Protein AF-A0A0A8LDC2-F1 (afdb_monomer_lite)

Radius of gyration: 34.73 Å; chains: 1; bounding box: 77×62×109 Å

InterPro domains:
  IPR003342 ArnT-like, N-terminal domain [PF02366] (68-162)
  IPR016093 MIR motif [PF02815] (223-306)
  IPR016093 MIR motif [PS50919] (158-212)
  IPR016093 MIR motif [PS50919] (264-322)
  IPR016093 MIR motif [SM00472] (158-212)
  IPR016093 MIR motif [SM00472] (265-322)
  IPR027005 O-mannosyl-transferase-like [PTHR10050] (160-539)
  IPR032421 Protein O-mannosyl-transferase, C-terminal four TM domain [PF16192] (340-537)
  IPR036300 Mir domain superfamily [SSF82109] (159-318)

Foldseek 3Di:
DDDDDDDDDDDDDDDDPPPPPPPPDDDDDPPVVVPPDDDDDPVVVVVVCPDVVVVVVVVVVLVVVVVVLLVVLLCLQLFLLVVFQWQWFPSLVLVLLLLCVLVVHDDAALDDCPVSVLLVVQQVVQVHNSPDNSPAGDGDDPVGSVSSSSSSVSVVVSDDDDDVDDDDDDDPDDDQFCWFWDQAADPDDPRHTDIDGHNDDDPRNDDDDDDDDDDDDDADADDPHRQFGADDDDDDPPDDDLQVDWDKAWDFFAAFQVRHGDDSVDADAQGTKIWIARPVVRFTWFFPQAFDPVVSVRHTGITGHHDPDSPPCRRIDHHHDDDDPVDDDDPPTHHHDDDPVVVVVVSNVVSVVVQLVQFDDPVDDDLQFDALVCQLVVQAWGWTHDQDQQGWTAIGTDLCLLSPLLSVLLVVLVVVVVVVVVCVVVVVDDDDPVNVVCCCVQAVVLSVQLCVQRVVRNVDRHTHHNVSCVSSSVSSSSNSVVVLCVVCVPPDPVVNVVVVVVSVVVVVVSCVLCVCNHSTDNGHQCVCVVVCPHPNYCSRDPVPD

Structure (mmCIF, N/CA/C/O backbone):
data_AF-A0A0A8LDC2-F1
#
_entry.id   AF-A0A0A8LDC2-F1
#
loop_
_atom_site.group_PDB
_atom_site.id
_atom_site.type_symbol
_atom_site.label_atom_id
_atom_site.label_alt_id
_atom_site.label_comp_id
_atom_site.label_asym_id
_atom_site.label_entity_id
_atom_site.label_seq_id
_atom_site.pdbx_PDB_ins_code
_atom_site.Cartn_x
_atom_site.Cartn_y
_atom_site.Cartn_z
_atom_site.occupancy
_atom_site.B_iso_or_equiv
_atom_site.auth_seq_id
_atom_site.auth_comp_id
_atom_site.auth_asym_id
_atom_site.auth_atom_id
_atom_site.pdbx_PDB_model_num
ATOM 1 N N . MET A 1 1 ? 37.155 25.375 53.422 1.00 31.02 1 MET A N 1
ATOM 2 C CA . MET A 1 1 ? 37.991 25.033 52.251 1.00 31.02 1 MET A CA 1
ATOM 3 C C . MET A 1 1 ? 38.132 23.519 52.173 1.00 31.02 1 MET A C 1
ATOM 5 O O . MET A 1 1 ? 38.607 22.929 53.125 1.00 31.02 1 MET A O 1
ATOM 9 N N . VAL A 1 2 ? 37.646 22.950 51.065 1.00 30.38 2 VAL A N 1
ATOM 10 C CA . VAL A 1 2 ? 38.043 21.701 50.381 1.00 30.38 2 VAL A CA 1
ATOM 11 C C . VAL A 1 2 ? 38.353 20.455 51.231 1.00 30.38 2 VAL A C 1
ATOM 13 O O . VAL A 1 2 ? 39.455 20.297 51.740 1.00 30.38 2 VAL A O 1
ATOM 16 N N . SER A 1 3 ? 37.427 19.491 51.220 1.00 26.28 3 SER A N 1
ATOM 17 C CA . SER A 1 3 ? 37.737 18.064 51.381 1.00 26.28 3 SER A CA 1
ATOM 18 C C . SER A 1 3 ? 37.537 17.384 50.024 1.00 26.28 3 SER A C 1
ATOM 20 O O . SER A 1 3 ? 36.422 17.335 49.505 1.00 26.28 3 SER A O 1
ATOM 22 N N . LYS A 1 4 ? 38.643 16.943 49.415 1.00 30.97 4 LYS A N 1
ATOM 23 C CA . LYS A 1 4 ? 38.691 16.060 48.244 1.00 30.97 4 LYS A CA 1
ATOM 24 C C . LYS A 1 4 ? 39.074 14.672 48.753 1.00 30.97 4 LYS A C 1
ATOM 26 O O . LYS A 1 4 ? 40.169 14.520 49.285 1.00 30.97 4 LYS A O 1
ATOM 31 N N . SER A 1 5 ? 38.224 13.671 48.541 1.00 29.03 5 SER A N 1
ATOM 32 C CA . SER A 1 5 ? 38.638 12.268 48.532 1.00 29.03 5 SER A CA 1
ATOM 33 C C . SER A 1 5 ? 38.514 11.736 47.105 1.00 29.03 5 SER A C 1
ATOM 35 O O . SER A 1 5 ? 37.471 11.820 46.460 1.00 29.03 5 SER A O 1
ATOM 37 N N . SER A 1 6 ? 39.635 11.251 46.587 1.00 30.86 6 SER A N 1
ATOM 38 C CA . SER A 1 6 ? 39.780 10.653 45.266 1.00 30.86 6 SER A CA 1
ATOM 39 C C . SER A 1 6 ? 40.248 9.209 45.422 1.00 30.86 6 SER A C 1
ATOM 41 O O . SER A 1 6 ? 41.322 8.999 45.972 1.00 30.86 6 SER A O 1
ATOM 43 N N . GLY A 1 7 ? 39.447 8.280 44.888 1.00 27.44 7 GLY A N 1
ATOM 44 C CA . GLY A 1 7 ? 39.838 7.044 44.195 1.00 27.44 7 GLY A CA 1
ATOM 45 C C . GLY A 1 7 ? 40.606 5.955 44.955 1.00 27.44 7 GLY A C 1
ATOM 46 O O . GLY A 1 7 ? 41.665 6.202 45.508 1.00 27.44 7 GLY A O 1
ATOM 47 N N . PHE A 1 8 ? 40.134 4.707 44.854 1.00 30.48 8 PHE A N 1
ATOM 48 C CA . PHE A 1 8 ? 40.761 3.691 43.988 1.00 30.48 8 PHE A CA 1
ATOM 49 C C . PHE A 1 8 ? 39.870 2.433 43.924 1.00 30.48 8 PHE A C 1
ATOM 51 O O . PHE A 1 8 ? 39.678 1.736 44.916 1.00 30.48 8 PHE A O 1
ATOM 58 N N . LEU A 1 9 ? 39.314 2.159 42.740 1.00 33.69 9 LEU A N 1
ATOM 59 C CA . LEU A 1 9 ? 38.731 0.866 42.362 1.00 33.69 9 LEU A CA 1
ATOM 60 C C . LEU A 1 9 ? 39.873 -0.108 42.006 1.00 33.69 9 LEU A C 1
ATOM 62 O O . LEU A 1 9 ? 40.843 0.332 41.376 1.00 33.69 9 LEU A O 1
ATOM 66 N N . PRO A 1 10 ? 39.791 -1.409 42.336 1.00 32.19 10 PRO A N 1
ATOM 67 C CA . PRO A 1 10 ? 40.770 -2.379 41.863 1.00 32.19 10 PRO A CA 1
ATOM 68 C C . PRO A 1 10 ? 40.561 -2.706 40.373 1.00 32.19 10 PRO A C 1
ATOM 70 O O . PRO A 1 10 ? 39.437 -2.830 39.886 1.00 32.19 10 PRO A O 1
ATOM 73 N N . LYS A 1 11 ? 41.684 -2.818 39.654 1.00 31.89 11 LYS A N 1
ATOM 74 C CA . LYS A 1 11 ? 41.791 -3.084 38.211 1.00 31.89 11 LYS A CA 1
ATOM 75 C C . LYS A 1 11 ? 41.285 -4.486 37.846 1.00 31.89 11 LYS A C 1
ATOM 77 O O . LYS A 1 11 ? 41.623 -5.470 38.493 1.00 31.89 11 LYS A O 1
ATOM 82 N N . SER A 1 12 ? 40.532 -4.566 36.752 1.00 38.59 12 SER A N 1
ATOM 83 C CA . SER A 1 12 ? 39.884 -5.766 36.210 1.00 38.59 12 SER A CA 1
ATOM 84 C C . SER A 1 12 ? 40.769 -6.564 35.234 1.00 38.59 12 SER A C 1
ATOM 86 O O . SER A 1 12 ? 40.351 -6.806 34.102 1.00 38.59 12 SER A O 1
ATOM 88 N N . SER A 1 13 ? 41.995 -6.948 35.612 1.00 42.06 13 SER A N 1
ATOM 89 C CA . SER A 1 13 ? 42.911 -7.612 34.659 1.00 42.06 13 SER A CA 1
ATOM 90 C C . SER A 1 13 ? 43.608 -8.898 35.113 1.00 42.06 13 SER A C 1
ATOM 92 O O . SER A 1 13 ? 44.400 -9.409 34.334 1.00 42.06 13 SER A O 1
ATOM 94 N N . ASP A 1 14 ? 43.288 -9.492 36.268 1.00 42.09 14 ASP A N 1
ATOM 95 C CA . ASP A 1 14 ? 43.985 -10.711 36.733 1.00 42.09 14 ASP A CA 1
ATOM 96 C C . ASP A 1 14 ? 43.062 -11.817 37.271 1.00 42.09 14 ASP A C 1
ATOM 98 O O . ASP A 1 14 ? 43.217 -12.282 38.396 1.00 42.09 14 ASP A O 1
ATOM 102 N N . LEU A 1 15 ? 42.115 -12.303 36.461 1.00 38.19 15 LEU A N 1
ATOM 103 C CA . LEU A 1 15 ? 41.441 -13.578 36.748 1.00 38.19 15 LEU A CA 1
ATOM 104 C C . LEU A 1 15 ? 41.348 -14.436 35.483 1.00 38.19 15 LEU A C 1
ATOM 106 O O . LEU A 1 15 ? 40.504 -14.229 34.612 1.00 38.19 15 LEU A O 1
ATOM 110 N N . ARG A 1 16 ? 42.256 -15.414 35.388 1.00 37.19 16 ARG A N 1
ATOM 111 C CA . ARG A 1 16 ? 42.264 -16.450 34.350 1.00 37.19 16 ARG A CA 1
ATOM 112 C C . ARG A 1 16 ? 41.088 -17.404 34.579 1.00 37.19 16 ARG A C 1
ATOM 114 O O . ARG A 1 16 ? 40.830 -17.850 35.691 1.00 37.19 16 ARG A O 1
ATOM 121 N N . LEU A 1 17 ? 40.406 -17.763 33.496 1.00 42.81 17 LEU A N 1
ATOM 122 C CA . LEU A 1 17 ? 39.197 -18.599 33.437 1.00 42.81 17 LEU A CA 1
ATOM 123 C C . LEU A 1 17 ? 39.409 -20.094 33.785 1.00 42.81 17 LEU A C 1
ATOM 125 O O . LEU A 1 17 ? 38.602 -20.931 33.387 1.00 42.81 17 LEU A O 1
ATOM 129 N N . ARG A 1 18 ? 40.480 -20.459 34.508 1.00 40.75 18 ARG A N 1
ATOM 130 C CA . ARG A 1 18 ? 40.881 -21.864 34.722 1.00 40.75 18 ARG A CA 1
ATOM 131 C C . ARG A 1 18 ? 40.817 -22.376 36.167 1.00 40.75 18 ARG A C 1
ATOM 133 O O . ARG A 1 18 ? 40.900 -23.584 36.338 1.00 40.75 18 ARG A O 1
ATOM 140 N N . ASP A 1 19 ? 40.519 -21.526 37.153 1.00 41.25 19 ASP A N 1
ATOM 141 C CA . ASP A 1 19 ? 40.577 -21.907 38.582 1.00 41.25 19 ASP A CA 1
ATOM 142 C C . ASP A 1 19 ? 39.204 -22.025 39.288 1.00 41.25 19 ASP A C 1
ATOM 144 O O . ASP A 1 19 ? 39.111 -21.945 40.508 1.00 41.25 19 ASP A O 1
ATOM 148 N N . ARG A 1 20 ? 38.101 -22.242 38.551 1.00 39.59 20 ARG A N 1
ATOM 149 C CA . ARG A 1 20 ? 36.752 -22.481 39.132 1.00 39.59 20 ARG A CA 1
ATOM 150 C C . ARG A 1 20 ? 36.280 -23.940 39.088 1.00 39.59 20 ARG A C 1
ATOM 152 O O . ARG A 1 20 ? 35.076 -24.184 39.121 1.00 39.59 20 ARG A O 1
ATOM 159 N N . LYS A 1 21 ? 37.184 -24.917 38.977 1.00 36.62 21 LYS A N 1
ATOM 160 C CA . LYS A 1 21 ? 36.785 -26.336 38.898 1.00 36.62 21 LYS A CA 1
ATOM 161 C C . LYS A 1 21 ? 37.051 -27.175 40.149 1.00 36.62 21 LYS A C 1
ATOM 163 O O . LYS A 1 21 ? 36.445 -28.231 40.260 1.00 36.62 21 LYS A O 1
ATOM 168 N N . ASP A 1 22 ? 37.795 -26.657 41.127 1.00 37.31 22 ASP A N 1
ATOM 169 C CA . ASP A 1 22 ? 38.234 -27.460 42.283 1.00 37.31 22 ASP A CA 1
ATOM 170 C C . ASP A 1 22 ? 37.616 -27.049 43.636 1.00 37.31 22 ASP A C 1
ATOM 172 O O . ASP A 1 22 ? 38.091 -27.469 44.684 1.00 37.31 22 ASP A O 1
ATOM 176 N N . GLN A 1 23 ? 36.525 -26.268 43.649 1.00 35.06 23 GLN A N 1
ATOM 177 C CA . GLN A 1 23 ? 35.815 -25.897 44.893 1.00 35.06 23 GLN A CA 1
ATOM 178 C C . GLN A 1 23 ? 34.500 -26.650 45.156 1.00 35.06 23 GLN A C 1
ATOM 180 O O . GLN A 1 23 ? 33.842 -26.387 46.157 1.00 35.06 23 GLN A O 1
ATOM 185 N N . PHE A 1 24 ? 34.127 -27.618 44.318 1.00 34.78 24 PHE A N 1
ATOM 186 C CA . PHE A 1 24 ? 32.951 -28.466 44.548 1.00 34.78 24 PHE A CA 1
ATOM 187 C C . PHE A 1 24 ? 33.313 -29.947 44.439 1.00 34.78 24 PHE A C 1
ATOM 189 O O . PHE A 1 24 ? 32.836 -30.654 43.563 1.00 34.78 24 PHE A O 1
ATOM 196 N N . ASN A 1 25 ? 34.173 -30.409 45.344 1.00 36.47 25 ASN A N 1
ATOM 197 C CA . ASN A 1 25 ? 34.298 -31.825 45.682 1.00 36.47 25 ASN A CA 1
ATOM 198 C C . ASN A 1 25 ? 34.399 -31.942 47.205 1.00 36.47 25 ASN A C 1
ATOM 200 O O . ASN A 1 25 ? 35.477 -32.043 47.779 1.00 36.47 25 ASN A O 1
ATOM 204 N N . GLY A 1 26 ? 33.239 -31.869 47.850 1.00 32.91 26 GLY A N 1
ATOM 205 C CA . GLY A 1 26 ? 33.058 -32.131 49.270 1.00 32.91 26 GLY A CA 1
ATOM 206 C C . GLY A 1 26 ? 31.704 -32.794 49.453 1.00 32.91 26 GLY A C 1
ATOM 207 O O . GLY A 1 26 ? 30.680 -32.125 49.531 1.00 32.91 26 GLY A O 1
ATOM 208 N N . THR A 1 27 ? 31.690 -34.122 49.430 1.00 44.47 27 THR A N 1
ATOM 209 C CA . THR A 1 27 ? 30.567 -34.9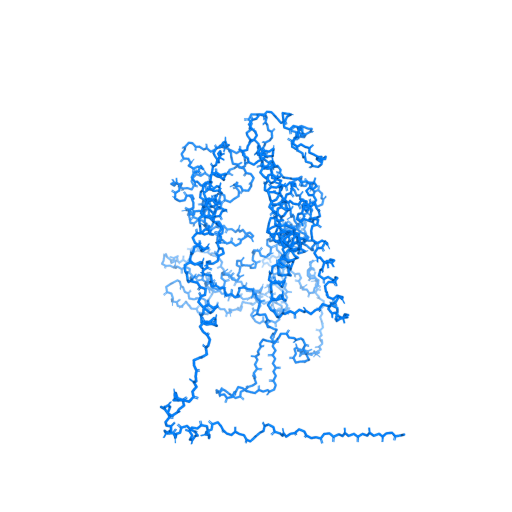36 49.888 1.00 44.47 27 THR A CA 1
ATOM 210 C C . THR A 1 27 ? 30.450 -34.790 51.403 1.00 44.47 27 THR A C 1
ATOM 212 O O . THR A 1 27 ? 31.116 -35.517 52.134 1.00 44.47 27 THR A O 1
ATOM 215 N N . GLU A 1 28 ? 29.609 -33.870 51.872 1.00 37.97 28 GLU A N 1
ATOM 216 C CA . GLU A 1 28 ? 29.127 -33.852 53.256 1.00 37.97 28 GLU A CA 1
ATOM 217 C C . GLU A 1 28 ? 27.589 -33.825 53.279 1.00 37.97 28 GLU A C 1
ATOM 219 O O . GLU A 1 28 ? 26.937 -32.864 52.877 1.00 37.97 28 GLU A O 1
ATOM 224 N N . ASN A 1 29 ? 27.046 -34.979 53.677 1.00 39.44 29 ASN A N 1
ATOM 225 C CA . ASN A 1 29 ? 25.736 -35.293 54.255 1.00 39.44 29 ASN A CA 1
ATOM 226 C C . ASN A 1 29 ? 24.588 -34.276 54.117 1.00 39.44 29 ASN A C 1
ATOM 228 O O . ASN A 1 29 ? 24.275 -33.508 55.024 1.00 39.44 29 ASN A O 1
ATOM 232 N N . ILE A 1 30 ? 23.820 -34.436 53.037 1.00 41.69 30 ILE A N 1
ATOM 233 C CA . ILE A 1 30 ? 22.467 -33.875 52.867 1.00 41.69 30 ILE A CA 1
ATOM 234 C C . ILE A 1 30 ? 21.463 -34.504 53.864 1.00 41.69 30 ILE A C 1
ATOM 236 O O . ILE A 1 30 ? 20.443 -33.896 54.187 1.00 41.69 30 ILE A O 1
ATOM 240 N N . GLU A 1 31 ? 21.756 -35.693 54.403 1.00 40.53 31 GLU A N 1
ATOM 241 C CA . GLU A 1 31 ? 20.874 -36.397 55.348 1.00 40.53 31 GLU A CA 1
ATOM 242 C C . GLU A 1 31 ? 20.803 -35.743 56.739 1.00 40.53 31 GLU A C 1
ATOM 244 O O . GLU A 1 31 ? 19.748 -35.796 57.374 1.00 40.53 31 GLU A O 1
ATOM 249 N N . ASP A 1 32 ? 21.856 -35.050 57.189 1.00 41.31 32 ASP A N 1
ATOM 250 C CA . ASP A 1 32 ? 21.844 -34.356 58.487 1.00 41.31 32 ASP A CA 1
ATOM 251 C C . ASP A 1 32 ? 21.072 -33.026 58.440 1.00 41.31 32 ASP A C 1
ATOM 253 O O . ASP A 1 32 ? 20.490 -32.607 59.442 1.00 41.31 32 ASP A O 1
ATOM 257 N N . PHE A 1 33 ? 20.969 -32.390 57.265 1.00 41.31 33 PHE A N 1
ATOM 258 C CA . PHE A 1 33 ? 20.184 -31.162 57.088 1.00 41.31 33 PHE A CA 1
ATOM 259 C C . PHE A 1 33 ? 18.667 -31.422 57.099 1.00 41.31 33 PHE A C 1
ATOM 261 O O . PHE A 1 33 ? 17.879 -30.554 57.472 1.00 41.31 33 PHE A O 1
ATOM 268 N N . LEU A 1 34 ? 18.238 -32.632 56.725 1.00 43.50 34 LEU A N 1
ATOM 269 C CA . LEU A 1 34 ? 16.822 -33.012 56.678 1.00 43.50 34 LEU A CA 1
ATOM 270 C C . LEU A 1 34 ? 16.254 -33.450 58.038 1.00 43.50 34 LEU A C 1
ATOM 272 O O . LEU A 1 34 ? 15.043 -33.634 58.156 1.00 43.50 34 LEU A O 1
ATOM 276 N N . ARG A 1 35 ? 17.093 -33.610 59.070 1.00 42.50 35 ARG A N 1
ATOM 277 C CA . ARG A 1 35 ? 16.676 -34.130 60.383 1.00 42.50 35 ARG A CA 1
ATOM 278 C C . ARG A 1 35 ? 16.274 -33.070 61.411 1.00 42.50 35 ARG A C 1
ATOM 280 O O . ARG A 1 35 ? 15.734 -33.443 62.448 1.00 42.50 35 ARG A O 1
ATOM 287 N N . THR A 1 36 ? 16.518 -31.782 61.161 1.00 41.66 36 THR A N 1
ATOM 288 C CA . THR A 1 36 ? 16.488 -30.751 62.219 1.00 41.66 36 THR A CA 1
ATOM 289 C C . THR A 1 36 ? 15.417 -29.666 62.098 1.00 41.66 36 THR A C 1
ATOM 291 O O . THR A 1 36 ? 15.397 -28.781 62.946 1.00 41.66 36 THR A O 1
ATOM 294 N N . ASN A 1 37 ? 14.473 -29.735 61.152 1.00 36.22 37 ASN A N 1
ATOM 295 C CA . ASN A 1 37 ? 13.383 -28.751 61.085 1.00 36.22 37 ASN A CA 1
ATOM 296 C C . ASN A 1 37 ? 11.994 -29.394 61.233 1.00 36.22 37 ASN A C 1
ATOM 298 O O . ASN A 1 37 ? 11.573 -30.209 60.415 1.00 36.22 37 ASN A O 1
ATOM 302 N N . GLU A 1 38 ? 11.292 -28.984 62.295 1.00 43.88 38 GLU A N 1
ATOM 303 C CA . GLU A 1 38 ? 9.849 -29.149 62.517 1.00 43.88 38 GLU A CA 1
ATOM 304 C C . GLU A 1 38 ? 9.009 -28.706 61.297 1.00 43.88 38 GLU A C 1
ATOM 306 O O . GLU A 1 38 ? 9.467 -27.898 60.483 1.00 43.88 38 GLU A O 1
ATOM 311 N N . PRO A 1 39 ? 7.770 -29.215 61.134 1.00 43.78 39 PRO A N 1
ATOM 312 C CA . PRO A 1 39 ? 7.020 -29.054 59.896 1.00 43.78 39 PRO A CA 1
ATOM 313 C C . PRO A 1 39 ? 6.585 -27.597 59.700 1.00 43.78 39 PRO A C 1
ATOM 315 O O . PRO A 1 39 ? 5.773 -27.059 60.453 1.00 43.78 39 PRO A O 1
ATOM 318 N N . LEU A 1 40 ? 7.100 -26.967 58.642 1.00 42.12 40 LEU A N 1
ATOM 319 C CA . LEU A 1 40 ? 6.662 -25.652 58.190 1.00 42.12 40 LEU A CA 1
ATOM 320 C C . LEU A 1 40 ? 5.224 -25.747 57.638 1.00 42.12 40 LEU A C 1
ATOM 322 O O . LEU A 1 40 ? 4.994 -26.228 56.532 1.00 42.12 40 LEU A O 1
ATOM 326 N N . ASP A 1 41 ? 4.280 -25.319 58.474 1.00 47.59 41 ASP A N 1
ATOM 327 C CA . ASP A 1 41 ? 2.905 -24.865 58.229 1.00 47.59 41 ASP A CA 1
ATOM 328 C C . ASP A 1 41 ? 2.227 -25.289 56.902 1.00 47.59 41 ASP A C 1
ATOM 330 O O . ASP A 1 41 ? 2.428 -24.720 55.824 1.00 47.59 41 ASP A O 1
ATOM 334 N N . ASP A 1 42 ? 1.289 -26.227 57.029 1.00 47.31 42 ASP A N 1
ATOM 335 C CA . ASP A 1 42 ? 0.387 -26.757 55.997 1.00 47.31 42 ASP A CA 1
ATOM 336 C C . ASP A 1 42 ? -0.428 -25.659 55.255 1.00 47.31 42 ASP A C 1
ATOM 338 O O . ASP A 1 42 ? -0.998 -25.882 54.179 1.00 47.31 42 ASP A O 1
ATOM 342 N N . LYS A 1 43 ? -0.468 -24.428 55.793 1.00 45.25 43 LYS A N 1
ATOM 343 C CA . LYS A 1 43 ? -1.029 -23.236 55.131 1.00 45.25 43 LYS A CA 1
ATOM 344 C C . LYS A 1 43 ? -0.173 -22.696 53.984 1.00 45.25 43 LYS A C 1
ATOM 346 O O . LYS A 1 43 ? -0.749 -22.239 52.994 1.00 45.25 43 LYS A O 1
ATOM 351 N N . LEU A 1 44 ? 1.159 -22.753 54.069 1.00 44.12 44 LEU A N 1
ATOM 352 C CA . LEU A 1 44 ? 2.044 -22.231 53.017 1.00 44.12 44 LEU A CA 1
ATOM 353 C C . LEU A 1 44 ? 1.997 -23.139 51.777 1.00 44.12 44 LEU A C 1
ATOM 355 O O . LEU A 1 44 ? 1.882 -22.672 50.642 1.00 44.12 44 LEU A O 1
ATOM 359 N N . THR A 1 45 ? 1.943 -24.452 52.004 1.00 45.56 45 THR A N 1
ATOM 360 C CA . THR A 1 45 ? 1.810 -25.478 50.959 1.00 45.56 45 THR A CA 1
ATOM 361 C C . THR A 1 45 ? 0.442 -25.423 50.265 1.00 45.56 45 THR A C 1
ATOM 363 O O . THR A 1 45 ? 0.347 -25.659 49.058 1.00 45.56 45 THR A O 1
ATOM 366 N N . LYS A 1 46 ? -0.624 -25.041 50.986 1.00 47.94 46 LYS A N 1
ATOM 367 C CA . LYS A 1 46 ? -1.954 -24.778 50.406 1.00 47.94 46 LYS A CA 1
ATOM 368 C C . LYS A 1 46 ? -2.025 -23.477 49.602 1.00 47.94 46 LYS A C 1
ATOM 370 O O . LYS A 1 46 ? -2.773 -23.430 48.631 1.00 47.94 46 LYS A O 1
ATOM 375 N N . GLN A 1 47 ? -1.248 -22.447 49.948 1.00 43.56 47 GLN A N 1
ATOM 376 C CA . GLN A 1 47 ? -1.170 -21.222 49.139 1.00 43.56 47 GLN A CA 1
ATOM 377 C C . GLN A 1 47 ? -0.345 -21.402 47.856 1.00 43.56 47 GLN A C 1
ATOM 379 O O . GLN A 1 47 ? -0.679 -20.806 46.832 1.00 43.56 47 GLN A O 1
ATOM 384 N N . LEU A 1 48 ? 0.681 -22.258 47.882 1.00 46.12 48 LEU A N 1
ATOM 385 C CA . LEU A 1 48 ? 1.512 -22.577 46.713 1.00 46.12 48 LEU A CA 1
ATOM 386 C C . LEU A 1 48 ? 0.843 -23.564 45.739 1.00 46.12 48 LEU A C 1
ATOM 388 O O . LEU A 1 48 ? 1.165 -23.573 44.554 1.00 46.12 48 LEU A O 1
ATOM 392 N N . LYS A 1 49 ? -0.142 -24.348 46.194 1.00 44.25 49 LYS A N 1
ATOM 393 C CA . LYS A 1 49 ? -1.006 -25.182 45.344 1.00 44.25 49 LYS A CA 1
ATOM 394 C C . LYS A 1 49 ? -2.306 -24.455 44.985 1.00 44.25 49 LYS A C 1
ATOM 396 O O . LYS A 1 49 ? -3.395 -24.919 45.318 1.00 44.25 49 LYS A O 1
ATOM 401 N N . LYS A 1 50 ? -2.235 -23.345 44.239 1.00 40.09 50 LYS A N 1
ATOM 402 C CA . LYS A 1 50 ? -3.391 -22.997 43.389 1.00 40.09 50 LYS A CA 1
ATOM 403 C C . LYS A 1 50 ? -3.570 -24.156 42.398 1.00 40.09 50 LYS A C 1
ATOM 405 O O . LYS A 1 50 ? -2.600 -24.519 41.733 1.00 40.09 50 LYS A O 1
ATOM 410 N N . PRO A 1 51 ? -4.744 -24.799 42.325 1.00 38.12 51 PRO A N 1
ATOM 411 C CA . PRO A 1 51 ? -4.884 -26.024 41.555 1.00 38.12 51 PRO A CA 1
ATOM 412 C C . PRO A 1 51 ? -4.690 -25.713 40.065 1.00 38.12 51 PRO A C 1
ATOM 414 O O . PRO A 1 51 ? -5.320 -24.798 39.535 1.00 38.12 51 PRO A O 1
ATOM 417 N N . GLN A 1 52 ? -3.839 -26.488 39.382 1.00 45.16 52 GLN A N 1
ATOM 418 C CA . GLN A 1 52 ? -3.619 -26.425 37.924 1.00 45.16 52 GLN A CA 1
ATOM 419 C C . GLN A 1 52 ? -4.928 -26.462 37.109 1.00 45.16 52 GLN A C 1
ATOM 421 O O . GLN A 1 52 ? -4.964 -25.990 35.975 1.00 45.16 52 GLN A O 1
ATOM 426 N N . SER A 1 53 ? -6.024 -26.957 37.693 1.00 40.16 53 SER A N 1
ATOM 427 C CA . SER A 1 53 ? -7.359 -26.936 37.092 1.00 40.16 53 SER A CA 1
ATOM 428 C C . SER A 1 53 ? -7.923 -25.526 36.864 1.00 40.16 53 SER A C 1
ATOM 430 O O . SER A 1 53 ? -8.715 -25.350 35.943 1.00 40.16 53 SER A O 1
ATOM 432 N N . PHE A 1 54 ? -7.512 -24.513 37.640 1.00 38.28 54 PHE A N 1
ATOM 433 C CA . PHE A 1 54 ? -7.961 -23.126 37.452 1.00 38.28 54 PHE A CA 1
ATOM 434 C C . PHE A 1 54 ? -7.290 -22.471 36.234 1.00 38.28 54 PHE A C 1
ATOM 436 O O . PHE A 1 54 ? -7.984 -21.917 35.387 1.00 38.28 54 PHE A O 1
ATOM 443 N N . LEU A 1 55 ? -5.968 -22.640 36.077 1.00 42.06 55 LEU A N 1
ATOM 444 C CA . LEU A 1 55 ? -5.237 -22.179 34.884 1.00 42.06 55 LEU A CA 1
ATOM 445 C C . LEU A 1 55 ? -5.739 -22.863 33.599 1.00 42.06 55 LEU A C 1
ATOM 447 O O . LEU A 1 55 ? -5.877 -22.216 32.565 1.00 42.06 55 LEU A O 1
ATOM 451 N N . HIS A 1 56 ? -6.051 -24.164 33.656 1.00 48.47 56 HIS A N 1
ATOM 452 C CA . HIS A 1 56 ? -6.538 -24.899 32.485 1.00 48.47 56 HIS A CA 1
ATOM 453 C C . HIS A 1 56 ? -7.955 -24.468 32.064 1.00 48.47 56 HIS A C 1
ATOM 455 O O . HIS A 1 56 ? -8.242 -24.379 30.871 1.00 48.47 56 HIS A O 1
ATOM 461 N N . ARG A 1 57 ? -8.835 -24.143 33.025 1.00 53.47 57 ARG A N 1
ATOM 462 C CA . ARG A 1 57 ? -10.202 -23.669 32.743 1.00 53.47 57 ARG A CA 1
ATOM 463 C C . ARG A 1 57 ? -10.215 -22.299 32.063 1.00 53.47 57 ARG A C 1
ATOM 465 O O . ARG A 1 57 ? -11.025 -22.083 31.164 1.00 53.47 57 ARG A O 1
ATOM 472 N N . ASP A 1 58 ? -9.304 -21.410 32.454 1.00 60.81 58 ASP A N 1
ATOM 473 C CA . ASP A 1 58 ? -9.178 -20.091 31.835 1.00 60.81 58 ASP A CA 1
ATOM 474 C C . ASP A 1 58 ? -8.699 -20.208 30.382 1.00 60.81 58 ASP A C 1
ATOM 476 O O . ASP A 1 58 ? -9.233 -19.525 29.513 1.00 60.81 58 ASP A O 1
ATOM 480 N N . HIS A 1 59 ? -7.774 -21.119 30.067 1.00 67.31 59 HIS A N 1
ATOM 481 C CA . HIS A 1 59 ? -7.312 -21.315 28.686 1.00 67.31 59 HIS A CA 1
ATOM 482 C C . HIS A 1 59 ? -8.454 -21.731 27.747 1.00 67.31 59 HIS A C 1
ATOM 484 O O . HIS A 1 59 ? -8.652 -21.092 26.717 1.00 67.31 59 HIS A O 1
ATOM 490 N N . TRP A 1 60 ? -9.259 -22.729 28.127 1.00 74.62 60 TRP A N 1
ATOM 491 C CA . TRP A 1 60 ? -10.402 -23.176 27.319 1.00 74.62 60 TRP A CA 1
ATOM 492 C C . TRP A 1 60 ? -11.456 -22.087 27.113 1.00 74.62 60 TRP A C 1
ATOM 494 O O . TRP A 1 60 ? -12.023 -21.988 26.026 1.00 74.62 60 TRP A O 1
ATOM 504 N N . PHE A 1 61 ? -11.697 -21.248 28.125 1.00 75.88 61 PHE A N 1
ATOM 505 C CA . PHE A 1 61 ? -12.602 -20.109 27.994 1.00 75.88 61 PHE A CA 1
ATOM 506 C C . PHE A 1 61 ? -12.096 -19.101 26.953 1.00 75.88 61 PHE A C 1
ATOM 508 O O . PHE A 1 61 ? -12.844 -18.739 26.047 1.00 75.88 61 PHE A O 1
ATOM 515 N N . HIS A 1 62 ? -10.823 -18.697 27.025 1.00 73.75 62 HIS A N 1
ATOM 516 C CA . HIS A 1 62 ? -10.238 -17.783 26.038 1.00 73.75 62 HIS A CA 1
ATOM 517 C C . HIS A 1 62 ? -10.221 -18.403 24.636 1.00 73.75 62 HIS A C 1
ATOM 519 O O . HIS A 1 62 ? -10.598 -17.736 23.677 1.00 73.75 62 HIS A O 1
ATOM 525 N N . THR A 1 63 ? -9.873 -19.688 24.509 1.00 76.50 63 THR A N 1
ATOM 526 C CA . THR A 1 63 ? -9.923 -20.408 23.228 1.00 76.50 63 THR A CA 1
ATOM 527 C C . THR A 1 63 ? -11.333 -20.424 22.644 1.00 76.50 63 THR A C 1
ATOM 529 O O . THR A 1 63 ? -11.500 -20.142 21.459 1.00 76.50 63 THR A O 1
ATOM 532 N N . PHE A 1 64 ? -12.355 -20.701 23.458 1.00 83.31 64 PHE A N 1
ATOM 533 C CA . PHE A 1 64 ? -13.748 -20.678 23.017 1.00 83.31 64 PHE A CA 1
ATOM 534 C C . PHE A 1 64 ? -14.184 -19.279 22.568 1.00 83.31 64 PHE A C 1
ATOM 536 O O . PHE A 1 64 ? -14.790 -19.145 21.509 1.00 83.31 64 PHE A O 1
ATOM 543 N N . VAL A 1 65 ? -13.845 -18.232 23.329 1.00 79.94 65 VAL A N 1
ATOM 544 C CA . VAL A 1 65 ? -14.151 -16.841 22.957 1.00 79.94 65 VAL A CA 1
ATOM 545 C C . VAL A 1 65 ? -13.463 -16.467 21.645 1.00 79.94 65 VAL A C 1
ATOM 547 O O . VAL A 1 65 ? -14.112 -15.918 20.758 1.00 79.94 65 VAL A O 1
ATOM 550 N N . CYS A 1 66 ? -12.182 -16.804 21.477 1.00 79.75 66 CYS A N 1
ATOM 551 C CA . CYS A 1 66 ? -11.467 -16.581 20.223 1.00 79.75 66 CYS A CA 1
ATOM 552 C C . CYS A 1 66 ? -12.138 -17.313 19.060 1.00 79.75 66 CYS A C 1
ATOM 554 O O . CYS A 1 66 ? -12.397 -16.690 18.037 1.00 79.75 66 CYS A O 1
ATOM 556 N N . LEU A 1 67 ? -12.490 -18.592 19.228 1.00 83.44 67 LEU A N 1
ATOM 557 C CA . LEU A 1 67 ? -13.183 -19.366 18.200 1.00 83.44 67 LEU A CA 1
ATOM 558 C C . LEU A 1 67 ? -14.537 -18.743 17.839 1.00 83.44 67 LEU A C 1
ATOM 560 O O . LEU A 1 67 ? -14.850 -18.605 16.660 1.00 83.44 67 LEU A O 1
ATOM 564 N N . ALA A 1 68 ? -15.320 -18.321 18.833 1.00 85.56 68 ALA A N 1
ATOM 565 C CA . ALA A 1 68 ? -16.604 -17.664 18.615 1.00 85.56 68 ALA A CA 1
ATOM 566 C C . ALA A 1 68 ? -16.446 -16.339 17.850 1.00 85.56 68 ALA A C 1
ATOM 568 O O . ALA A 1 68 ? -17.199 -16.081 16.912 1.00 85.56 68 ALA A O 1
ATOM 569 N N . LEU A 1 69 ? -15.439 -15.527 18.193 1.00 84.12 69 LEU A N 1
ATOM 570 C CA . LEU A 1 69 ? -15.114 -14.293 17.471 1.00 84.12 69 LEU A CA 1
ATOM 571 C C . LEU A 1 69 ? -14.628 -14.573 16.045 1.00 84.12 69 LEU A C 1
ATOM 573 O O . LEU A 1 69 ? -15.006 -13.852 15.125 1.00 84.12 69 LEU A O 1
ATOM 577 N N . THR A 1 70 ? -13.839 -15.629 15.836 1.00 84.12 70 THR A N 1
ATOM 578 C CA . THR A 1 70 ? -13.418 -16.067 14.501 1.00 84.12 70 THR A CA 1
ATOM 579 C C . THR A 1 70 ? -14.626 -16.482 13.666 1.00 84.12 70 THR A C 1
ATOM 581 O O . THR A 1 70 ? -14.779 -16.002 12.547 1.00 84.12 70 THR A O 1
ATOM 584 N N . VAL A 1 71 ? -15.534 -17.298 14.207 1.00 88.25 71 VAL A N 1
ATOM 585 C CA . VAL A 1 71 ? -16.767 -17.696 13.510 1.00 88.25 71 VAL A CA 1
ATOM 586 C C . VAL A 1 71 ? -17.630 -16.474 13.187 1.00 88.25 71 VAL A C 1
ATOM 588 O O . VAL A 1 71 ? -18.057 -16.323 12.046 1.00 88.25 71 VAL A O 1
ATOM 591 N N . ALA A 1 72 ? -17.833 -15.561 14.141 1.00 87.19 72 ALA A N 1
ATOM 592 C CA . ALA A 1 72 ? -18.573 -14.321 13.905 1.00 87.19 72 ALA A CA 1
ATOM 593 C C . ALA A 1 72 ? -17.920 -13.450 12.815 1.00 87.19 72 ALA A C 1
ATOM 595 O O . ALA A 1 72 ? -18.612 -12.919 11.950 1.00 87.19 72 ALA A O 1
ATOM 596 N N . SER A 1 73 ? -16.589 -13.352 12.814 1.00 87.94 73 SER A N 1
ATOM 597 C CA . SER A 1 73 ? -15.797 -12.656 11.794 1.00 87.94 73 SER A CA 1
ATOM 598 C C . SER A 1 73 ? -16.013 -13.248 10.396 1.00 87.94 73 SER A C 1
ATOM 600 O O . SER A 1 73 ? -16.258 -12.498 9.452 1.00 87.94 73 SER A O 1
ATOM 602 N N . PHE A 1 74 ? -16.006 -14.580 10.262 1.00 89.62 74 PHE A N 1
ATOM 603 C CA . PHE A 1 74 ? -16.324 -15.253 8.998 1.00 89.62 74 PHE A CA 1
ATOM 604 C C . PHE A 1 74 ? -17.763 -14.992 8.552 1.00 89.62 74 PHE A C 1
ATOM 606 O O . PHE A 1 74 ? -17.978 -14.618 7.401 1.00 89.62 74 PHE A O 1
ATOM 613 N N . LEU A 1 75 ? -18.738 -15.133 9.457 1.00 91.06 75 LEU A N 1
ATOM 614 C CA . LEU A 1 75 ? -20.150 -14.902 9.145 1.00 91.06 75 LEU A CA 1
ATOM 615 C C . LEU A 1 75 ? -20.388 -13.479 8.631 1.00 91.06 75 LEU A C 1
ATOM 617 O O . LEU A 1 75 ? -21.036 -13.311 7.605 1.00 91.06 75 LEU A O 1
ATOM 621 N N . LEU A 1 76 ? -19.823 -12.468 9.295 1.00 89.25 76 LEU A N 1
ATOM 622 C CA . LEU A 1 76 ? -19.988 -11.068 8.897 1.00 89.25 76 LEU A CA 1
ATOM 623 C C . LEU A 1 76 ? -19.274 -10.732 7.584 1.00 89.25 76 LEU A C 1
ATOM 625 O O . LEU A 1 76 ? -19.796 -9.949 6.798 1.00 89.25 76 LEU A O 1
ATOM 629 N N . ARG A 1 77 ? -18.089 -11.302 7.337 1.00 89.00 77 ARG A N 1
ATOM 630 C CA . ARG A 1 77 ? -17.288 -10.990 6.142 1.00 89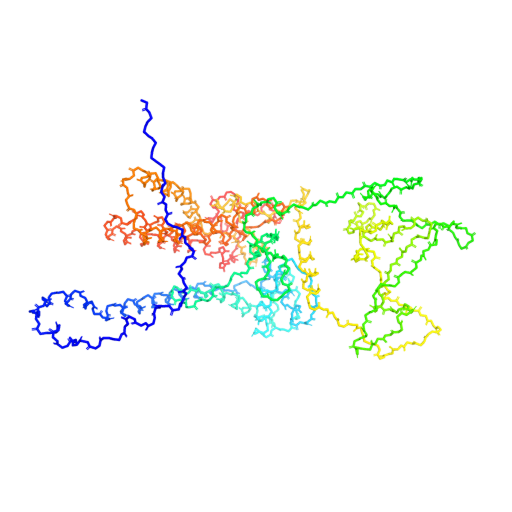.00 77 ARG A CA 1
ATOM 631 C C . ARG A 1 77 ? -17.746 -11.722 4.887 1.00 89.00 77 ARG A C 1
ATOM 633 O O . ARG A 1 77 ? -17.521 -11.225 3.792 1.00 89.00 77 ARG A O 1
ATOM 640 N N . PHE A 1 78 ? -18.345 -12.902 5.032 1.00 92.38 78 PHE A N 1
ATOM 641 C CA . PHE A 1 78 ? -18.834 -13.688 3.895 1.00 92.38 78 PHE A CA 1
ATOM 642 C C . PHE A 1 78 ? -20.288 -13.357 3.554 1.00 92.38 78 PHE A C 1
ATOM 644 O O . PHE A 1 78 ? -20.758 -13.697 2.466 1.00 92.38 78 PHE A O 1
ATOM 651 N N . TYR A 1 79 ? -21.005 -12.704 4.471 1.00 92.12 79 TYR A N 1
ATOM 652 C CA . TYR A 1 79 ? -22.367 -12.256 4.237 1.00 92.12 79 TYR A CA 1
ATOM 653 C C . TYR A 1 79 ? -22.420 -11.293 3.046 1.00 92.12 79 TYR A C 1
ATOM 655 O O . TYR A 1 79 ? -21.743 -10.268 3.046 1.00 92.12 79 TYR A O 1
ATOM 663 N N . LYS A 1 80 ? -23.232 -11.636 2.036 1.00 92.31 80 LYS A N 1
ATOM 664 C CA . LYS A 1 80 ? -23.467 -10.824 0.827 1.00 92.31 80 LYS A CA 1
ATOM 665 C C . LYS A 1 80 ? -22.206 -10.441 0.034 1.00 92.31 80 LYS A C 1
ATOM 667 O O . LYS A 1 80 ? -22.184 -9.445 -0.681 1.00 92.31 80 LYS A O 1
ATOM 672 N N . ILE A 1 81 ? -21.154 -11.255 0.105 1.00 90.88 81 ILE A N 1
ATOM 673 C CA . ILE A 1 81 ? -19.884 -10.975 -0.585 1.00 90.88 81 ILE A CA 1
ATOM 674 C C . ILE A 1 81 ? -20.001 -10.974 -2.127 1.00 90.88 81 ILE A C 1
ATOM 676 O O . ILE A 1 81 ? -19.178 -10.385 -2.832 1.00 90.88 81 ILE A O 1
ATOM 680 N N . ASP A 1 82 ? -21.039 -11.623 -2.654 1.00 92.00 82 ASP A N 1
ATOM 681 C CA . ASP A 1 82 ? -21.390 -11.726 -4.072 1.00 92.00 82 ASP A CA 1
ATOM 682 C C . ASP A 1 82 ? -22.581 -10.847 -4.491 1.00 92.00 82 ASP A C 1
ATOM 684 O O . ASP A 1 82 ? -23.060 -10.989 -5.612 1.00 92.00 82 ASP A O 1
ATOM 688 N N . GLU A 1 83 ? -23.050 -9.934 -3.628 1.00 92.31 83 GLU A N 1
ATOM 689 C CA . GLU A 1 83 ? -24.213 -9.070 -3.909 1.00 92.31 83 GLU A CA 1
ATOM 690 C C . GLU A 1 83 ? -24.031 -8.240 -5.188 1.00 92.31 83 GLU A C 1
ATOM 692 O O . GLU A 1 83 ? -24.974 -8.051 -5.953 1.00 92.31 83 GLU A O 1
ATOM 697 N N . SER A 1 84 ? -22.812 -7.757 -5.435 1.00 91.25 84 SER A N 1
ATOM 698 C CA . SER A 1 84 ? -22.477 -7.008 -6.641 1.00 91.25 84 SER A CA 1
ATOM 699 C C . SER A 1 84 ? -21.625 -7.840 -7.585 1.00 91.25 84 SER A C 1
ATOM 701 O O . SER A 1 84 ? -20.534 -8.285 -7.227 1.00 91.25 84 SER A O 1
ATOM 703 N N . ASN A 1 85 ? -22.093 -8.001 -8.815 1.00 91.88 85 ASN A N 1
ATOM 704 C CA . ASN A 1 85 ? -21.396 -8.707 -9.885 1.00 91.88 85 ASN A CA 1
ATOM 705 C C . ASN A 1 85 ? -20.542 -7.774 -10.763 1.00 91.88 85 ASN A C 1
ATOM 707 O O . ASN A 1 85 ? -20.184 -8.165 -11.874 1.00 91.88 85 ASN A O 1
ATOM 711 N N . ILE A 1 86 ? -20.234 -6.560 -10.298 1.00 91.88 86 ILE A N 1
ATOM 712 C CA . ILE A 1 86 ? -19.353 -5.622 -11.005 1.00 91.88 86 ILE A CA 1
ATOM 713 C C . ILE A 1 86 ? -17.944 -5.648 -10.416 1.00 91.88 86 ILE A C 1
ATOM 715 O O . ILE A 1 86 ? -17.771 -5.885 -9.216 1.00 91.88 86 ILE A O 1
ATOM 719 N N . VAL A 1 87 ? -16.955 -5.345 -11.253 1.00 92.25 87 VAL A N 1
ATOM 720 C CA . VAL A 1 87 ? -15.578 -5.085 -10.823 1.00 92.25 87 VAL A CA 1
ATOM 721 C C . VAL A 1 87 ? -15.530 -3.761 -10.059 1.00 92.25 87 VAL A C 1
ATOM 723 O O . VAL A 1 87 ? -15.846 -2.705 -10.621 1.00 92.25 87 VAL A O 1
ATOM 726 N N . VAL A 1 88 ? -15.141 -3.817 -8.783 1.00 91.31 88 VAL A N 1
ATOM 727 C CA . VAL A 1 88 ? -15.041 -2.633 -7.913 1.00 91.31 88 VAL A CA 1
ATOM 728 C C . VAL A 1 88 ? -13.644 -1.998 -7.949 1.00 91.31 88 VAL A C 1
ATOM 730 O O . VAL A 1 88 ? -12.704 -2.506 -8.559 1.00 91.31 88 VAL A O 1
ATOM 733 N N . TRP A 1 89 ? -13.514 -0.839 -7.313 1.00 88.50 89 TRP A N 1
ATOM 734 C CA . TRP A 1 89 ? -12.291 -0.051 -7.217 1.00 88.50 89 TRP A CA 1
ATOM 735 C C . TRP A 1 89 ? -11.135 -0.892 -6.673 1.00 88.50 89 TRP A C 1
ATOM 737 O O . TRP A 1 89 ? -11.304 -1.664 -5.729 1.00 88.50 89 TRP A O 1
ATOM 747 N N . ASP A 1 90 ? -9.984 -0.757 -7.327 1.00 86.75 90 ASP A N 1
ATOM 748 C CA . ASP A 1 90 ? -8.770 -1.564 -7.177 1.00 86.75 90 ASP A CA 1
ATOM 749 C C . ASP A 1 90 ? -8.893 -3.079 -7.437 1.00 86.75 90 ASP A C 1
ATOM 751 O O . ASP A 1 90 ? -7.893 -3.688 -7.813 1.00 86.75 90 ASP A O 1
ATOM 755 N N . GLU A 1 91 ? -10.087 -3.687 -7.412 1.00 91.25 91 GLU A N 1
ATOM 756 C CA . GLU A 1 91 ? -10.310 -5.047 -7.946 1.00 91.25 91 GLU A CA 1
ATOM 757 C C . GLU A 1 91 ? -9.931 -5.112 -9.437 1.00 91.25 91 GLU A C 1
ATOM 759 O O . GLU A 1 91 ? -9.329 -6.088 -9.879 1.00 91.25 91 GLU A O 1
ATOM 764 N N . ALA A 1 92 ? -10.171 -4.021 -10.175 1.00 89.12 92 ALA A N 1
ATOM 765 C CA . ALA A 1 92 ? -9.762 -3.860 -11.570 1.00 89.12 92 ALA A CA 1
ATOM 766 C C . ALA A 1 92 ? -8.246 -4.018 -11.791 1.00 89.12 92 ALA A C 1
ATOM 768 O O . ALA A 1 92 ? -7.805 -4.682 -12.726 1.00 89.12 92 ALA A O 1
ATOM 769 N N . HIS A 1 93 ? -7.435 -3.427 -10.911 1.00 89.00 93 HIS A N 1
ATOM 770 C CA . HIS A 1 93 ? -5.978 -3.500 -11.003 1.00 89.00 93 HIS A CA 1
ATOM 771 C C . HIS A 1 93 ? -5.470 -4.846 -10.490 1.00 89.00 93 HIS A C 1
ATOM 773 O O . HIS A 1 93 ? -4.728 -5.548 -11.175 1.00 89.00 93 HIS A O 1
ATOM 779 N N . PHE A 1 94 ? -5.882 -5.228 -9.281 1.00 89.69 94 PHE A N 1
ATOM 780 C CA . PHE A 1 94 ? -5.321 -6.391 -8.607 1.00 89.69 94 PHE A CA 1
ATOM 781 C C . PHE A 1 94 ? -5.800 -7.726 -9.188 1.00 89.69 94 PHE A C 1
ATOM 783 O O . PHE A 1 94 ? -4.998 -8.658 -9.214 1.00 89.69 94 PHE A O 1
ATOM 790 N N . GLY A 1 95 ? -7.032 -7.817 -9.702 1.00 90.25 95 GLY A N 1
ATOM 791 C CA . GLY A 1 95 ? -7.505 -9.005 -10.427 1.00 90.25 95 GLY A CA 1
ATOM 792 C C . GLY A 1 95 ? -6.793 -9.184 -11.772 1.00 90.25 95 GLY A C 1
ATOM 793 O O . GLY A 1 95 ? -6.335 -10.269 -12.134 1.00 90.25 95 GLY A O 1
ATOM 794 N N . LYS A 1 96 ? -6.550 -8.078 -12.486 1.00 91.19 96 LYS A N 1
ATOM 795 C CA . LYS A 1 96 ? -5.719 -8.094 -13.697 1.00 91.19 96 LYS A CA 1
ATOM 796 C C . LYS A 1 96 ? -4.286 -8.550 -13.405 1.00 91.19 96 LYS A C 1
ATOM 798 O O . LYS A 1 96 ? -3.725 -9.353 -14.144 1.00 91.19 96 LYS A O 1
ATOM 803 N N . PHE A 1 97 ? -3.700 -8.094 -12.299 1.00 92.25 97 PHE A N 1
ATOM 804 C CA . PHE A 1 97 ? -2.374 -8.546 -11.878 1.00 92.25 97 PHE A CA 1
ATOM 805 C C . PHE A 1 97 ? -2.335 -10.017 -11.441 1.00 92.25 97 PHE A C 1
ATOM 807 O O . PHE A 1 97 ? -1.332 -10.688 -11.688 1.00 92.25 97 PHE A O 1
ATOM 814 N N . GLY A 1 98 ? -3.405 -10.529 -10.825 1.00 91.50 98 GLY A N 1
ATOM 815 C CA . GLY A 1 98 ? -3.583 -11.962 -10.570 1.00 91.50 98 GLY A CA 1
ATOM 816 C C . GLY A 1 98 ? -3.572 -12.771 -11.871 1.00 91.50 98 GLY A C 1
ATOM 817 O O . GLY A 1 98 ? -2.804 -13.729 -12.001 1.00 91.50 98 GLY A O 1
ATOM 818 N N . SER A 1 99 ? -4.295 -12.282 -12.883 1.00 92.06 99 SER A N 1
ATOM 819 C CA . SER A 1 99 ? -4.359 -12.882 -14.223 1.00 92.06 99 SER A CA 1
ATOM 820 C C . SER A 1 99 ? -2.979 -13.007 -14.875 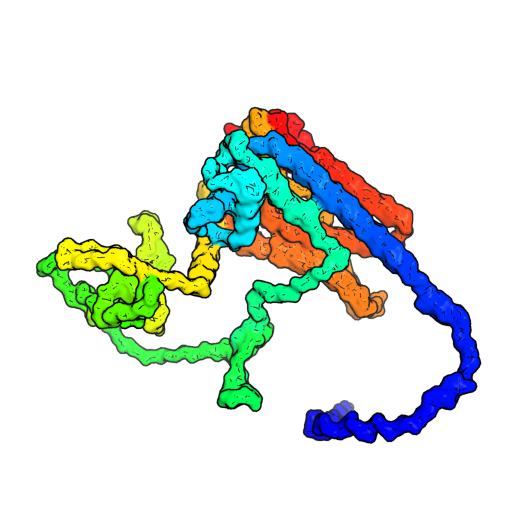1.00 92.06 99 SER A C 1
ATOM 822 O O . SER A 1 99 ? -2.680 -14.028 -15.493 1.00 92.06 99 SER A O 1
ATOM 824 N N . TYR A 1 100 ? -2.102 -12.013 -14.704 1.00 92.81 100 TYR A N 1
ATOM 825 C CA . TYR A 1 100 ? -0.729 -12.087 -15.217 1.00 92.81 100 TYR A CA 1
ATOM 826 C C . TYR A 1 100 ? 0.095 -13.200 -14.565 1.00 92.81 100 TYR A C 1
ATOM 828 O O . TYR A 1 100 ? 0.889 -13.847 -15.247 1.00 92.81 100 TYR A O 1
ATOM 836 N N . TYR A 1 101 ? -0.117 -13.490 -13.277 1.00 93.12 101 TYR A N 1
ATOM 837 C CA . TYR A 1 101 ? 0.533 -14.639 -12.642 1.00 93.12 101 TYR A CA 1
ATOM 838 C C . TYR A 1 101 ? 0.036 -15.968 -13.206 1.00 93.12 101 TYR A C 1
ATOM 840 O O . TYR A 1 101 ? 0.855 -16.856 -13.415 1.00 93.12 101 TYR A O 1
ATOM 848 N N . LEU A 1 102 ? -1.263 -16.101 -13.485 1.00 91.75 102 LEU A N 1
ATOM 849 C CA . LEU A 1 102 ? -1.832 -17.299 -14.117 1.00 91.75 102 LEU A CA 1
ATOM 850 C C . LEU A 1 102 ? -1.300 -17.510 -15.540 1.00 91.75 102 LEU A C 1
ATOM 852 O O . LEU A 1 102 ? -1.003 -18.637 -15.928 1.00 91.75 102 LEU A O 1
ATOM 856 N N . LYS A 1 103 ? -1.136 -16.421 -16.299 1.00 91.75 103 LYS A N 1
ATOM 857 C CA . LYS A 1 103 ? -0.616 -16.442 -17.676 1.00 91.75 103 LYS A CA 1
ATOM 858 C C . LYS A 1 103 ? 0.908 -16.526 -17.768 1.00 91.75 103 LYS A C 1
ATOM 860 O O . LYS A 1 103 ? 1.439 -16.696 -18.861 1.00 91.75 103 LYS A O 1
ATOM 865 N N . HIS A 1 104 ? 1.614 -16.409 -16.641 1.00 90.69 104 HIS A N 1
ATOM 866 C CA . HIS A 1 104 ? 3.070 -16.239 -16.590 1.00 90.69 104 HIS A CA 1
ATOM 867 C C . HIS A 1 104 ? 3.572 -15.044 -17.422 1.00 90.69 104 HIS A C 1
ATOM 869 O O . HIS A 1 104 ? 4.660 -15.078 -17.997 1.00 90.69 104 HIS A O 1
ATOM 875 N N . GLU A 1 105 ? 2.785 -13.971 -17.466 1.00 89.31 105 GLU A N 1
ATOM 876 C CA . GLU A 1 105 ? 3.134 -12.733 -18.154 1.00 89.31 105 GLU A CA 1
ATOM 877 C C . GLU A 1 105 ? 3.832 -11.777 -17.184 1.00 89.31 105 GLU A C 1
ATOM 879 O O . GLU A 1 105 ? 3.381 -11.541 -16.060 1.00 89.31 105 GLU A O 1
ATOM 884 N N . PHE A 1 106 ? 4.967 -11.222 -17.608 1.00 87.62 106 PHE A N 1
ATOM 885 C CA . PHE A 1 106 ? 5.675 -10.234 -16.805 1.00 87.62 106 PHE A CA 1
ATOM 886 C C . PHE A 1 106 ? 4.936 -8.892 -16.831 1.00 87.62 106 PHE A C 1
ATOM 888 O O . PHE A 1 106 ? 4.566 -8.394 -17.893 1.00 87.62 106 PHE A O 1
ATOM 895 N N . TYR A 1 107 ? 4.796 -8.273 -15.662 1.00 90.31 107 TYR A N 1
ATOM 896 C CA . TYR A 1 107 ? 4.292 -6.914 -15.512 1.00 90.31 107 TYR A CA 1
ATOM 897 C C . TYR A 1 107 ? 5.088 -6.171 -14.436 1.00 90.31 107 TYR A C 1
ATOM 899 O O . TYR A 1 107 ? 5.683 -6.775 -13.539 1.00 90.31 107 TYR A O 1
ATOM 907 N N . HIS A 1 108 ? 5.082 -4.843 -14.524 1.00 86.12 108 HIS A N 1
ATOM 908 C CA . HIS A 1 108 ? 5.699 -3.956 -13.542 1.00 86.12 108 HIS A CA 1
ATOM 909 C C . HIS A 1 108 ? 4.624 -3.267 -12.699 1.00 86.12 108 HIS A C 1
ATOM 911 O O . HIS A 1 108 ? 3.628 -2.794 -13.241 1.00 86.12 108 HIS A O 1
ATOM 917 N N . ASP A 1 109 ? 4.832 -3.190 -11.385 1.00 89.38 109 ASP A N 1
ATOM 918 C CA . ASP A 1 109 ? 3.953 -2.476 -10.454 1.00 89.38 109 ASP A CA 1
ATOM 919 C C . ASP A 1 109 ? 4.751 -1.901 -9.275 1.00 89.38 109 ASP A C 1
ATOM 921 O O . ASP A 1 109 ? 5.838 -2.377 -8.952 1.00 89.38 109 ASP A O 1
ATOM 925 N N . VAL A 1 110 ? 4.195 -0.886 -8.609 1.00 88.50 110 VAL A N 1
ATOM 926 C CA . VAL A 1 110 ? 4.816 -0.196 -7.467 1.00 88.50 110 VAL A CA 1
ATOM 927 C C . VAL A 1 110 ? 4.827 -1.011 -6.169 1.00 88.50 110 VAL A C 1
ATOM 929 O O . VAL A 1 110 ? 5.619 -0.709 -5.275 1.00 88.50 110 VAL A O 1
ATOM 932 N N . HIS A 1 111 ? 3.960 -2.021 -6.028 1.00 89.81 111 HIS A N 1
ATOM 933 C CA . HIS A 1 111 ? 3.839 -2.809 -4.800 1.00 89.81 111 HIS A CA 1
ATOM 934 C C . HIS A 1 111 ? 4.619 -4.133 -4.870 1.00 89.81 111 HIS A C 1
ATOM 936 O O . HIS A 1 111 ? 4.657 -4.774 -5.925 1.00 89.81 111 HIS A O 1
ATOM 942 N N . PRO A 1 112 ? 5.119 -4.636 -3.724 1.00 92.75 112 PRO A N 1
ATOM 943 C CA . PRO A 1 112 ? 5.677 -5.982 -3.623 1.00 92.75 112 PRO A CA 1
ATOM 944 C C . PRO A 1 112 ? 4.708 -7.087 -4.099 1.00 92.75 112 PRO A C 1
ATOM 946 O O . PRO A 1 112 ? 3.484 -6.907 -4.067 1.00 92.75 112 PRO A O 1
ATOM 949 N N . PRO A 1 113 ? 5.225 -8.263 -4.504 1.00 92.38 113 PRO A N 1
ATOM 950 C CA . PRO A 1 113 ? 4.435 -9.259 -5.229 1.00 92.38 113 PRO A CA 1
ATOM 951 C C . PRO A 1 113 ? 3.508 -10.107 -4.347 1.00 92.38 113 PRO A C 1
ATOM 953 O O . PRO A 1 113 ? 2.472 -10.548 -4.829 1.00 92.38 113 PRO A O 1
ATOM 956 N N . LEU A 1 114 ? 3.831 -10.329 -3.064 1.00 91.25 114 LEU A N 1
ATOM 957 C CA . LEU A 1 114 ? 3.157 -11.340 -2.228 1.00 91.25 114 LEU A CA 1
ATOM 958 C C . LEU A 1 114 ? 1.626 -11.199 -2.201 1.00 91.25 114 LEU A C 1
ATOM 960 O O . LEU A 1 114 ? 0.928 -12.191 -2.379 1.00 91.25 114 LEU A O 1
ATOM 964 N N . GLY A 1 115 ? 1.100 -9.986 -2.010 1.00 89.38 115 GLY A N 1
ATOM 965 C CA . GLY A 1 115 ? -0.351 -9.766 -1.978 1.00 89.38 115 GLY A CA 1
ATOM 966 C C . GLY A 1 115 ? -1.030 -10.146 -3.296 1.00 89.38 115 GLY A C 1
ATOM 967 O O . GLY A 1 115 ? -2.061 -10.805 -3.293 1.00 89.38 115 GLY A O 1
ATOM 968 N N . LYS A 1 116 ? -0.403 -9.812 -4.426 1.00 92.88 116 LYS A N 1
ATOM 969 C CA . LYS A 1 116 ? -0.926 -10.108 -5.765 1.00 92.88 116 LYS A CA 1
ATOM 970 C C . LYS A 1 116 ? -0.764 -11.578 -6.145 1.00 92.88 116 LYS A C 1
ATOM 972 O O . LYS A 1 116 ? -1.638 -12.142 -6.785 1.00 92.88 116 LYS A O 1
ATOM 977 N N . MET A 1 117 ? 0.319 -12.214 -5.698 1.00 93.38 117 MET A N 1
ATOM 978 C CA . MET A 1 117 ? 0.505 -13.659 -5.836 1.00 93.38 117 MET A CA 1
ATOM 979 C C . MET A 1 117 ? -0.560 -14.435 -5.060 1.00 93.38 117 MET A C 1
ATOM 981 O O . MET A 1 117 ? -1.047 -15.449 -5.548 1.00 93.38 117 MET A O 1
ATOM 985 N N . LEU A 1 118 ? -0.942 -13.963 -3.866 1.00 93.06 118 LEU A N 1
ATOM 986 C CA . LEU A 1 118 ? -2.060 -14.545 -3.126 1.00 93.06 118 LEU A CA 1
ATOM 987 C C . LEU A 1 118 ? -3.373 -14.356 -3.889 1.00 93.06 118 LEU A C 1
ATOM 989 O O . LEU A 1 118 ? -4.122 -15.315 -4.004 1.00 93.06 118 LEU A O 1
ATOM 993 N N . ILE A 1 119 ? -3.627 -13.181 -4.470 1.00 93.38 119 ILE A N 1
ATOM 994 C CA . ILE A 1 119 ? -4.810 -12.968 -5.321 1.00 93.38 119 ILE A CA 1
ATOM 995 C C . ILE A 1 119 ? -4.818 -13.949 -6.504 1.00 93.38 119 ILE A C 1
ATOM 997 O O . ILE A 1 119 ? -5.808 -14.652 -6.680 1.00 93.38 119 ILE A O 1
ATOM 1001 N N . GLY A 1 120 ? -3.698 -14.100 -7.219 1.00 93.75 120 GLY A N 1
ATOM 1002 C CA . GLY A 1 120 ? -3.559 -15.092 -8.293 1.00 93.75 120 GLY A CA 1
ATOM 1003 C C . GLY A 1 120 ? -3.753 -16.541 -7.818 1.00 93.75 120 GLY A C 1
ATOM 1004 O O . GLY A 1 120 ? -4.353 -17.351 -8.518 1.00 93.75 120 GLY A O 1
ATOM 1005 N N . LEU A 1 121 ? -3.327 -16.881 -6.595 1.00 94.69 121 LEU A N 1
ATOM 1006 C CA . LEU A 1 121 ? -3.641 -18.175 -5.977 1.00 94.69 121 LEU A CA 1
ATOM 1007 C C . LEU A 1 121 ? -5.147 -18.323 -5.711 1.00 94.69 121 LEU A C 1
ATOM 1009 O O . LEU A 1 121 ? -5.707 -19.388 -5.958 1.00 94.69 121 LEU A O 1
ATOM 1013 N N . GLY A 1 122 ? -5.810 -17.276 -5.220 1.00 94.06 122 GLY A N 1
ATOM 1014 C CA . GLY A 1 122 ? -7.258 -17.261 -5.015 1.00 94.06 122 GLY A CA 1
ATOM 1015 C C . GLY A 1 122 ? -8.035 -17.442 -6.315 1.00 94.06 122 GLY A C 1
ATOM 1016 O O . GLY A 1 122 ? -9.000 -18.200 -6.358 1.00 94.06 122 GLY A O 1
ATOM 1017 N N . GLU A 1 123 ? -7.573 -16.803 -7.384 1.00 94.50 123 GLU A N 1
ATOM 1018 C CA . GLU A 1 123 ? -8.096 -16.960 -8.738 1.00 94.50 123 GLU A CA 1
ATOM 1019 C C . GLU A 1 123 ? -7.904 -18.383 -9.278 1.00 94.50 123 GLU A C 1
ATOM 1021 O O . GLU A 1 123 ? -8.866 -19.000 -9.742 1.00 94.50 123 GLU A O 1
ATOM 1026 N N . TYR A 1 124 ? -6.699 -18.943 -9.135 1.00 94.75 124 TYR A N 1
ATOM 1027 C CA . TYR A 1 124 ? -6.400 -20.327 -9.504 1.00 94.75 124 TYR A CA 1
ATOM 1028 C C . TYR A 1 124 ? -7.320 -21.321 -8.779 1.00 94.75 124 TYR A C 1
ATOM 1030 O O . TYR A 1 124 ? -7.924 -22.196 -9.398 1.00 94.75 124 TYR A O 1
ATOM 1038 N N . LEU A 1 125 ? -7.478 -21.163 -7.460 1.00 95.44 125 LEU A N 1
ATOM 1039 C CA . LEU A 1 125 ? -8.351 -22.011 -6.643 1.00 95.44 125 LEU A CA 1
ATOM 1040 C C . LEU A 1 125 ? -9.838 -21.833 -6.981 1.00 95.44 125 LEU A C 1
ATOM 1042 O O . LEU A 1 125 ? -10.621 -22.764 -6.794 1.00 95.44 125 LEU A O 1
ATOM 1046 N N . ALA A 1 126 ? -10.230 -20.664 -7.490 1.00 94.62 126 ALA A N 1
ATOM 1047 C CA . ALA A 1 126 ? -11.575 -20.401 -7.991 1.00 94.62 126 ALA A CA 1
ATOM 1048 C C . ALA A 1 126 ? -11.837 -21.013 -9.384 1.00 94.62 126 ALA A C 1
ATOM 1050 O O . ALA A 1 126 ? -12.979 -20.969 -9.848 1.00 94.62 126 ALA A O 1
ATOM 1051 N N . GLY A 1 127 ? -10.819 -21.600 -10.027 1.00 92.38 127 GLY A N 1
ATOM 1052 C CA . GLY A 1 127 ? -10.911 -22.205 -11.357 1.00 92.38 127 GLY A CA 1
ATOM 1053 C C . GLY A 1 127 ? -10.850 -21.196 -12.504 1.00 92.38 127 GLY A C 1
ATOM 1054 O O . GLY A 1 127 ? -11.363 -21.482 -13.582 1.00 92.38 127 GLY A O 1
ATOM 1055 N N . PHE A 1 128 ? -10.276 -20.013 -12.271 1.00 92.81 128 PHE A N 1
ATOM 1056 C CA . PHE A 1 128 ? -10.107 -18.988 -13.297 1.00 92.81 128 PHE A CA 1
ATOM 1057 C C . PHE A 1 128 ? -8.892 -19.265 -14.183 1.00 92.81 128 PHE A C 1
ATOM 1059 O O . PHE A 1 128 ? -7.832 -19.661 -13.703 1.00 92.81 128 PHE A O 1
ATOM 1066 N N . ASP A 1 129 ? -9.059 -19.041 -15.482 1.00 87.88 129 ASP A N 1
ATOM 1067 C CA . ASP A 1 129 ? -8.085 -19.309 -16.544 1.00 87.88 129 ASP A CA 1
ATOM 1068 C C . ASP A 1 129 ? -7.253 -18.075 -16.939 1.00 87.88 129 ASP A C 1
ATOM 1070 O O . ASP A 1 129 ? -6.366 -18.171 -17.788 1.00 87.88 129 ASP A O 1
ATOM 1074 N N . GLY A 1 130 ? -7.512 -16.918 -16.321 1.00 87.62 130 GLY A N 1
ATOM 1075 C CA . GLY A 1 130 ? -6.864 -15.651 -16.656 1.00 87.62 130 GLY A CA 1
ATOM 1076 C C . GLY A 1 130 ? -7.572 -14.866 -17.766 1.00 87.62 130 GLY A C 1
ATOM 1077 O O . GLY A 1 130 ? -7.144 -13.750 -18.073 1.00 87.62 130 GLY A O 1
ATOM 1078 N N . ASP A 1 131 ? -8.629 -15.395 -18.390 1.00 88.31 131 ASP A N 1
ATOM 1079 C CA . ASP A 1 131 ? -9.268 -14.785 -19.565 1.00 88.31 131 ASP A CA 1
ATOM 1080 C C . ASP A 1 131 ? -10.400 -13.808 -19.194 1.00 88.31 131 ASP A C 1
ATOM 1082 O O . ASP A 1 131 ? -11.571 -13.967 -19.542 1.00 88.31 131 ASP A O 1
ATOM 1086 N N . PHE A 1 132 ? -10.044 -12.774 -18.428 1.00 91.00 132 PHE A N 1
ATOM 1087 C CA . PHE A 1 132 ? -10.899 -11.630 -18.112 1.00 91.00 132 PHE A CA 1
ATOM 1088 C C . PHE A 1 132 ? -10.024 -10.407 -17.802 1.00 91.00 132 PHE A C 1
ATOM 1090 O O . PHE A 1 132 ? -9.095 -10.496 -17.009 1.00 91.00 132 PHE A O 1
ATOM 1097 N N . ASP A 1 133 ? -10.298 -9.256 -18.423 1.00 86.19 133 ASP A N 1
ATOM 1098 C CA . ASP A 1 133 ? -9.437 -8.058 -18.321 1.00 86.19 133 ASP A CA 1
ATOM 1099 C C . ASP A 1 133 ? -9.696 -7.209 -17.058 1.00 86.19 133 ASP A C 1
ATOM 1101 O O . ASP A 1 133 ? -8.995 -6.229 -16.816 1.00 86.19 133 ASP A O 1
ATOM 1105 N N . PHE A 1 134 ? -10.700 -7.565 -16.246 1.00 90.62 134 PHE A N 1
ATOM 1106 C CA . PHE A 1 134 ? -11.089 -6.820 -15.039 1.00 90.62 134 PHE A CA 1
ATOM 1107 C C . PHE A 1 134 ? -11.299 -5.316 -15.288 1.00 90.62 134 PHE A C 1
ATOM 1109 O O . PHE A 1 134 ? -10.938 -4.470 -14.472 1.00 90.62 134 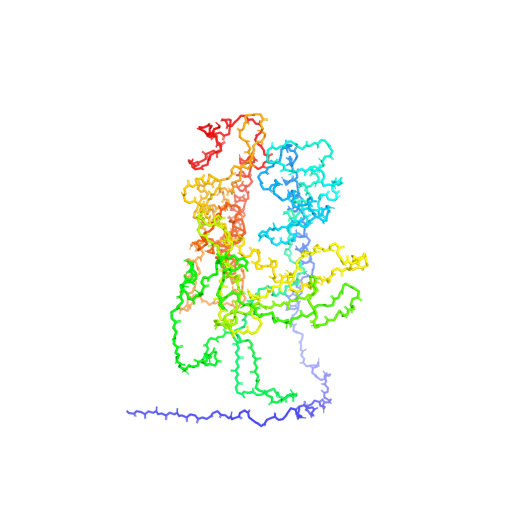PHE A O 1
ATOM 1116 N N . SER A 1 135 ? -11.909 -4.944 -16.416 1.00 88.81 135 SER A N 1
ATOM 1117 C CA . SER A 1 135 ? -12.164 -3.534 -16.717 1.00 88.81 135 SER A CA 1
ATOM 1118 C C . SER A 1 135 ? -13.083 -2.908 -15.654 1.00 88.81 135 SER A C 1
ATOM 1120 O O . SER A 1 135 ? -14.087 -3.505 -15.254 1.00 88.81 135 SER A O 1
ATOM 1122 N N . SER A 1 136 ? -12.764 -1.696 -15.196 1.00 86.50 136 SER A N 1
ATOM 1123 C CA . SER A 1 136 ? -13.510 -1.011 -14.131 1.00 86.50 136 SER A CA 1
ATOM 1124 C C . SER A 1 136 ? -15.008 -0.908 -14.437 1.00 86.50 136 SER A C 1
ATOM 1126 O O . SER A 1 136 ? -15.392 -0.486 -15.527 1.00 86.50 136 SER A O 1
ATOM 1128 N N . ASN A 1 137 ? -15.858 -1.245 -13.460 1.00 85.25 137 ASN A N 1
ATOM 1129 C CA . ASN A 1 137 ? -17.325 -1.279 -13.579 1.00 85.25 137 ASN A CA 1
ATOM 1130 C C . ASN A 1 137 ? -17.889 -2.273 -14.614 1.00 85.25 137 ASN A C 1
ATOM 1132 O O . ASN A 1 137 ? -19.083 -2.221 -14.915 1.00 85.25 137 ASN A O 1
ATOM 1136 N N . SER A 1 138 ? -17.076 -3.181 -15.162 1.00 89.75 138 SER A N 1
ATOM 1137 C CA . SER A 1 138 ? -17.585 -4.268 -16.003 1.00 89.75 138 SER A CA 1
ATOM 1138 C C . SER A 1 138 ? -18.277 -5.340 -15.157 1.00 89.75 138 SER A C 1
ATOM 1140 O O . SER A 1 138 ? -17.961 -5.522 -13.980 1.00 89.75 138 SER A O 1
ATOM 1142 N N . ASN A 1 139 ? -19.243 -6.041 -15.751 1.00 91.94 139 ASN A N 1
ATOM 1143 C CA . ASN A 1 139 ? -19.898 -7.177 -15.109 1.00 91.94 139 ASN A CA 1
ATOM 1144 C C . ASN A 1 139 ? -19.047 -8.440 -15.268 1.00 91.94 139 ASN A C 1
ATOM 1146 O O . ASN A 1 139 ? -18.562 -8.720 -16.366 1.00 91.94 139 ASN A O 1
ATOM 1150 N N . TYR A 1 140 ? -18.952 -9.244 -14.210 1.00 92.25 140 TYR A N 1
ATOM 1151 C CA . TYR A 1 140 ? -18.332 -10.563 -14.287 1.00 92.25 140 TYR A CA 1
ATOM 1152 C C . TYR A 1 140 ? -19.134 -11.494 -15.210 1.00 92.25 140 TYR A C 1
ATOM 1154 O O . TYR A 1 140 ? -20.359 -11.610 -15.060 1.00 92.25 140 TYR A O 1
ATOM 1162 N N . PRO A 1 141 ? -18.478 -12.193 -16.153 1.00 93.06 141 PRO A N 1
ATOM 1163 C CA . PRO A 1 141 ? -19.129 -13.230 -16.938 1.00 93.06 141 PRO A CA 1
ATOM 1164 C C . PRO A 1 141 ? -19.455 -14.437 -16.049 1.00 93.06 141 PRO A C 1
ATOM 1166 O O . PRO A 1 141 ? -18.800 -14.691 -15.041 1.00 93.06 141 PRO A O 1
ATOM 1169 N N . LYS A 1 142 ? -20.452 -15.236 -16.450 1.00 89.19 142 LYS A N 1
ATOM 1170 C CA . LYS A 1 142 ? -20.892 -16.417 -15.679 1.00 89.19 142 LYS A CA 1
ATOM 1171 C C . LYS A 1 142 ? -19.806 -17.490 -15.503 1.00 89.19 142 LYS A C 1
ATOM 1173 O O . LYS A 1 142 ? -19.958 -18.346 -14.640 1.00 89.19 142 LYS A O 1
ATOM 1178 N N . SER A 1 143 ? -18.760 -17.468 -16.328 1.00 89.38 143 SER A N 1
ATOM 1179 C CA . SER A 1 143 ? -17.606 -18.367 -16.236 1.00 89.38 143 SER A CA 1
ATOM 1180 C C . SER A 1 143 ? -16.675 -18.034 -15.067 1.00 89.38 143 SER A C 1
ATOM 1182 O O . SER A 1 143 ? -16.001 -18.927 -14.565 1.00 89.38 143 SER A O 1
ATOM 1184 N N . VAL A 1 144 ? -16.644 -16.778 -14.607 1.00 92.38 144 VAL A N 1
ATOM 1185 C CA . VAL A 1 144 ? -15.709 -16.319 -13.574 1.00 92.38 144 VAL A CA 1
ATOM 1186 C C . VAL A 1 144 ? -16.353 -16.438 -12.196 1.00 92.38 144 VAL A C 1
ATOM 1188 O O . VAL A 1 144 ? -17.324 -15.752 -11.875 1.00 92.38 144 VAL A O 1
ATOM 1191 N N . ASN A 1 145 ? -15.782 -17.284 -11.337 1.00 93.62 145 ASN A N 1
ATOM 1192 C CA . ASN A 1 145 ? -16.240 -17.461 -9.960 1.00 93.62 145 ASN A CA 1
ATOM 1193 C C . ASN A 1 145 ? -15.685 -16.367 -9.025 1.00 93.62 145 ASN A C 1
ATOM 1195 O O . ASN A 1 145 ? -14.927 -16.634 -8.090 1.00 93.62 145 ASN A O 1
ATOM 1199 N N . PHE A 1 146 ? -16.091 -15.118 -9.268 1.00 92.88 146 PHE A N 1
ATOM 1200 C CA . PHE A 1 146 ? -15.662 -13.954 -8.481 1.00 92.88 146 PHE A CA 1
ATOM 1201 C C . PHE A 1 146 ? -16.048 -14.069 -6.996 1.00 92.88 146 PHE A C 1
ATOM 1203 O O . PHE A 1 146 ? -15.349 -13.555 -6.124 1.00 92.88 146 PHE A O 1
ATOM 1210 N N . LYS A 1 147 ? -17.125 -14.802 -6.676 1.00 94.31 147 LYS A N 1
ATOM 1211 C CA . LYS A 1 147 ? -17.517 -15.102 -5.294 1.00 94.31 147 LYS A CA 1
ATOM 1212 C C . LYS A 1 147 ? -16.413 -15.843 -4.546 1.00 94.31 147 LYS A C 1
ATOM 1214 O O . LYS A 1 147 ? -16.037 -15.418 -3.455 1.00 94.31 147 LYS A O 1
ATOM 1219 N N . ALA A 1 148 ? -15.888 -16.924 -5.123 1.00 94.19 148 ALA A N 1
ATOM 1220 C CA . ALA A 1 148 ? -14.811 -17.695 -4.508 1.00 94.19 148 ALA A CA 1
ATOM 1221 C C . ALA A 1 148 ? -13.522 -16.867 -4.379 1.00 94.19 148 ALA A C 1
ATOM 1223 O O . ALA A 1 148 ? -12.871 -16.918 -3.336 1.00 94.19 148 ALA A O 1
ATOM 1224 N N . MET A 1 149 ? -13.202 -16.036 -5.378 1.00 93.88 149 MET A N 1
ATOM 1225 C CA . MET A 1 149 ? -12.055 -15.115 -5.325 1.00 93.88 149 MET A CA 1
ATOM 1226 C C . MET A 1 149 ? -12.179 -14.107 -4.173 1.00 93.88 149 MET A C 1
ATOM 1228 O O . MET A 1 149 ? -11.256 -13.934 -3.376 1.00 93.88 149 MET A O 1
ATOM 1232 N N . ARG A 1 150 ? -13.349 -13.474 -4.023 1.00 94.19 150 ARG A N 1
ATOM 1233 C CA . ARG A 1 150 ? -13.607 -12.538 -2.920 1.00 94.19 150 ARG A CA 1
ATOM 1234 C C . ARG A 1 150 ? -13.594 -13.235 -1.564 1.00 94.19 150 ARG A C 1
ATOM 1236 O O . ARG A 1 150 ? -13.026 -12.698 -0.615 1.00 94.19 150 ARG A O 1
ATOM 1243 N N . GLN A 1 151 ? -14.162 -14.439 -1.469 1.00 93.69 151 GLN A N 1
ATOM 1244 C CA . GLN A 1 151 ? -14.106 -15.255 -0.253 1.00 93.69 151 GLN A CA 1
ATOM 1245 C C . GLN A 1 151 ? -12.663 -15.576 0.131 1.00 93.69 151 GLN A C 1
ATOM 1247 O O . GLN A 1 151 ? -12.311 -15.424 1.297 1.00 93.69 151 GLN A O 1
ATOM 1252 N N . PHE A 1 152 ? -11.817 -15.937 -0.836 1.00 93.50 152 PHE A N 1
ATOM 1253 C CA . PHE A 1 152 ? -10.397 -16.181 -0.603 1.00 93.50 152 PHE A CA 1
ATOM 1254 C C . PHE A 1 152 ? -9.700 -14.953 0.000 1.00 93.50 152 PHE A C 1
ATOM 1256 O O . PHE A 1 152 ? -9.051 -15.060 1.040 1.00 93.50 152 PHE A O 1
ATOM 1263 N N . ASN A 1 153 ? -9.916 -13.764 -0.568 1.00 90.31 153 ASN A N 1
ATOM 1264 C CA . ASN A 1 153 ? -9.369 -12.521 -0.016 1.00 90.31 153 ASN A CA 1
ATOM 1265 C C . ASN A 1 153 ? -9.919 -12.217 1.392 1.00 90.31 153 ASN A C 1
ATOM 1267 O O . ASN A 1 153 ? -9.178 -11.798 2.287 1.00 90.31 153 ASN A O 1
ATOM 1271 N N . ALA A 1 154 ? -11.203 -12.493 1.631 1.00 89.38 154 ALA A N 1
ATOM 1272 C CA . ALA A 1 154 ? -11.834 -12.303 2.932 1.00 89.38 154 ALA A CA 1
ATOM 1273 C C . ALA A 1 154 ? -11.286 -13.247 4.023 1.00 89.38 154 ALA A C 1
ATOM 1275 O O . ALA A 1 154 ? -11.331 -12.873 5.198 1.00 89.38 154 ALA A O 1
ATOM 1276 N N . ILE A 1 155 ? -10.716 -14.414 3.676 1.00 88.12 155 ILE A N 1
ATOM 1277 C CA . ILE A 1 155 ? -10.094 -15.345 4.640 1.00 88.12 155 ILE A CA 1
ATOM 1278 C C . ILE A 1 155 ? -8.936 -14.673 5.386 1.00 88.12 155 ILE A C 1
ATOM 1280 O O . ILE A 1 155 ? -8.884 -14.751 6.610 1.00 88.12 155 ILE A O 1
ATOM 1284 N N . PHE A 1 156 ? -8.035 -13.971 4.692 1.00 82.94 156 PHE A N 1
ATOM 1285 C CA . PHE A 1 156 ? -6.891 -13.304 5.340 1.00 82.94 156 PHE A CA 1
ATOM 1286 C C . PHE A 1 156 ? -7.321 -12.173 6.264 1.00 82.94 156 PHE A C 1
ATOM 1288 O O . PHE A 1 156 ? -6.663 -11.890 7.259 1.00 82.94 156 PHE A O 1
ATOM 1295 N N . SER A 1 157 ? -8.457 -11.550 5.957 1.00 73.06 157 SER A N 1
ATOM 1296 C CA . SER A 1 157 ? -9.083 -10.600 6.863 1.00 73.06 157 SER A CA 1
ATOM 1297 C C . SER A 1 157 ? -9.665 -11.332 8.083 1.00 73.06 157 SER A C 1
ATOM 1299 O O . SER A 1 157 ? -9.482 -10.882 9.215 1.00 73.06 157 SER A O 1
ATOM 1301 N N . ALA A 1 158 ? -10.353 -12.463 7.866 1.00 76.75 158 ALA A N 1
ATOM 1302 C CA . ALA A 1 158 ? -11.052 -13.266 8.876 1.00 76.75 158 ALA A CA 1
ATOM 1303 C C . ALA A 1 158 ? -10.134 -13.971 9.884 1.00 76.75 158 ALA A C 1
ATOM 1305 O O . ALA A 1 158 ? -10.500 -14.090 11.058 1.00 76.75 158 ALA A O 1
ATOM 1306 N N . LEU A 1 159 ? -8.949 -14.396 9.446 1.00 66.69 159 LEU A N 1
ATOM 1307 C CA . LEU A 1 159 ? -7.941 -15.058 10.265 1.00 66.69 159 LEU A CA 1
ATOM 1308 C C . LEU A 1 159 ? -7.156 -14.032 11.095 1.00 66.69 159 LEU A C 1
ATOM 1310 O O . LEU A 1 159 ? -6.183 -13.440 10.640 1.00 66.69 159 LEU A O 1
ATOM 1314 N N . TYR A 1 160 ? -7.576 -13.831 12.343 1.00 49.34 160 TYR A N 1
ATOM 1315 C CA . TYR A 1 160 ? -6.807 -13.068 13.325 1.00 49.34 160 TYR A CA 1
ATOM 1316 C C . TYR A 1 160 ? -5.729 -13.961 13.958 1.00 49.34 160 TYR A C 1
ATOM 1318 O O . TYR A 1 160 ? -6.014 -15.096 14.345 1.00 49.34 160 TYR A O 1
ATOM 1326 N N . VAL A 1 161 ? -4.502 -13.455 14.111 1.00 40.31 161 VAL A N 1
ATOM 1327 C CA . VAL A 1 161 ? -3.463 -14.141 14.896 1.00 40.31 161 VAL A CA 1
ATOM 1328 C C . VAL A 1 161 ? -3.862 -14.064 16.372 1.00 40.31 161 VAL A C 1
ATOM 1330 O O . VAL A 1 161 ? -3.896 -12.985 16.962 1.00 40.31 161 VAL A O 1
ATOM 1333 N N . ALA A 1 162 ? -4.223 -15.202 16.965 1.00 36.28 162 ALA A N 1
ATOM 1334 C CA . ALA A 1 162 ? -4.696 -15.267 18.344 1.00 36.28 162 ALA A CA 1
ATOM 1335 C C . ALA A 1 162 ? -3.571 -14.977 19.353 1.00 36.28 162 ALA A C 1
ATOM 1337 O O . ALA A 1 162 ? -2.417 -15.371 19.151 1.00 36.28 162 ALA A O 1
ATOM 1338 N N . TYR A 1 163 ? -3.918 -14.352 20.482 1.00 36.28 163 TYR A N 1
ATOM 1339 C CA . TYR A 1 163 ? -3.034 -14.253 21.645 1.00 36.28 163 TYR A CA 1
ATOM 1340 C C . TYR A 1 163 ? -2.668 -15.663 22.140 1.00 36.28 163 TYR A C 1
ATOM 1342 O O . TYR A 1 163 ? -3.550 -16.493 22.354 1.00 36.28 163 TYR A O 1
ATOM 1350 N N . GLY A 1 164 ? -1.368 -15.942 22.284 1.00 37.69 164 GLY A N 1
ATOM 1351 C CA . GLY A 1 164 ? -0.845 -17.280 22.594 1.00 37.69 164 GLY A CA 1
ATOM 1352 C C . GLY A 1 164 ? -0.409 -18.105 21.375 1.00 37.69 164 GLY A C 1
ATOM 1353 O O . GLY A 1 164 ? 0.069 -19.224 21.549 1.00 37.69 164 GLY A O 1
ATOM 1354 N N . SER A 1 165 ? -0.514 -17.564 20.155 1.00 33.53 165 SER A N 1
ATOM 1355 C CA . SER A 1 165 ? 0.103 -18.174 18.970 1.00 33.53 165 SER A CA 1
ATOM 1356 C C . SER A 1 165 ? 1.630 -18.101 19.082 1.00 33.53 165 SER A C 1
ATOM 1358 O O . SER A 1 165 ? 2.186 -17.015 19.255 1.00 33.53 165 SER A O 1
ATOM 1360 N N . GLN A 1 166 ? 2.323 -19.239 18.969 1.00 27.62 166 GLN A N 1
ATOM 1361 C CA . GLN A 1 166 ? 3.779 -19.252 18.804 1.00 27.62 166 GLN A CA 1
ATOM 1362 C C . GLN A 1 166 ? 4.127 -18.649 17.441 1.00 27.62 166 GLN A C 1
ATOM 1364 O O . GLN A 1 166 ? 4.016 -19.302 16.407 1.00 27.62 166 GLN A O 1
ATOM 1369 N N . ILE A 1 167 ? 4.537 -17.385 17.455 1.00 28.81 167 ILE A N 1
ATOM 1370 C CA . ILE A 1 167 ? 5.087 -16.684 16.299 1.00 28.81 167 ILE A CA 1
ATOM 1371 C C . ILE A 1 167 ? 6.597 -16.528 16.471 1.00 28.81 167 ILE A C 1
ATOM 1373 O O . ILE A 1 167 ? 7.094 -16.244 17.561 1.00 28.81 167 ILE A O 1
ATOM 1377 N N . SER A 1 168 ? 7.336 -16.691 15.380 1.00 23.34 168 SER A N 1
ATOM 1378 C CA . SER A 1 168 ? 8.762 -16.381 15.299 1.00 23.34 168 SER A CA 1
ATOM 1379 C C . SER A 1 168 ? 8.943 -15.060 14.558 1.00 23.34 168 SER A C 1
ATOM 1381 O O . SER A 1 168 ? 8.584 -14.960 13.386 1.00 23.34 168 SER A O 1
ATOM 1383 N N . MET A 1 169 ? 9.509 -14.054 15.224 1.00 25.77 169 MET A N 1
ATOM 1384 C CA . MET A 1 169 ? 9.835 -12.765 14.613 1.00 25.77 169 MET A CA 1
ATOM 1385 C C . MET A 1 169 ? 11.334 -12.665 14.352 1.00 25.77 169 MET A C 1
ATOM 1387 O O . MET A 1 169 ? 12.157 -12.851 15.247 1.00 25.77 169 MET A O 1
ATOM 1391 N N . ARG A 1 170 ? 11.673 -12.317 13.115 1.00 29.84 170 ARG A N 1
ATOM 1392 C CA . ARG A 1 170 ? 13.000 -11.883 12.687 1.00 29.84 170 ARG A CA 1
ATOM 1393 C C . ARG A 1 170 ? 12.860 -10.452 12.172 1.00 29.84 170 ARG A C 1
ATOM 1395 O O . ARG A 1 170 ? 11.884 -10.149 11.492 1.00 29.84 170 ARG A O 1
ATOM 1402 N N . SER A 1 171 ? 13.807 -9.567 12.487 1.00 32.44 171 SER A N 1
ATOM 1403 C CA . SER A 1 171 ? 13.825 -8.228 11.884 1.00 32.44 171 SER A CA 1
ATOM 1404 C C . SER A 1 171 ? 14.000 -8.343 10.368 1.00 32.44 171 SER A C 1
ATOM 1406 O O . SER A 1 171 ? 14.945 -8.982 9.904 1.00 32.44 171 SER A O 1
ATOM 1408 N N . HIS A 1 172 ? 13.099 -7.709 9.619 1.00 43.03 172 HIS A N 1
ATOM 1409 C CA . HIS A 1 172 ? 13.200 -7.529 8.168 1.00 43.03 172 HIS A CA 1
ATOM 1410 C C . HIS A 1 172 ? 13.303 -6.045 7.766 1.00 43.03 172 HIS A C 1
ATOM 1412 O O . HIS A 1 172 ? 13.276 -5.727 6.581 1.00 43.03 172 HIS A O 1
ATOM 1418 N N . GLY A 1 173 ? 13.461 -5.132 8.735 1.00 35.06 173 GLY A N 1
ATOM 1419 C CA . GLY A 1 173 ? 13.825 -3.741 8.466 1.00 35.06 173 GLY A CA 1
ATOM 1420 C C . GLY A 1 173 ? 15.328 -3.607 8.201 1.00 35.06 173 GLY A C 1
ATOM 1421 O O . GLY A 1 173 ? 16.146 -4.254 8.857 1.00 35.06 173 GLY A O 1
ATOM 1422 N N . LEU A 1 174 ? 15.711 -2.746 7.261 1.00 48.47 174 LEU A N 1
ATOM 1423 C CA . LEU A 1 174 ? 17.111 -2.445 6.967 1.00 48.47 174 LEU A CA 1
ATOM 1424 C C . LEU A 1 174 ? 17.726 -1.573 8.072 1.00 48.47 174 LEU A C 1
ATOM 1426 O O . LEU A 1 174 ? 17.626 -0.353 8.063 1.00 48.47 174 LEU A O 1
ATOM 1430 N N . SER A 1 175 ? 18.425 -2.192 9.015 1.00 50.97 175 SER A N 1
ATOM 1431 C CA . SER A 1 175 ? 19.866 -2.421 8.814 1.00 50.97 175 SER A CA 1
ATOM 1432 C C . SER A 1 175 ? 20.477 -3.011 10.093 1.00 50.97 175 SER A C 1
ATOM 1434 O O . SER A 1 175 ? 21.012 -4.092 10.086 1.00 50.97 175 SER A O 1
ATOM 1436 N N . PRO A 1 176 ? 20.288 -2.443 11.257 1.00 47.72 176 PRO A N 1
ATOM 1437 C CA . PRO A 1 176 ? 20.137 -1.042 11.460 1.00 47.72 176 PRO A CA 1
ATOM 1438 C C . PRO A 1 176 ? 21.464 -0.560 12.045 1.00 47.72 176 PRO A C 1
ATOM 1440 O O . PRO A 1 176 ? 21.502 -0.050 13.155 1.00 47.72 176 PRO A O 1
ATOM 1443 N N . GLY A 1 177 ? 22.570 -0.808 11.335 1.00 42.09 177 GLY A N 1
ATOM 1444 C CA . GLY A 1 177 ? 23.907 -0.336 11.692 1.00 42.09 177 GLY A CA 1
ATOM 1445 C C . GLY A 1 177 ? 24.503 0.501 10.560 1.00 42.09 177 GLY A C 1
ATOM 1446 O O . GLY A 1 177 ? 24.412 0.122 9.392 1.00 42.09 177 GLY A O 1
ATOM 1447 N N . LEU A 1 178 ? 25.099 1.646 10.895 1.00 42.16 178 LEU A N 1
ATOM 1448 C CA . LEU A 1 178 ? 25.813 2.520 9.960 1.00 42.16 178 LEU A CA 1
ATOM 1449 C C . LEU A 1 178 ? 27.206 1.939 9.697 1.00 42.16 178 LEU A C 1
ATOM 1451 O O . LEU A 1 178 ? 27.893 1.562 10.641 1.00 42.16 178 LEU A O 1
ATOM 1455 N N . LEU A 1 179 ? 27.635 1.859 8.437 1.00 42.41 179 LEU A N 1
ATOM 1456 C CA . LEU A 1 179 ? 28.960 1.339 8.094 1.00 42.41 179 LEU A CA 1
ATOM 1457 C C . LEU A 1 179 ? 30.056 2.166 8.785 1.00 42.41 179 LEU A C 1
ATOM 1459 O O . LEU A 1 179 ? 30.137 3.378 8.601 1.00 42.41 179 LEU A O 1
ATOM 1463 N N . HIS A 1 180 ? 30.881 1.490 9.572 1.00 46.16 180 HIS A N 1
ATOM 1464 C CA . HIS A 1 180 ? 31.795 2.073 10.546 1.00 46.16 180 HIS A CA 1
ATOM 1465 C C . HIS A 1 180 ? 33.110 1.282 10.561 1.00 46.16 180 HIS A C 1
ATOM 1467 O O . HIS A 1 180 ? 33.099 0.061 10.412 1.00 46.16 180 HIS A O 1
ATOM 1473 N N . SER A 1 181 ? 34.255 1.940 10.744 1.00 46.53 181 SER A N 1
ATOM 1474 C CA . SER A 1 181 ? 35.567 1.278 10.826 1.00 46.53 181 SER A CA 1
ATOM 1475 C C . SER A 1 181 ? 36.383 1.853 11.974 1.00 46.53 181 SER A C 1
ATOM 1477 O O . SER A 1 181 ? 36.386 3.059 12.186 1.00 46.53 181 SER A O 1
ATOM 1479 N N . HIS A 1 182 ? 37.092 1.002 12.711 1.00 54.88 182 HIS A N 1
ATOM 1480 C CA . HIS A 1 182 ? 37.840 1.399 13.908 1.00 54.88 182 HIS A CA 1
ATOM 1481 C C . HIS A 1 182 ? 39.207 0.691 13.988 1.00 54.88 182 HIS A C 1
ATOM 1483 O O . HIS A 1 182 ? 39.436 -0.286 13.271 1.00 54.88 182 HIS A O 1
ATOM 1489 N N . PRO A 1 183 ? 40.173 1.192 14.788 1.00 45.34 183 PRO A N 1
ATOM 1490 C CA . PRO A 1 183 ? 41.570 0.743 14.733 1.00 45.34 183 PRO A CA 1
ATOM 1491 C C . PRO A 1 183 ? 41.817 -0.703 15.180 1.00 45.34 183 PRO A C 1
ATOM 1493 O O . PRO A 1 183 ? 42.878 -1.248 14.874 1.00 45.34 183 PRO A O 1
ATOM 1496 N N . GLN A 1 184 ? 40.879 -1.306 15.912 1.00 55.78 184 GLN A N 1
ATOM 1497 C CA . GLN A 1 184 ? 40.946 -2.688 16.373 1.00 55.78 184 GLN A CA 1
ATOM 1498 C C . GLN A 1 184 ? 40.930 -3.655 15.182 1.00 55.78 184 GLN A C 1
ATOM 1500 O O . GLN A 1 184 ? 40.210 -3.455 14.202 1.00 55.78 184 GLN A O 1
ATOM 1505 N N . THR A 1 185 ? 41.733 -4.713 15.262 1.00 50.34 185 THR A N 1
ATOM 1506 C CA . THR A 1 185 ? 41.886 -5.719 14.206 1.00 50.34 185 THR A CA 1
ATOM 1507 C C . THR A 1 185 ? 41.138 -7.003 14.550 1.00 50.34 185 THR A C 1
ATOM 1509 O O . THR A 1 185 ? 40.853 -7.256 15.720 1.00 50.34 185 THR A O 1
ATOM 1512 N N . TYR A 1 186 ? 40.755 -7.809 13.557 1.00 41.50 186 TYR A N 1
ATOM 1513 C CA . TYR A 1 186 ? 40.108 -9.103 13.825 1.00 41.50 186 TYR A CA 1
ATOM 1514 C C . TYR A 1 186 ? 41.036 -9.991 14.682 1.00 41.50 186 TYR A C 1
ATOM 1516 O O . TYR A 1 186 ? 42.224 -10.050 14.373 1.00 41.50 186 TYR A O 1
ATOM 1524 N N . PRO A 1 187 ? 40.539 -10.624 15.763 1.00 39.00 187 PRO A N 1
ATOM 1525 C CA . PRO A 1 187 ? 41.379 -11.363 16.712 1.00 39.00 187 PRO A CA 1
ATOM 1526 C C . PRO A 1 187 ? 41.855 -12.726 16.189 1.00 39.00 187 PRO A C 1
ATOM 1528 O O . PRO A 1 187 ? 42.818 -13.258 16.724 1.00 39.00 187 PRO A O 1
ATOM 1531 N N . ASP A 1 188 ? 41.214 -13.250 15.142 1.00 39.34 188 ASP A N 1
ATOM 1532 C CA . ASP A 1 188 ? 41.672 -14.397 14.358 1.00 39.34 188 ASP A CA 1
ATOM 1533 C C . ASP A 1 188 ? 41.400 -14.138 12.866 1.00 39.34 188 ASP A C 1
ATOM 1535 O O . ASP A 1 188 ? 40.477 -13.402 12.500 1.00 39.34 188 ASP A O 1
ATOM 1539 N N . GLY A 1 189 ? 42.202 -14.742 11.988 1.00 48.03 189 GLY A N 1
ATOM 1540 C CA . GLY A 1 189 ? 42.154 -14.511 10.542 1.00 48.03 189 GLY A CA 1
ATOM 1541 C C . GLY A 1 189 ? 43.195 -13.490 10.076 1.00 48.03 189 GLY A C 1
ATOM 1542 O O . GLY A 1 189 ? 44.371 -13.605 10.402 1.00 48.03 189 GLY A O 1
ATOM 1543 N N . SER A 1 190 ? 42.797 -12.507 9.260 1.00 44.62 190 SER A N 1
ATOM 1544 C CA . SER A 1 190 ? 43.740 -11.619 8.553 1.00 44.62 190 SER A CA 1
ATOM 1545 C C . SER A 1 190 ? 44.464 -10.593 9.435 1.00 44.62 190 SER A C 1
ATOM 1547 O O . SER A 1 190 ? 45.362 -9.912 8.944 1.00 44.62 190 SER A O 1
ATOM 1549 N N . ASN A 1 191 ? 44.075 -10.444 10.706 1.00 39.81 191 ASN A N 1
ATOM 1550 C CA . ASN A 1 191 ? 44.601 -9.445 11.645 1.00 39.81 191 ASN A CA 1
ATOM 1551 C C . ASN A 1 191 ? 44.580 -7.994 11.109 1.00 39.81 191 ASN A C 1
ATOM 1553 O O . ASN A 1 191 ? 45.367 -7.152 11.537 1.00 39.81 191 ASN A O 1
ATOM 1557 N N . GLN A 1 192 ? 43.659 -7.678 10.190 1.00 41.69 192 GLN A N 1
ATOM 1558 C CA . GLN A 1 192 ? 43.433 -6.328 9.651 1.00 41.69 192 GLN A CA 1
ATOM 1559 C C . GLN A 1 192 ? 42.276 -5.611 10.362 1.00 41.69 192 GLN A C 1
ATOM 1561 O O . GLN A 1 192 ? 41.551 -6.221 11.150 1.00 41.69 192 GLN A O 1
ATOM 1566 N N . ARG A 1 193 ? 42.124 -4.300 10.107 1.00 39.41 193 ARG A N 1
ATOM 1567 C CA . ARG A 1 193 ? 41.149 -3.432 10.790 1.00 39.41 193 ARG A CA 1
ATOM 1568 C C . ARG A 1 193 ? 39.712 -3.859 10.532 1.00 39.41 193 ARG A C 1
ATOM 1570 O O . ARG A 1 193 ? 39.330 -4.169 9.406 1.00 39.41 193 ARG A O 1
ATOM 1577 N N . GLN A 1 194 ? 38.929 -3.835 11.598 1.00 43.84 194 GLN A N 1
ATOM 1578 C CA . GLN A 1 194 ? 37.549 -4.276 11.582 1.00 43.84 194 GLN A CA 1
ATOM 1579 C C . GLN A 1 194 ? 36.617 -3.197 11.028 1.00 43.84 194 GLN A C 1
ATOM 1581 O O . GLN A 1 194 ? 36.671 -2.039 11.455 1.00 43.84 194 GLN A O 1
ATOM 1586 N N . VAL A 1 195 ? 35.714 -3.618 10.139 1.00 44.78 195 VAL A N 1
ATOM 1587 C CA . VAL A 1 195 ? 34.616 -2.806 9.599 1.00 44.78 195 VAL A CA 1
ATOM 1588 C C . VAL A 1 195 ? 33.296 -3.428 10.055 1.00 44.78 195 VAL A C 1
ATOM 1590 O O . VAL A 1 195 ? 33.090 -4.633 9.918 1.00 44.78 195 VAL A O 1
ATOM 1593 N N . THR A 1 196 ? 32.421 -2.625 10.650 1.00 51.75 196 THR A N 1
ATOM 1594 C CA . THR A 1 196 ? 31.190 -3.061 11.325 1.00 51.75 196 THR A CA 1
ATOM 1595 C C . THR A 1 196 ? 30.013 -2.142 10.983 1.00 51.75 196 THR A C 1
ATOM 1597 O O . THR A 1 196 ? 30.176 -1.144 10.284 1.00 51.75 196 THR A O 1
ATOM 1600 N N . GLY A 1 197 ? 28.811 -2.493 11.446 1.00 49.12 197 GLY A N 1
ATOM 1601 C CA . GLY A 1 197 ? 27.636 -1.620 11.424 1.00 49.12 197 GLY A CA 1
ATOM 1602 C C . GLY A 1 197 ? 27.389 -1.043 12.817 1.00 49.12 197 GLY A C 1
ATOM 1603 O O . GLY A 1 197 ? 26.926 -1.766 13.695 1.00 49.12 197 GLY A O 1
ATOM 1604 N N . TYR A 1 198 ? 27.700 0.233 13.031 1.00 51.19 198 TYR A N 1
ATOM 1605 C CA . TYR A 1 198 ? 27.607 0.907 14.324 1.00 51.19 198 TYR A CA 1
ATOM 1606 C C . TYR A 1 198 ? 26.338 1.766 14.424 1.00 51.19 198 TYR A C 1
ATOM 1608 O O . TYR A 1 198 ? 25.961 2.466 13.489 1.00 51.19 198 TYR A O 1
ATOM 1616 N N . GLY A 1 199 ? 25.636 1.698 15.556 1.00 49.59 199 GLY A N 1
ATOM 1617 C CA . GLY A 1 199 ? 24.313 2.318 15.736 1.00 49.59 199 GLY A CA 1
ATOM 1618 C C . GLY A 1 199 ? 24.313 3.824 16.037 1.00 49.59 199 GLY A C 1
ATOM 1619 O O . GLY A 1 199 ? 23.239 4.401 16.199 1.00 49.59 199 GLY A O 1
ATOM 1620 N N . HIS A 1 200 ? 25.481 4.474 16.131 1.00 51.59 200 HIS A N 1
ATOM 1621 C CA . HIS A 1 200 ? 25.615 5.888 16.510 1.00 51.59 200 HIS A CA 1
ATOM 1622 C C . HIS A 1 200 ? 26.641 6.630 15.631 1.00 51.59 200 HIS A C 1
ATOM 1624 O O . HIS A 1 200 ? 27.587 6.037 15.121 1.00 51.59 200 HIS A O 1
ATOM 1630 N N . ARG A 1 201 ? 26.455 7.942 15.425 1.00 42.34 201 ARG A N 1
ATOM 1631 C CA . ARG A 1 201 ? 27.318 8.771 14.563 1.00 42.34 201 ARG A CA 1
ATOM 1632 C C . ARG A 1 201 ? 28.567 9.231 15.325 1.00 42.34 201 ARG A C 1
ATOM 1634 O O . ARG A 1 201 ? 28.432 9.936 16.321 1.00 42.34 201 ARG A O 1
ATOM 1641 N N . ASP A 1 202 ? 29.755 8.889 14.833 1.00 50.22 202 ASP A N 1
ATOM 1642 C CA . ASP A 1 202 ? 31.045 9.371 15.339 1.00 50.22 202 ASP A CA 1
ATOM 1643 C C . ASP A 1 202 ? 31.973 9.816 14.185 1.00 50.22 202 ASP A C 1
ATOM 1645 O O . ASP A 1 202 ? 31.608 9.723 13.012 1.00 50.22 202 ASP A O 1
ATOM 1649 N N . GLY A 1 203 ? 33.162 10.329 14.517 1.00 48.69 203 GLY A N 1
ATOM 1650 C CA . GLY A 1 203 ? 34.137 10.841 13.541 1.00 48.69 203 GLY A CA 1
ATOM 1651 C C . GLY A 1 203 ? 34.918 9.771 12.766 1.00 48.69 203 GLY A C 1
ATOM 1652 O O . GLY A 1 203 ? 35.726 10.120 11.911 1.00 48.69 203 GLY A O 1
ATOM 1653 N N . ASN A 1 204 ? 34.695 8.479 13.028 1.00 42.12 204 ASN A N 1
ATOM 1654 C CA . ASN A 1 204 ? 35.265 7.388 12.229 1.00 42.12 204 ASN A CA 1
ATOM 1655 C C . ASN A 1 204 ? 34.389 7.041 11.009 1.00 42.12 204 ASN A C 1
ATOM 1657 O O . ASN A 1 204 ? 34.695 6.115 10.255 1.00 42.12 204 ASN A O 1
ATOM 1661 N N . ASN A 1 205 ? 33.304 7.793 10.812 1.00 40.06 205 ASN A N 1
ATOM 1662 C CA . ASN A 1 205 ? 32.360 7.642 9.709 1.00 40.06 205 ASN A CA 1
ATOM 1663 C C . ASN A 1 205 ? 32.637 8.614 8.539 1.00 40.06 205 ASN A C 1
ATOM 1665 O O . ASN A 1 205 ? 31.920 8.584 7.538 1.00 40.06 205 ASN A O 1
ATOM 1669 N N . ASP A 1 206 ? 33.663 9.467 8.646 1.00 39.84 206 ASP A N 1
ATOM 1670 C CA . ASP A 1 206 ? 33.962 10.538 7.690 1.00 39.84 206 ASP A CA 1
ATOM 1671 C C . ASP A 1 206 ? 35.086 10.146 6.707 1.00 39.84 206 ASP A C 1
ATOM 1673 O O . ASP A 1 206 ? 36.183 9.754 7.107 1.00 39.84 206 ASP A O 1
ATOM 1677 N N . TRP A 1 207 ? 34.836 10.299 5.400 1.00 40.41 207 TRP A N 1
ATOM 1678 C CA . TRP A 1 207 ? 35.784 9.990 4.317 1.00 40.41 207 TRP A CA 1
ATOM 1679 C C . TRP A 1 207 ? 36.106 11.247 3.502 1.00 40.41 207 TRP A C 1
ATOM 1681 O O . TRP A 1 207 ? 35.225 12.058 3.225 1.00 40.41 207 TRP A O 1
ATOM 1691 N N . ILE A 1 208 ? 37.370 11.415 3.097 1.00 31.72 208 ILE A N 1
ATOM 1692 C CA . ILE A 1 208 ? 37.858 12.633 2.429 1.00 31.72 208 ILE A CA 1
ATOM 1693 C C . ILE A 1 208 ? 38.486 12.289 1.074 1.00 31.72 208 ILE A C 1
ATOM 1695 O O . ILE A 1 208 ? 39.347 11.416 0.989 1.00 31.72 208 ILE A O 1
ATOM 1699 N N . VAL A 1 209 ? 38.133 13.052 0.035 1.00 29.61 209 VAL A N 1
ATOM 1700 C CA . VAL A 1 209 ? 38.781 13.042 -1.291 1.00 29.61 209 VAL A CA 1
ATOM 1701 C C . VAL A 1 209 ? 39.279 14.459 -1.632 1.00 29.61 209 VAL A C 1
ATOM 1703 O O . VAL A 1 209 ? 38.640 15.442 -1.260 1.00 29.61 209 VAL A O 1
ATOM 1706 N N . LYS A 1 210 ? 40.441 14.579 -2.303 1.00 26.48 210 LYS A N 1
ATOM 1707 C CA . LYS A 1 210 ? 41.142 15.844 -2.648 1.00 26.48 210 LYS A CA 1
ATOM 1708 C C . LYS A 1 210 ? 41.458 15.951 -4.161 1.00 26.48 210 LYS A C 1
ATOM 1710 O O . LYS A 1 210 ? 41.539 14.926 -4.827 1.00 26.48 210 LYS A O 1
ATOM 1715 N N . PHE A 1 211 ? 41.699 17.171 -4.679 1.00 30.94 211 PHE A N 1
ATOM 1716 C CA . PHE A 1 211 ? 41.851 17.514 -6.121 1.00 30.94 211 PHE A CA 1
ATOM 1717 C C . PHE A 1 211 ? 43.083 18.389 -6.472 1.00 30.94 211 PHE A C 1
ATOM 1719 O O . PHE A 1 211 ? 43.576 19.089 -5.591 1.00 30.94 211 PHE A O 1
ATOM 1726 N N . SER A 1 212 ? 43.489 18.432 -7.766 1.00 28.88 212 SER A N 1
ATOM 1727 C CA . SER A 1 212 ? 43.740 19.605 -8.682 1.00 28.88 212 SER A CA 1
ATOM 1728 C C . SER A 1 212 ? 44.645 19.156 -9.872 1.00 28.88 212 SER A C 1
ATOM 1730 O O . SER A 1 212 ? 45.444 18.256 -9.663 1.00 28.88 212 SER A O 1
ATOM 1732 N N . ARG A 1 213 ? 44.666 19.669 -11.120 1.00 27.98 213 ARG A N 1
ATOM 1733 C CA . ARG A 1 213 ? 44.312 20.976 -11.711 1.00 27.98 213 ARG A CA 1
ATOM 1734 C C . ARG A 1 213 ? 44.168 20.866 -13.262 1.00 27.98 213 ARG A C 1
ATOM 1736 O O . ARG A 1 213 ? 44.532 19.866 -13.864 1.00 27.98 213 ARG A O 1
ATOM 1743 N N . SER A 1 214 ? 43.635 21.937 -13.849 1.00 33.69 214 SER A N 1
ATOM 1744 C CA . SER A 1 214 ? 43.044 22.223 -15.177 1.00 33.69 214 SER A CA 1
ATOM 1745 C C . SER A 1 214 ? 43.911 22.215 -16.454 1.00 33.69 214 SER A C 1
ATOM 1747 O O . SER A 1 214 ? 45.058 22.643 -16.407 1.00 33.69 214 SER A O 1
ATOM 1749 N N . SER A 1 215 ? 43.271 22.042 -17.623 1.00 26.19 215 SER A N 1
ATOM 1750 C CA . SER A 1 215 ? 43.245 23.066 -18.697 1.00 26.19 215 SER A CA 1
ATOM 1751 C C . SER A 1 215 ? 42.090 22.783 -19.671 1.00 26.19 215 SER A C 1
ATOM 1753 O O . SER A 1 215 ? 41.802 21.627 -19.960 1.00 26.19 215 SER A O 1
ATOM 1755 N N . GLY A 1 216 ? 41.365 23.821 -20.089 1.00 30.78 216 GLY A N 1
ATOM 1756 C CA . GLY A 1 216 ? 40.153 23.686 -20.899 1.00 30.78 216 GLY A CA 1
ATOM 1757 C C . GLY A 1 216 ? 40.365 24.008 -22.372 1.00 30.78 216 GLY A C 1
ATOM 1758 O O . GLY A 1 216 ? 41.377 24.604 -22.739 1.00 30.78 216 GLY A O 1
ATOM 1759 N N . LYS A 1 217 ? 39.335 23.715 -23.172 1.00 27.83 217 LYS A N 1
ATOM 1760 C CA . LYS A 1 217 ? 38.778 24.644 -24.164 1.00 27.83 217 LYS A CA 1
ATOM 1761 C C . LYS A 1 217 ? 37.385 24.188 -24.627 1.00 27.83 217 LYS A C 1
ATOM 1763 O O . LYS A 1 217 ? 37.157 23.018 -24.887 1.00 27.83 217 LYS A O 1
ATOM 1768 N N . ALA A 1 218 ? 36.498 25.181 -24.628 1.00 36.66 218 ALA A N 1
ATOM 1769 C CA . ALA A 1 218 ? 35.144 25.327 -25.167 1.00 36.66 218 ALA A CA 1
ATOM 1770 C C . ALA A 1 218 ? 34.422 24.108 -25.787 1.00 36.66 218 ALA A C 1
ATOM 1772 O O . ALA A 1 218 ? 34.721 23.711 -26.908 1.00 36.66 218 ALA A O 1
ATOM 1773 N N . ASN A 1 219 ? 33.367 23.663 -25.088 1.00 40.69 219 ASN A N 1
ATOM 1774 C CA . ASN A 1 219 ? 32.325 22.734 -25.534 1.00 40.69 219 ASN A CA 1
ATOM 1775 C C . ASN A 1 219 ? 30.942 23.258 -25.098 1.00 40.69 219 ASN A C 1
ATOM 1777 O O . ASN A 1 219 ? 30.834 23.963 -24.091 1.00 40.69 219 ASN A O 1
ATOM 1781 N N . ILE A 1 220 ? 29.901 22.901 -25.848 1.00 47.97 220 ILE A N 1
ATOM 1782 C CA . ILE A 1 220 ? 28.509 23.311 -25.620 1.00 47.97 220 ILE A CA 1
ATOM 1783 C C . ILE A 1 220 ? 27.893 22.417 -24.516 1.00 47.97 220 ILE A C 1
ATOM 1785 O O . ILE A 1 220 ? 28.029 21.191 -24.590 1.00 47.97 220 ILE A O 1
ATOM 1789 N N . PRO A 1 221 ? 27.288 22.988 -23.455 1.00 65.00 221 PRO A N 1
ATOM 1790 C CA . PRO A 1 221 ? 26.720 22.220 -22.345 1.00 65.00 221 PRO A CA 1
ATOM 1791 C C . PRO A 1 221 ? 25.396 21.546 -22.729 1.00 65.00 221 PRO A C 1
ATOM 1793 O O . PRO A 1 221 ? 24.613 22.106 -23.491 1.00 65.00 221 PRO A O 1
ATOM 1796 N N . SER A 1 222 ? 25.120 20.375 -22.150 1.00 62.16 222 SER A N 1
ATOM 1797 C CA . SER A 1 222 ? 23.847 19.675 -22.349 1.00 62.16 222 SER A CA 1
ATOM 1798 C C . SER A 1 222 ? 22.656 20.397 -21.695 1.00 62.16 222 SER A C 1
ATOM 1800 O O . SER A 1 222 ? 22.809 21.206 -20.772 1.00 62.16 222 SER A O 1
ATOM 1802 N N . HIS A 1 223 ? 21.457 20.096 -22.195 1.00 56.16 223 HIS A N 1
ATOM 1803 C CA . HIS A 1 223 ? 20.227 20.838 -21.924 1.00 56.16 223 HIS A CA 1
ATOM 1804 C C . HIS A 1 223 ? 19.688 20.682 -20.492 1.00 56.16 223 HIS A C 1
ATOM 1806 O O . HIS A 1 223 ? 19.217 21.667 -19.916 1.00 56.16 223 HIS A O 1
ATOM 1812 N N . VAL A 1 224 ? 19.756 19.481 -19.905 1.00 67.50 224 VAL A N 1
ATOM 1813 C CA . VAL A 1 224 ? 19.258 19.220 -18.542 1.00 67.50 224 VAL A CA 1
ATOM 1814 C C . VAL A 1 224 ? 20.437 19.124 -17.575 1.00 67.50 224 VAL A C 1
ATOM 1816 O O . VAL A 1 224 ? 20.479 19.826 -16.560 1.00 67.50 224 VAL A O 1
ATOM 1819 N N . SER A 1 225 ? 21.456 18.335 -17.918 1.00 75.75 225 SER A N 1
ATOM 1820 C CA . SER A 1 225 ? 22.659 18.154 -17.103 1.00 75.75 225 SER A CA 1
ATOM 1821 C C . SER A 1 225 ? 23.800 19.099 -17.520 1.00 75.75 225 SER A C 1
ATOM 1823 O O . SER A 1 225 ? 24.786 18.714 -18.148 1.00 75.75 225 SER A O 1
ATOM 1825 N N . LYS A 1 226 ? 23.714 20.368 -17.094 1.00 71.75 226 LYS A N 1
ATOM 1826 C CA . LYS A 1 226 ? 24.623 21.476 -17.490 1.00 71.75 226 LYS A CA 1
ATOM 1827 C C . LYS A 1 226 ? 26.140 21.258 -17.269 1.00 71.75 226 LYS A C 1
ATOM 1829 O O . LYS A 1 226 ? 26.930 22.111 -17.662 1.00 71.75 226 LYS A O 1
ATOM 1834 N N . GLY A 1 227 ? 26.558 20.159 -16.633 1.00 74.06 227 GLY A N 1
ATOM 1835 C CA . GLY A 1 227 ? 27.961 19.754 -16.456 1.00 74.06 227 GLY A CA 1
ATOM 1836 C C . GLY A 1 227 ? 28.497 18.745 -17.485 1.00 74.06 227 GLY A C 1
ATOM 1837 O O . GLY A 1 227 ? 29.692 18.464 -17.466 1.00 74.06 227 GLY A O 1
ATOM 1838 N N . ASN A 1 228 ? 27.646 18.206 -18.364 1.00 82.12 228 ASN A N 1
ATOM 1839 C CA . ASN A 1 228 ? 28.011 17.237 -19.405 1.00 82.12 228 ASN A CA 1
ATOM 1840 C C . ASN A 1 228 ? 27.932 17.868 -20.801 1.00 82.12 228 ASN A C 1
ATOM 1842 O O . ASN A 1 228 ? 27.291 18.906 -20.979 1.00 82.12 228 ASN A O 1
ATOM 1846 N N . TYR A 1 229 ? 28.558 17.232 -21.794 1.00 80.31 229 TYR A N 1
ATOM 1847 C CA . TYR A 1 229 ? 28.491 17.690 -23.180 1.00 80.31 229 TYR A CA 1
ATOM 1848 C C . TYR A 1 229 ? 27.236 17.180 -23.872 1.00 80.31 229 TYR A C 1
ATOM 1850 O O . TYR A 1 229 ? 26.838 16.026 -23.694 1.00 80.31 229 TYR A O 1
ATOM 1858 N N . GLU A 1 230 ? 26.632 18.051 -24.673 1.00 77.25 230 GLU A N 1
ATOM 1859 C CA . GLU A 1 230 ? 25.577 17.659 -25.595 1.00 77.25 230 GLU A CA 1
ATOM 1860 C C . GLU A 1 230 ? 26.113 16.673 -26.640 1.00 77.25 230 GLU A C 1
ATOM 1862 O O . GLU A 1 230 ? 27.235 16.812 -27.130 1.00 77.25 230 GLU A O 1
ATOM 1867 N N . VAL A 1 231 ? 25.291 15.685 -26.984 1.00 71.12 231 VAL A N 1
ATOM 1868 C CA . VAL A 1 231 ? 25.515 14.800 -28.126 1.00 71.12 231 VAL A CA 1
ATOM 1869 C C . VAL A 1 231 ? 24.429 15.100 -29.145 1.00 71.12 231 VAL A C 1
ATOM 1871 O O . VAL A 1 231 ? 23.247 15.083 -28.815 1.00 71.12 231 VAL A O 1
ATOM 1874 N N . SER A 1 232 ? 24.833 15.389 -30.376 1.00 71.19 232 SER A N 1
ATOM 1875 C CA . SER A 1 232 ? 23.933 15.663 -31.494 1.00 71.19 232 SER A CA 1
ATOM 1876 C C . SER A 1 232 ? 24.449 14.975 -32.756 1.00 71.19 232 SER A C 1
ATOM 1878 O O . SER A 1 232 ? 25.611 14.575 -32.819 1.00 71.19 232 SER A O 1
ATOM 1880 N N . GLY A 1 233 ? 23.574 14.800 -33.745 1.00 67.38 233 GLY A N 1
ATOM 1881 C CA . GLY A 1 233 ? 23.971 14.371 -35.083 1.00 67.38 233 GLY A CA 1
ATOM 1882 C C . GLY A 1 233 ? 24.303 15.588 -35.940 1.00 67.38 233 GLY A C 1
ATOM 1883 O O . GLY A 1 233 ? 23.466 16.478 -36.086 1.00 67.38 233 GLY A O 1
ATOM 1884 N N . TYR A 1 234 ? 25.505 15.625 -36.508 1.00 57.47 234 TYR A N 1
ATOM 1885 C CA . TYR A 1 234 ? 25.966 16.686 -37.399 1.00 57.47 234 TYR A CA 1
ATOM 1886 C C . TYR A 1 234 ? 26.660 16.077 -38.622 1.00 57.47 234 TYR A C 1
ATOM 1888 O O . TYR A 1 234 ? 27.256 15.009 -38.530 1.00 57.47 234 TYR A O 1
ATOM 1896 N N . GLY A 1 235 ? 26.580 16.759 -39.766 1.00 64.12 235 GLY A N 1
ATOM 1897 C CA . GLY A 1 235 ? 27.301 16.361 -40.973 1.00 64.12 235 GLY A CA 1
ATOM 1898 C C . GLY A 1 235 ? 26.535 15.459 -41.952 1.00 64.12 235 GLY A C 1
ATOM 1899 O O . GLY A 1 235 ? 25.307 15.418 -41.977 1.00 64.12 235 GLY A O 1
ATOM 1900 N N . SER A 1 236 ? 27.295 14.804 -42.829 1.00 61.91 236 SER A N 1
ATOM 1901 C CA . SER A 1 236 ? 26.885 13.855 -43.879 1.00 61.91 236 SER A CA 1
ATOM 1902 C C . SER A 1 236 ? 28.066 12.922 -44.196 1.00 61.91 236 SER A C 1
ATOM 1904 O O . SER A 1 236 ? 29.175 13.203 -43.752 1.00 61.91 236 SER A O 1
ATOM 1906 N N . ASP A 1 237 ? 27.892 11.886 -45.022 1.00 65.56 237 ASP A N 1
ATOM 1907 C CA . ASP A 1 237 ? 28.958 10.915 -45.358 1.00 65.56 237 ASP A CA 1
ATOM 1908 C C . ASP A 1 237 ? 30.283 11.547 -45.836 1.00 65.56 237 ASP A C 1
ATOM 1910 O O . ASP A 1 237 ? 31.351 10.952 -45.702 1.00 65.56 237 ASP A O 1
ATOM 1914 N N . THR A 1 238 ? 30.230 12.761 -46.394 1.00 70.25 238 THR A N 1
ATOM 1915 C CA . THR A 1 238 ? 31.399 13.505 -46.893 1.00 70.25 238 THR A CA 1
ATOM 1916 C C . THR A 1 238 ? 31.748 14.755 -46.083 1.00 70.25 238 THR A C 1
ATOM 1918 O O . THR A 1 238 ? 32.753 15.401 -46.371 1.00 70.25 238 THR A O 1
ATOM 1921 N N . MET A 1 239 ? 30.918 15.144 -45.112 1.00 61.78 239 MET A N 1
ATOM 1922 C CA . MET A 1 239 ? 31.138 16.326 -44.274 1.00 61.78 239 MET A CA 1
ATOM 1923 C C . MET A 1 239 ? 31.009 15.935 -42.808 1.00 61.78 239 MET A C 1
ATOM 1925 O O . MET A 1 239 ? 29.900 15.720 -42.340 1.00 61.78 239 MET A O 1
ATOM 1929 N N . GLY A 1 240 ? 32.125 15.905 -42.094 1.00 66.00 240 GLY A N 1
ATOM 1930 C CA . GLY A 1 240 ? 32.190 15.650 -40.658 1.00 66.00 240 GLY A CA 1
ATOM 1931 C C . GLY A 1 240 ? 33.449 16.280 -40.074 1.00 66.00 240 GLY A C 1
ATOM 1932 O O . GLY A 1 240 ? 34.265 16.851 -40.809 1.00 66.00 240 GLY A O 1
ATOM 1933 N N . ASP A 1 241 ? 33.606 16.195 -38.762 1.00 75.31 241 ASP A N 1
ATOM 1934 C CA . ASP A 1 241 ? 34.814 16.627 -38.069 1.00 75.31 241 ASP A CA 1
ATOM 1935 C C . ASP A 1 241 ? 35.402 15.506 -37.194 1.00 75.31 241 ASP A C 1
ATOM 1937 O O . ASP A 1 241 ? 34.851 14.417 -37.056 1.00 75.31 241 ASP A O 1
ATOM 1941 N N . PHE A 1 242 ? 36.585 15.738 -36.622 1.00 76.12 242 PHE A N 1
ATOM 1942 C CA . PHE A 1 242 ? 37.283 14.714 -35.834 1.00 76.12 242 PHE A CA 1
ATOM 1943 C C . PHE A 1 242 ? 36.560 14.327 -34.527 1.00 76.12 242 PHE A C 1
ATOM 1945 O O . PHE A 1 242 ? 36.966 13.365 -33.873 1.00 76.12 242 PHE A O 1
ATOM 1952 N N . LYS A 1 243 ? 35.506 15.052 -34.126 1.00 72.88 243 LYS A N 1
ATOM 1953 C CA . LYS A 1 243 ? 34.677 14.744 -32.952 1.00 72.88 243 LYS A CA 1
ATOM 1954 C C . LYS A 1 243 ? 33.576 13.736 -33.268 1.00 72.88 243 LYS A C 1
ATOM 1956 O O . LYS A 1 243 ? 32.928 13.279 -32.330 1.00 72.88 243 LYS A O 1
ATOM 1961 N N . ASP A 1 244 ? 33.410 13.341 -34.525 1.00 70.06 244 ASP A N 1
ATOM 1962 C CA . ASP A 1 244 ? 32.481 12.279 -34.920 1.00 70.06 244 ASP A CA 1
ATOM 1963 C C . ASP A 1 244 ? 33.063 10.872 -34.655 1.00 70.06 244 ASP A C 1
ATOM 1965 O O . ASP A 1 244 ? 32.333 9.881 -34.625 1.00 70.06 244 ASP A O 1
ATOM 1969 N N . ASP A 1 245 ? 34.372 10.772 -34.388 1.00 77.44 245 ASP A N 1
ATOM 1970 C CA . ASP A 1 245 ? 35.062 9.512 -34.099 1.00 77.44 245 ASP A CA 1
ATOM 1971 C C . ASP A 1 245 ? 34.785 9.009 -32.664 1.00 77.44 245 ASP A C 1
ATOM 1973 O O . ASP A 1 245 ? 35.169 9.639 -31.668 1.00 77.44 245 ASP A O 1
ATOM 1977 N N . TRP A 1 246 ? 34.234 7.794 -32.545 1.00 76.00 246 TRP A N 1
ATOM 1978 C CA . TRP A 1 246 ? 34.036 7.091 -31.269 1.00 76.00 246 TRP A CA 1
ATOM 1979 C C . TRP A 1 246 ? 34.854 5.799 -31.196 1.00 76.00 246 TRP A C 1
ATOM 1981 O O . TRP A 1 246 ? 34.802 4.942 -32.073 1.00 76.00 246 TRP A O 1
ATOM 1991 N N . ILE A 1 247 ? 35.599 5.641 -30.105 1.00 86.25 247 ILE A N 1
ATOM 1992 C CA . ILE A 1 247 ? 36.349 4.433 -29.771 1.00 86.25 247 ILE A CA 1
ATOM 1993 C C . ILE A 1 247 ? 35.422 3.484 -29.013 1.00 86.25 247 ILE A C 1
ATOM 1995 O O . ILE A 1 247 ? 34.860 3.849 -27.977 1.00 86.25 247 ILE A O 1
ATOM 1999 N N . ILE A 1 248 ? 35.307 2.254 -29.508 1.00 82.06 248 ILE A N 1
ATOM 2000 C CA . ILE A 1 248 ? 34.590 1.177 -28.828 1.00 82.06 248 ILE A CA 1
ATOM 2001 C C . ILE A 1 248 ? 35.531 0.507 -27.827 1.00 82.06 248 ILE A C 1
ATOM 2003 O O . ILE A 1 248 ? 36.568 -0.040 -28.196 1.00 82.06 248 ILE A O 1
ATOM 2007 N N . GLU A 1 249 ? 35.143 0.506 -26.558 1.00 88.50 249 GLU A N 1
ATOM 2008 C CA . GLU A 1 249 ? 35.860 -0.179 -25.487 1.00 88.50 249 GLU A CA 1
ATOM 2009 C C . GLU A 1 249 ? 34.998 -1.316 -24.930 1.00 88.50 249 GLU A C 1
ATOM 2011 O O . GLU A 1 249 ? 34.014 -1.064 -24.234 1.00 88.50 249 GLU A O 1
ATOM 2016 N N . ILE A 1 250 ? 35.356 -2.572 -25.218 1.00 86.81 250 ILE A N 1
ATOM 2017 C CA . ILE A 1 250 ? 34.665 -3.746 -24.661 1.00 86.81 250 ILE A CA 1
ATOM 2018 C C . ILE A 1 250 ? 34.943 -3.825 -23.156 1.00 86.81 250 ILE A C 1
ATOM 2020 O O . ILE A 1 250 ? 36.095 -3.771 -22.721 1.00 86.81 250 ILE A O 1
ATOM 2024 N N . VAL A 1 251 ? 33.878 -3.951 -22.363 1.00 87.19 251 VAL A N 1
ATOM 2025 C CA . VAL A 1 251 ? 33.944 -3.956 -20.898 1.00 87.19 251 VAL A CA 1
ATOM 2026 C C . VAL A 1 251 ? 33.708 -5.325 -20.298 1.00 87.19 251 VAL A C 1
ATOM 2028 O O . VAL A 1 251 ? 34.462 -5.781 -19.440 1.00 87.19 251 VAL A O 1
ATOM 2031 N N . GLU A 1 252 ? 32.641 -5.980 -20.730 1.00 87.31 252 GLU A N 1
ATOM 2032 C CA . GLU A 1 252 ? 32.248 -7.276 -20.201 1.00 87.31 252 GLU A CA 1
ATOM 2033 C C . GLU A 1 252 ? 31.698 -8.123 -21.341 1.00 87.31 252 GLU A C 1
ATOM 2035 O O . GLU A 1 252 ? 30.847 -7.666 -22.098 1.00 87.31 252 GLU A O 1
ATOM 2040 N N . GLN A 1 253 ? 32.170 -9.365 -21.425 1.00 86.44 253 GLN A N 1
ATOM 2041 C CA . GLN A 1 253 ? 31.562 -10.394 -22.258 1.00 86.44 253 GLN A CA 1
ATOM 2042 C C . GLN A 1 253 ? 30.798 -11.346 -21.344 1.00 86.44 253 GLN A C 1
ATOM 2044 O O . GLN A 1 253 ? 31.391 -11.960 -20.451 1.00 86.44 253 GLN A O 1
ATOM 2049 N N . LEU A 1 254 ? 29.495 -11.464 -21.562 1.00 84.62 254 LEU A N 1
ATOM 2050 C CA . LEU A 1 254 ? 28.643 -12.427 -20.882 1.00 84.62 254 LEU A CA 1
ATOM 2051 C C . LEU A 1 254 ? 28.755 -13.800 -21.565 1.00 84.62 254 LEU A C 1
ATOM 2053 O O . LEU A 1 254 ? 28.974 -13.870 -22.775 1.00 84.62 254 LEU A O 1
ATOM 2057 N N . PRO A 1 255 ? 28.622 -14.900 -20.807 1.00 85.44 255 PRO A N 1
ATOM 2058 C CA . PRO A 1 255 ? 28.482 -16.223 -21.401 1.00 85.44 255 PRO A CA 1
ATOM 2059 C C . PRO A 1 255 ? 27.131 -16.347 -22.113 1.00 85.44 255 PRO A C 1
ATOM 2061 O O . PRO A 1 255 ? 26.160 -15.715 -21.706 1.00 85.44 255 PRO A O 1
ATOM 2064 N N . THR A 1 256 ? 27.042 -17.211 -23.117 1.00 83.19 256 THR A N 1
ATOM 2065 C CA . THR A 1 256 ? 25.761 -17.607 -23.721 1.00 83.19 256 THR A CA 1
ATOM 2066 C C . THR A 1 256 ? 24.894 -18.368 -22.708 1.00 83.19 256 THR A C 1
ATOM 2068 O O . THR A 1 256 ? 25.373 -18.795 -21.649 1.00 83.19 256 THR A O 1
ATOM 2071 N N . GLY A 1 257 ? 23.617 -18.607 -23.025 1.00 77.94 257 GLY A N 1
ATOM 2072 C CA . GLY A 1 257 ? 22.738 -19.433 -22.185 1.00 77.94 257 GLY A CA 1
ATOM 2073 C C . GLY A 1 257 ? 23.281 -20.849 -21.927 1.00 77.94 257 GLY A C 1
ATOM 2074 O O . GLY A 1 257 ? 23.148 -21.369 -20.818 1.00 77.94 257 GLY A O 1
ATOM 2075 N N . ASN A 1 258 ? 24.038 -21.407 -22.878 1.00 81.12 258 ASN A N 1
ATOM 2076 C CA . ASN A 1 258 ? 24.745 -22.689 -22.750 1.00 81.12 258 ASN A CA 1
ATOM 2077 C C . ASN A 1 258 ? 26.058 -22.601 -21.946 1.00 81.12 258 ASN A C 1
ATOM 2079 O O . ASN A 1 258 ? 26.828 -23.561 -21.894 1.00 81.12 258 ASN A O 1
ATOM 2083 N N . LYS A 1 259 ? 26.327 -21.458 -21.301 1.00 78.00 259 LYS A N 1
ATOM 2084 C CA . LYS A 1 259 ? 27.542 -21.152 -20.528 1.00 78.00 259 LYS A CA 1
ATOM 2085 C C . LYS A 1 259 ? 28.838 -21.204 -21.346 1.00 78.00 259 LYS A C 1
ATOM 2087 O O . LYS A 1 259 ? 29.921 -21.295 -20.766 1.00 78.00 259 LYS A O 1
ATOM 2092 N N . THR A 1 260 ? 28.749 -21.126 -22.673 1.00 82.38 260 THR A N 1
ATOM 2093 C CA . THR A 1 260 ? 29.921 -20.999 -23.544 1.00 82.38 260 THR A CA 1
ATOM 2094 C C . THR A 1 260 ? 30.327 -19.532 -23.655 1.00 82.38 260 THR A C 1
ATOM 2096 O O . THR A 1 260 ? 29.499 -18.631 -23.541 1.00 82.38 260 THR A O 1
ATOM 2099 N N . MET A 1 261 ? 31.624 -19.279 -23.824 1.00 81.44 261 MET A N 1
ATOM 2100 C CA . MET A 1 261 ? 32.151 -17.926 -23.999 1.00 81.44 261 MET A CA 1
ATOM 2101 C C . MET A 1 261 ? 32.479 -17.694 -25.468 1.00 81.44 261 MET A C 1
ATOM 2103 O O . MET A 1 261 ? 33.308 -18.405 -26.035 1.00 81.44 261 MET A O 1
ATOM 2107 N N . GLU A 1 262 ? 31.856 -16.680 -26.056 1.00 84.25 262 GLU A N 1
ATOM 2108 C CA . GLU A 1 262 ? 32.172 -16.205 -27.402 1.00 84.25 262 GLU A CA 1
ATOM 2109 C C . GLU A 1 262 ? 33.497 -15.425 -27.415 1.00 84.25 262 GLU A C 1
ATOM 2111 O O . GLU A 1 262 ? 34.091 -15.116 -26.372 1.00 84.25 262 GLU A O 1
ATOM 2116 N N . ASN A 1 263 ? 33.992 -15.109 -28.614 1.00 84.94 263 ASN A N 1
ATOM 2117 C CA . ASN A 1 263 ? 35.256 -14.398 -28.770 1.00 84.94 263 ASN A CA 1
ATOM 2118 C C . ASN A 1 263 ? 35.178 -12.981 -28.172 1.00 84.94 263 ASN A C 1
ATOM 2120 O O . ASN A 1 263 ? 34.555 -12.099 -28.751 1.00 84.94 263 ASN A O 1
ATOM 2124 N N . LYS A 1 264 ? 35.897 -12.745 -27.069 1.00 84.19 264 LYS A N 1
ATOM 2125 C CA . LYS A 1 264 ? 35.933 -11.467 -26.333 1.00 84.19 264 LYS A CA 1
ATOM 2126 C C . LYS A 1 264 ? 36.489 -10.274 -27.122 1.00 84.19 264 LYS A C 1
ATOM 2128 O O . LYS A 1 264 ? 36.387 -9.151 -26.645 1.00 84.19 264 LYS A O 1
ATOM 2133 N N . GLN A 1 265 ? 37.146 -10.509 -28.259 1.00 81.56 265 GLN A N 1
ATOM 2134 C CA . GLN A 1 265 ? 37.692 -9.444 -29.109 1.00 81.56 265 GLN A CA 1
ATOM 2135 C C . GLN A 1 265 ? 36.657 -8.871 -30.084 1.00 81.56 265 GLN A C 1
ATOM 2137 O O . GLN A 1 265 ? 36.899 -7.822 -30.672 1.00 81.56 265 GLN A O 1
ATOM 2142 N N . LEU A 1 266 ? 35.533 -9.564 -30.271 1.00 82.62 266 LEU A N 1
ATOM 2143 C CA . LEU A 1 266 ? 34.456 -9.158 -31.164 1.00 82.62 266 LEU A CA 1
ATOM 2144 C C . LEU A 1 266 ? 33.253 -8.683 -30.351 1.00 82.62 266 LEU A C 1
ATOM 2146 O O . LEU A 1 266 ? 33.084 -9.064 -29.193 1.00 82.62 266 LEU A O 1
ATOM 2150 N N . ILE A 1 267 ? 32.427 -7.849 -30.977 1.00 76.94 267 ILE A N 1
ATOM 2151 C CA . ILE A 1 267 ? 31.153 -7.415 -30.409 1.00 76.94 267 ILE A CA 1
ATOM 2152 C C . ILE A 1 267 ? 30.084 -8.399 -30.861 1.00 76.94 267 ILE A C 1
ATOM 2154 O O . ILE A 1 267 ? 29.892 -8.606 -32.058 1.00 76.94 267 ILE A O 1
ATOM 2158 N N . HIS A 1 268 ? 29.390 -8.974 -29.891 1.00 82.00 268 HIS A N 1
ATOM 2159 C CA . HIS A 1 268 ? 28.298 -9.914 -30.079 1.00 82.00 268 HIS A CA 1
ATOM 2160 C C . HIS A 1 268 ? 26.991 -9.290 -29.571 1.00 82.00 268 HIS A C 1
ATOM 2162 O O . HIS A 1 268 ? 27.006 -8.599 -28.540 1.00 82.00 268 HIS A O 1
ATOM 2168 N N . PRO A 1 269 ? 25.857 -9.516 -30.257 1.00 78.25 269 PRO A N 1
ATOM 2169 C CA . PRO A 1 269 ? 24.546 -9.102 -29.766 1.00 78.25 269 PRO A CA 1
ATOM 2170 C C . PRO A 1 269 ? 24.241 -9.699 -28.385 1.00 78.25 269 PRO A C 1
ATOM 2172 O O . PRO A 1 269 ? 24.545 -10.859 -28.119 1.00 78.25 269 PRO A O 1
ATOM 2175 N N . LEU A 1 270 ? 23.634 -8.901 -27.503 1.00 78.25 270 LEU A N 1
ATOM 2176 C CA . LEU A 1 270 ? 23.203 -9.215 -26.128 1.00 78.25 270 LEU A CA 1
ATOM 2177 C C . LEU A 1 270 ? 24.312 -9.579 -25.122 1.00 78.25 270 LEU A C 1
ATOM 2179 O O . LEU A 1 270 ? 24.175 -9.286 -23.932 1.00 78.25 270 LEU A O 1
ATOM 2183 N N . THR A 1 271 ? 25.403 -10.213 -25.551 1.00 84.19 271 THR A N 1
ATOM 2184 C CA . THR A 1 271 ? 26.451 -10.733 -24.663 1.00 84.19 271 THR A CA 1
ATOM 2185 C C . THR A 1 271 ? 27.602 -9.751 -24.453 1.00 84.19 271 THR A C 1
ATOM 2187 O O . THR A 1 271 ? 28.222 -9.781 -23.386 1.00 84.19 271 THR A O 1
ATOM 2190 N N . THR A 1 272 ? 27.883 -8.848 -25.399 1.00 83.38 272 THR A N 1
ATOM 2191 C CA . THR A 1 272 ? 28.950 -7.844 -25.251 1.00 83.38 272 THR A CA 1
ATOM 2192 C C . THR A 1 272 ? 28.420 -6.529 -24.687 1.00 83.38 272 THR A C 1
ATOM 2194 O O . THR A 1 272 ? 27.643 -5.830 -25.332 1.00 83.38 272 THR A O 1
ATOM 2197 N N . ASN A 1 273 ? 28.929 -6.139 -23.518 1.00 88.56 273 ASN A N 1
ATOM 2198 C CA . ASN A 1 273 ? 28.801 -4.781 -23.002 1.00 88.56 273 ASN A CA 1
ATOM 2199 C C . ASN A 1 273 ? 30.053 -3.983 -23.367 1.00 88.56 273 ASN A C 1
ATOM 2201 O O . ASN A 1 273 ? 31.168 -4.367 -22.999 1.00 88.56 273 ASN A O 1
ATOM 2205 N N . PHE A 1 274 ? 29.877 -2.855 -24.043 1.00 86.06 274 PHE A N 1
ATOM 2206 C CA . PHE A 1 274 ? 30.954 -1.948 -24.430 1.00 86.06 274 PHE A CA 1
ATOM 2207 C C . PHE A 1 274 ? 30.620 -0.502 -24.060 1.00 86.06 274 PHE A C 1
ATOM 2209 O O . PHE A 1 274 ? 29.508 -0.180 -23.648 1.00 86.06 274 PHE A O 1
ATOM 2216 N N . ARG A 1 275 ? 31.605 0.384 -24.171 1.00 89.81 275 ARG A N 1
ATOM 2217 C CA . ARG A 1 275 ? 31.443 1.828 -23.989 1.00 89.81 275 ARG A CA 1
ATOM 2218 C C . ARG A 1 275 ? 31.914 2.548 -25.237 1.00 89.81 275 ARG A C 1
ATOM 2220 O O . ARG A 1 275 ? 32.826 2.077 -25.913 1.00 89.81 275 ARG A O 1
ATOM 2227 N N . LEU A 1 276 ? 31.317 3.701 -25.504 1.00 84.56 276 LEU A N 1
ATOM 2228 C CA . LEU A 1 276 ? 31.691 4.569 -26.614 1.00 84.56 276 LEU A CA 1
ATOM 2229 C C . LEU A 1 276 ? 32.406 5.790 -26.055 1.00 84.56 276 LEU A C 1
ATOM 2231 O O . LEU A 1 276 ? 31.797 6.596 -25.352 1.00 84.56 276 LEU A O 1
ATOM 2235 N N . LYS A 1 277 ? 33.701 5.910 -26.343 1.00 90.31 277 LYS A N 1
ATOM 2236 C CA . LYS A 1 277 ? 34.537 7.034 -25.923 1.00 90.31 277 LYS A CA 1
ATOM 2237 C C . LYS A 1 277 ? 34.802 7.947 -27.110 1.00 90.31 277 LYS A C 1
ATOM 2239 O O . LYS A 1 277 ? 35.381 7.508 -28.097 1.00 90.31 277 LYS A O 1
ATOM 2244 N N . ASN A 1 278 ? 34.437 9.216 -27.009 1.00 87.94 278 ASN A N 1
ATOM 2245 C CA . ASN A 1 278 ? 34.750 10.190 -28.043 1.00 87.94 278 ASN A CA 1
ATOM 2246 C C . ASN A 1 278 ? 36.274 10.327 -28.170 1.00 87.94 278 ASN A C 1
ATOM 2248 O O . ASN A 1 278 ? 36.961 10.521 -27.163 1.00 87.94 278 ASN A O 1
ATOM 2252 N N . LYS A 1 279 ? 36.812 10.196 -29.381 1.00 84.81 279 LYS A N 1
ATOM 2253 C CA . LYS A 1 279 ? 38.261 10.161 -29.613 1.00 84.81 279 LYS A CA 1
ATOM 2254 C C . LYS A 1 279 ? 38.933 11.493 -29.288 1.00 84.81 279 LYS A C 1
ATOM 2256 O O . LYS A 1 279 ? 39.988 11.491 -28.658 1.00 84.81 279 LYS A O 1
ATOM 2261 N N . GLU A 1 280 ? 38.301 12.598 -29.675 1.00 86.50 280 GLU A N 1
ATOM 2262 C CA . GLU A 1 280 ? 38.838 13.951 -29.505 1.00 86.50 280 GLU A CA 1
ATOM 2263 C C . GLU A 1 280 ? 38.599 14.478 -28.082 1.00 86.50 280 GLU A C 1
ATOM 2265 O O . GLU A 1 280 ? 39.516 14.943 -27.409 1.00 86.50 280 GLU A O 1
ATOM 2270 N N . LEU A 1 281 ? 37.364 14.370 -27.583 1.00 82.00 281 LEU A N 1
ATOM 2271 C CA . LEU A 1 281 ? 36.982 14.904 -26.274 1.00 82.00 281 LEU A CA 1
ATOM 2272 C C . LEU A 1 281 ? 37.346 13.965 -25.116 1.00 82.00 281 LEU A C 1
ATOM 2274 O O . LEU A 1 281 ? 37.460 14.398 -23.970 1.00 82.00 281 LEU A O 1
ATOM 2278 N N . GLY A 1 282 ? 37.493 12.665 -25.365 1.00 88.62 282 GLY A N 1
ATOM 2279 C CA . GLY A 1 282 ? 37.786 11.660 -24.339 1.00 88.62 282 GLY A CA 1
ATOM 2280 C C . GLY A 1 282 ? 36.643 11.376 -23.354 1.00 88.62 282 GLY A C 1
ATOM 2281 O O . GLY A 1 282 ? 36.847 10.616 -22.405 1.00 88.62 282 GLY A O 1
ATOM 2282 N N . CYS A 1 283 ? 35.468 11.982 -23.547 1.00 88.88 283 CYS A N 1
ATOM 2283 C CA . CYS A 1 283 ? 34.250 11.711 -22.781 1.00 88.88 283 CYS A CA 1
ATOM 2284 C C . CYS A 1 283 ? 33.556 10.435 -23.288 1.00 88.88 283 CYS A C 1
ATOM 2286 O O . CYS A 1 283 ? 33.871 9.936 -24.365 1.00 88.88 283 CYS A O 1
ATOM 2288 N N . TYR A 1 284 ? 32.618 9.896 -22.513 1.00 90.88 284 TYR A N 1
ATOM 2289 C CA . TYR A 1 284 ? 31.894 8.668 -22.832 1.00 90.88 284 TYR A CA 1
ATOM 2290 C C . TYR A 1 284 ? 30.414 8.945 -23.059 1.00 90.88 284 TYR A C 1
ATOM 2292 O O . TYR A 1 284 ? 29.811 9.718 -22.310 1.00 90.88 284 TYR A O 1
ATOM 2300 N N . LEU A 1 285 ? 29.831 8.275 -24.051 1.00 82.75 285 LEU A N 1
ATOM 2301 C CA . LEU A 1 285 ? 28.399 8.329 -24.317 1.00 82.75 285 LEU A CA 1
ATOM 2302 C C . LEU A 1 285 ? 27.633 7.707 -23.147 1.00 82.75 285 LEU A C 1
ATOM 2304 O O . LEU A 1 285 ? 27.910 6.569 -22.758 1.00 82.75 285 LEU A O 1
ATOM 2308 N N . ALA A 1 286 ? 26.680 8.448 -22.591 1.00 85.94 286 ALA A N 1
ATOM 2309 C CA . ALA A 1 286 ? 25.919 8.028 -21.428 1.00 85.94 286 ALA A CA 1
ATOM 2310 C C . ALA A 1 286 ? 24.463 8.483 -21.481 1.00 85.94 286 ALA A C 1
ATOM 2312 O O . ALA A 1 286 ? 24.169 9.599 -21.906 1.00 85.94 286 ALA A O 1
ATOM 2313 N N . ALA A 1 287 ? 23.576 7.653 -20.939 1.00 80.06 287 ALA A N 1
ATOM 2314 C CA . ALA A 1 287 ? 22.224 8.065 -20.583 1.00 80.06 287 ALA A CA 1
ATOM 2315 C C . ALA A 1 287 ? 22.218 8.582 -19.137 1.00 80.06 287 ALA A C 1
ATOM 2317 O O . ALA A 1 287 ? 22.645 7.877 -18.221 1.00 80.06 287 ALA A O 1
ATOM 2318 N N . THR A 1 288 ? 21.759 9.812 -18.896 1.00 74.38 288 THR A N 1
ATOM 2319 C CA . THR A 1 288 ? 21.809 10.403 -17.540 1.00 74.38 288 THR A CA 1
ATOM 2320 C C . THR A 1 288 ? 20.738 9.845 -16.603 1.00 74.38 288 THR A C 1
ATOM 2322 O O . THR A 1 288 ? 20.878 9.952 -15.385 1.00 74.38 288 THR A O 1
ATOM 2325 N N . GLY A 1 289 ? 19.688 9.237 -17.165 1.00 72.75 289 GLY A N 1
ATOM 2326 C CA . GLY A 1 289 ? 18.490 8.804 -16.441 1.00 72.75 289 GLY A CA 1
ATOM 2327 C C . GLY A 1 289 ? 17.480 9.930 -16.199 1.00 72.75 289 GLY A C 1
ATOM 2328 O O . GLY A 1 289 ? 16.435 9.681 -15.606 1.00 72.75 289 GLY A O 1
ATOM 2329 N N . LEU A 1 290 ? 17.777 11.154 -16.649 1.00 72.69 290 LEU A N 1
ATOM 2330 C CA . LEU A 1 290 ? 16.828 12.264 -16.689 1.00 72.69 290 LEU A CA 1
ATOM 2331 C C . LEU A 1 290 ? 16.073 12.249 -18.019 1.00 72.69 290 LEU A C 1
ATOM 2333 O O . LEU A 1 290 ? 16.584 11.748 -19.019 1.00 72.69 290 LEU A O 1
ATOM 2337 N N . SER A 1 291 ? 14.878 12.831 -18.035 1.00 74.56 291 SER A N 1
ATOM 2338 C CA . SER A 1 291 ? 14.104 13.036 -19.259 1.00 74.56 291 SER A CA 1
ATOM 2339 C C . SER A 1 291 ? 14.212 14.482 -19.737 1.00 74.56 291 SER A C 1
ATOM 2341 O O . SER A 1 291 ? 14.278 15.411 -18.926 1.00 74.56 291 SER A O 1
ATOM 2343 N N . TYR A 1 292 ? 14.187 14.688 -21.054 1.00 63.31 292 TYR A N 1
ATOM 2344 C CA . TYR A 1 292 ? 13.989 16.010 -21.634 1.00 63.31 292 TYR A CA 1
ATOM 2345 C C . TYR A 1 292 ? 12.605 16.567 -21.260 1.00 63.31 292 TYR A C 1
ATOM 2347 O O . TYR A 1 292 ? 11.679 15.798 -21.020 1.00 63.31 292 TYR A O 1
ATOM 2355 N N . PRO A 1 293 ? 12.424 17.898 -21.228 1.00 72.12 293 PRO A N 1
ATOM 2356 C CA . PRO A 1 293 ? 11.101 18.507 -21.092 1.00 72.12 293 PRO A CA 1
ATOM 2357 C C . PRO A 1 293 ? 10.177 18.174 -22.278 1.00 72.12 293 PRO A C 1
ATOM 2359 O O . PRO A 1 293 ? 10.588 17.535 -23.245 1.00 72.12 293 PRO A O 1
ATOM 2362 N N . GLY A 1 294 ? 8.943 18.690 -22.261 1.00 56.25 294 GLY A N 1
ATOM 2363 C CA . GLY A 1 294 ? 7.917 18.368 -23.267 1.00 56.25 294 GLY A CA 1
ATOM 2364 C C . GLY A 1 294 ? 8.318 18.562 -24.742 1.00 56.25 294 GLY A C 1
ATOM 2365 O O . GLY A 1 294 ? 7.795 17.857 -25.597 1.00 56.25 294 GLY A O 1
ATOM 2366 N N . TRP A 1 295 ? 9.280 19.439 -25.058 1.00 64.31 295 TRP A N 1
ATOM 2367 C CA . TRP A 1 295 ? 9.816 19.596 -26.422 1.00 64.31 295 TRP A CA 1
ATOM 2368 C C . TRP A 1 295 ? 10.633 18.388 -26.909 1.00 64.31 295 TRP A C 1
ATOM 2370 O O . TRP A 1 295 ? 10.721 18.154 -28.109 1.00 64.31 295 TRP A O 1
ATOM 2380 N N . GLY A 1 296 ? 11.224 17.620 -25.991 1.00 49.34 296 GLY A N 1
ATOM 2381 C CA . GLY A 1 296 ? 11.931 16.366 -26.259 1.00 49.34 296 GLY A CA 1
ATOM 2382 C C . GLY A 1 296 ? 11.048 15.148 -26.003 1.00 49.34 296 GLY A C 1
ATOM 2383 O O . GLY A 1 296 ? 11.559 14.064 -25.734 1.00 49.34 296 GLY A O 1
ATOM 2384 N N . TYR A 1 297 ? 9.724 15.338 -26.013 1.00 56.56 297 TYR A N 1
ATOM 2385 C CA . TYR A 1 297 ? 8.721 14.288 -25.829 1.00 56.56 297 TYR A CA 1
ATOM 2386 C C . TYR A 1 297 ? 8.915 13.448 -24.549 1.00 56.56 297 TYR A C 1
ATOM 2388 O O . TYR A 1 297 ? 8.555 12.274 -24.525 1.00 56.56 297 TYR A O 1
ATOM 2396 N N . ASN A 1 298 ? 9.493 14.030 -23.486 1.00 61.56 298 ASN A N 1
ATOM 2397 C CA . ASN A 1 298 ? 9.832 13.346 -22.227 1.00 61.56 298 ASN A CA 1
ATOM 2398 C C . ASN A 1 298 ? 10.771 12.129 -22.377 1.00 61.56 298 ASN A C 1
ATOM 2400 O O . ASN A 1 298 ? 10.806 11.248 -21.513 1.00 61.56 298 ASN A O 1
ATOM 2404 N N . GLN A 1 299 ? 11.552 12.083 -23.458 1.00 59.66 299 GLN A N 1
ATOM 2405 C CA . GLN A 1 299 ? 12.508 11.011 -23.737 1.00 59.66 299 GLN A CA 1
ATOM 2406 C C . GLN A 1 299 ? 13.790 11.158 -22.910 1.00 59.66 299 GLN A C 1
ATOM 2408 O O . GLN A 1 299 ? 14.085 12.235 -22.395 1.00 59.66 299 GLN A O 1
ATOM 2413 N N . ALA A 1 300 ? 14.554 10.071 -22.778 1.00 68.25 300 ALA A N 1
ATOM 2414 C CA . ALA A 1 300 ? 15.780 10.047 -21.984 1.00 68.25 300 ALA A CA 1
ATOM 2415 C C . ALA A 1 300 ? 16.865 10.983 -22.549 1.00 68.25 300 ALA A C 1
ATOM 2417 O O . ALA A 1 300 ? 17.118 11.012 -23.752 1.00 68.25 300 ALA A O 1
ATOM 2418 N N . GLU A 1 301 ? 17.540 11.712 -21.662 1.00 75.25 301 GLU A N 1
ATOM 2419 C CA . GLU A 1 301 ? 18.665 12.576 -22.004 1.00 75.25 301 GLU A CA 1
ATOM 2420 C C . GLU A 1 301 ? 19.935 11.750 -22.269 1.00 75.25 301 GLU A C 1
ATOM 2422 O O . GLU A 1 301 ? 20.381 10.963 -21.422 1.00 75.25 301 GLU A O 1
ATOM 2427 N N . ILE A 1 302 ? 20.547 11.988 -23.435 1.00 76.31 302 ILE A N 1
ATOM 2428 C CA . ILE A 1 302 ? 21.826 11.401 -23.845 1.00 76.31 302 ILE A CA 1
ATOM 2429 C C . ILE A 1 302 ? 22.904 12.482 -23.856 1.00 76.31 302 ILE A C 1
ATOM 2431 O O . ILE A 1 302 ? 22.725 13.564 -24.414 1.00 76.31 302 ILE A O 1
ATOM 2435 N N . VAL A 1 303 ? 24.042 12.183 -23.234 1.00 84.12 303 VAL A N 1
ATOM 2436 C CA . VAL A 1 303 ? 25.160 13.120 -23.084 1.00 84.12 303 VAL A CA 1
ATOM 2437 C C . VAL A 1 303 ? 26.499 12.431 -23.290 1.00 84.12 303 VAL A C 1
ATOM 2439 O O . VAL A 1 303 ? 26.614 11.210 -23.186 1.00 84.12 303 VAL A O 1
ATOM 2442 N N . CYS A 1 304 ? 27.546 13.227 -23.495 1.00 84.06 304 CYS A N 1
ATOM 2443 C CA . CYS A 1 304 ? 28.921 12.768 -23.369 1.00 84.06 304 CYS A CA 1
ATOM 2444 C C . CYS A 1 304 ? 29.484 13.260 -22.034 1.00 84.06 304 CYS A C 1
ATOM 2446 O O . CYS A 1 304 ? 29.643 14.464 -21.812 1.00 84.06 304 CYS A O 1
ATOM 2448 N N . LYS A 1 305 ? 29.766 12.330 -21.118 1.00 87.62 305 LYS A N 1
ATOM 2449 C CA . LYS A 1 305 ? 30.244 12.632 -19.762 1.00 87.62 305 LYS A CA 1
ATOM 2450 C C . LYS A 1 305 ? 31.538 11.900 -19.440 1.00 87.62 305 LYS A C 1
ATOM 2452 O O . LYS A 1 305 ? 31.832 10.849 -20.003 1.00 87.62 305 LYS A O 1
ATOM 2457 N N . TYR A 1 306 ? 32.300 12.415 -18.483 1.00 87.94 306 TYR A N 1
ATOM 2458 C CA . TYR A 1 306 ? 33.425 11.669 -17.924 1.00 87.94 306 TYR A CA 1
ATOM 2459 C C . TYR A 1 306 ? 32.913 10.757 -16.800 1.00 87.94 306 TYR A C 1
ATOM 2461 O O . TYR A 1 306 ? 32.397 11.268 -15.802 1.00 87.94 306 TYR A O 1
ATOM 2469 N N . PRO A 1 307 ? 33.001 9.421 -16.945 1.00 82.31 307 PRO A N 1
ATOM 2470 C CA . PRO A 1 307 ? 32.540 8.508 -15.916 1.00 82.31 307 PRO A CA 1
ATOM 2471 C C . PRO A 1 307 ? 33.425 8.628 -14.683 1.00 82.31 307 PRO A C 1
ATOM 2473 O O . PRO A 1 307 ? 34.645 8.767 -14.776 1.00 82.31 307 PRO A O 1
ATOM 2476 N N . TRP A 1 308 ? 32.802 8.517 -13.516 1.00 76.12 308 TRP A N 1
ATOM 2477 C CA . TRP A 1 308 ? 33.520 8.560 -12.242 1.00 76.12 308 TRP A CA 1
ATOM 2478 C C . TRP A 1 308 ? 34.356 7.292 -12.007 1.00 76.12 308 TRP A C 1
ATOM 2480 O O . TRP A 1 308 ? 35.379 7.324 -11.331 1.00 76.12 308 TRP A O 1
ATOM 2490 N N . ASN A 1 309 ? 33.923 6.166 -12.585 1.00 83.62 309 ASN A N 1
ATOM 2491 C CA . ASN A 1 309 ? 34.614 4.882 -12.557 1.00 83.62 309 ASN A CA 1
ATOM 2492 C C . ASN A 1 309 ? 34.285 4.080 -13.829 1.00 83.62 309 ASN A C 1
ATOM 2494 O O . ASN A 1 309 ? 33.236 4.262 -14.442 1.00 83.62 309 ASN A O 1
ATOM 2498 N N . TYR A 1 310 ? 35.145 3.130 -14.184 1.00 78.31 310 TYR A N 1
ATOM 2499 C CA . TYR A 1 310 ? 34.936 2.151 -15.248 1.00 78.31 310 TYR A CA 1
ATOM 2500 C C . TYR A 1 310 ? 33.616 1.364 -15.116 1.00 78.31 310 TYR A C 1
ATOM 2502 O O . TYR A 1 310 ? 32.976 1.023 -16.110 1.00 78.31 310 TYR A O 1
ATOM 2510 N N . HIS A 1 311 ? 33.167 1.136 -13.879 1.00 80.88 311 HIS A N 1
ATOM 2511 C CA . HIS A 1 311 ? 31.916 0.440 -13.566 1.00 80.88 311 HIS A CA 1
ATOM 2512 C C . HIS A 1 311 ? 30.649 1.312 -13.643 1.00 80.88 311 HIS A C 1
ATOM 2514 O O . HIS A 1 311 ? 29.579 0.842 -13.257 1.00 80.88 311 HIS A O 1
ATOM 2520 N N . ASP A 1 312 ? 30.739 2.558 -14.119 1.00 83.12 312 ASP A N 1
ATOM 2521 C CA . ASP A 1 312 ? 29.564 3.407 -14.327 1.00 83.12 312 ASP A CA 1
ATOM 2522 C C . ASP A 1 312 ? 28.663 2.836 -15.436 1.00 83.12 312 ASP A C 1
ATOM 2524 O O . ASP A 1 312 ? 28.924 3.006 -16.630 1.00 83.12 312 ASP A O 1
ATOM 2528 N N . LYS A 1 313 ? 27.578 2.172 -15.022 1.00 84.00 313 LYS A N 1
ATOM 2529 C CA . LYS A 1 313 ? 26.625 1.488 -15.906 1.00 84.00 313 LYS A CA 1
ATOM 2530 C C . LYS A 1 313 ? 25.901 2.417 -16.870 1.00 84.00 313 LYS A C 1
ATOM 2532 O O . LYS A 1 313 ? 25.479 1.951 -17.916 1.00 84.00 313 LYS A O 1
ATOM 2537 N N . SER A 1 314 ? 25.801 3.711 -16.567 1.00 83.38 314 SER A N 1
ATOM 2538 C CA . SER A 1 314 ? 25.178 4.672 -17.487 1.00 83.38 314 SER A CA 1
ATOM 2539 C C . SER A 1 314 ? 25.951 4.849 -18.798 1.00 83.38 314 SER A C 1
ATOM 2541 O O . SER A 1 314 ? 25.391 5.367 -19.756 1.00 83.38 314 SER A O 1
ATOM 2543 N N . THR A 1 315 ? 27.224 4.430 -18.838 1.00 87.12 315 THR A N 1
ATOM 2544 C CA . THR A 1 315 ? 28.080 4.471 -20.038 1.00 87.12 315 THR A CA 1
ATOM 2545 C C . THR A 1 315 ? 28.132 3.153 -20.807 1.00 87.12 315 THR A C 1
ATOM 2547 O O . THR A 1 315 ? 28.842 3.065 -21.807 1.00 87.12 315 THR A O 1
ATOM 2550 N N . TRP A 1 316 ? 27.465 2.110 -20.310 1.00 86.62 316 TRP A N 1
ATOM 2551 C CA . TRP A 1 316 ? 27.520 0.773 -20.889 1.00 86.62 316 TRP A CA 1
ATOM 2552 C C . TRP A 1 316 ? 26.406 0.609 -21.918 1.00 86.62 316 TRP A C 1
ATOM 2554 O O . TRP A 1 316 ? 25.253 0.922 -21.640 1.00 86.62 316 TRP A O 1
ATOM 2564 N N . TRP A 1 317 ? 26.768 0.068 -23.072 1.00 80.75 317 TRP A N 1
ATOM 2565 C CA . TRP A 1 317 ? 25.894 -0.174 -24.209 1.00 80.75 317 TRP A CA 1
ATOM 2566 C C . TRP A 1 317 ? 26.045 -1.621 -24.670 1.00 80.75 317 TRP A C 1
ATOM 2568 O O . TRP A 1 317 ? 27.107 -2.230 -24.504 1.00 80.75 317 TRP A O 1
ATOM 2578 N N . ASN A 1 318 ? 24.991 -2.162 -25.264 1.00 83.62 318 ASN A N 1
ATOM 2579 C CA . ASN A 1 318 ? 24.988 -3.459 -25.923 1.00 83.62 318 ASN A CA 1
ATOM 2580 C C . ASN A 1 318 ? 24.238 -3.344 -27.253 1.00 83.62 318 ASN A C 1
ATOM 2582 O O . ASN A 1 318 ? 23.441 -2.430 -27.453 1.00 83.62 318 ASN A O 1
ATOM 2586 N N . ILE A 1 319 ? 24.493 -4.285 -28.157 1.00 75.44 319 ILE A N 1
ATOM 2587 C CA . ILE A 1 319 ? 23.683 -4.450 -29.365 1.00 75.44 319 ILE A CA 1
ATOM 2588 C C . ILE A 1 319 ? 22.510 -5.354 -28.990 1.00 75.44 319 ILE A C 1
ATOM 2590 O O . ILE A 1 319 ? 22.735 -6.453 -28.487 1.00 75.44 319 ILE A O 1
ATOM 2594 N N . GLU A 1 320 ? 21.280 -4.885 -29.175 1.00 70.81 320 GLU A N 1
ATOM 2595 C CA . GLU A 1 320 ? 20.073 -5.668 -28.877 1.00 70.81 320 GLU A CA 1
ATOM 2596 C C . GLU A 1 320 ? 19.583 -6.440 -30.103 1.00 70.81 320 GLU A C 1
ATOM 2598 O O . GLU A 1 320 ? 19.318 -7.634 -30.003 1.00 70.81 320 GLU A O 1
ATOM 2603 N N . ASP A 1 321 ? 19.570 -5.783 -31.264 1.00 67.50 321 ASP A N 1
ATOM 2604 C CA . ASP A 1 321 ? 19.176 -6.367 -32.544 1.00 67.50 321 ASP A CA 1
ATOM 2605 C C . ASP A 1 321 ? 20.234 -6.083 -33.625 1.00 67.50 321 ASP A C 1
ATOM 2607 O O . ASP A 1 321 ? 20.877 -5.028 -33.626 1.00 67.50 321 ASP A O 1
ATOM 2611 N N . HIS A 1 322 ? 20.448 -7.038 -34.530 1.00 73.75 322 HIS A N 1
ATOM 2612 C CA . HIS A 1 322 ? 21.420 -6.945 -35.620 1.00 73.75 322 HIS A CA 1
ATOM 2613 C C . HIS A 1 322 ? 20.970 -7.769 -36.828 1.00 73.75 322 HIS A C 1
ATOM 2615 O O . HIS A 1 322 ? 20.924 -8.997 -36.783 1.00 73.75 322 HIS A O 1
ATOM 2621 N N . VAL A 1 323 ? 20.720 -7.083 -37.946 1.00 71.25 323 VAL A N 1
ATOM 2622 C CA . VAL A 1 323 ? 20.297 -7.699 -39.207 1.00 71.25 323 VAL A CA 1
ATOM 2623 C C . VAL A 1 323 ? 21.376 -7.490 -40.263 1.00 71.25 323 VAL A C 1
ATOM 2625 O O . VAL A 1 323 ? 21.724 -6.358 -40.595 1.00 71.25 323 VAL A O 1
ATOM 2628 N N . ASN A 1 324 ? 21.897 -8.583 -40.823 1.00 76.00 324 ASN A N 1
ATOM 2629 C CA . ASN A 1 324 ? 22.865 -8.535 -41.915 1.00 76.00 324 ASN A CA 1
ATOM 2630 C C . ASN A 1 324 ? 22.677 -9.733 -42.851 1.00 76.00 324 ASN A C 1
ATOM 2632 O O . ASN A 1 324 ? 22.887 -10.874 -42.451 1.00 76.00 324 ASN A O 1
ATOM 2636 N N . SER A 1 325 ? 22.326 -9.469 -44.111 1.00 83.75 325 SER A N 1
ATOM 2637 C CA . SER A 1 325 ? 22.067 -10.503 -45.123 1.00 83.75 325 SER A CA 1
ATOM 2638 C C . SER A 1 325 ? 23.304 -11.305 -45.537 1.00 83.75 325 SER A C 1
ATOM 2640 O O . SER A 1 325 ? 23.163 -12.379 -46.115 1.00 83.75 325 SER A O 1
ATOM 2642 N N . ASN A 1 326 ? 24.508 -10.805 -45.251 1.00 85.38 326 ASN A N 1
ATOM 2643 C CA . ASN A 1 326 ? 25.765 -11.482 -45.571 1.00 85.38 326 ASN A CA 1
ATOM 2644 C C . ASN A 1 326 ? 26.250 -12.417 -44.450 1.00 85.38 326 ASN A C 1
ATOM 2646 O O . ASN A 1 326 ? 27.277 -13.075 -44.615 1.00 85.38 326 ASN A O 1
ATOM 2650 N N . LEU A 1 327 ? 25.562 -12.455 -43.304 1.00 76.94 327 LEU A N 1
ATOM 2651 C CA . LEU A 1 327 ? 25.936 -13.270 -42.149 1.00 76.94 327 LEU A CA 1
ATOM 2652 C C . LEU A 1 327 ? 24.929 -14.403 -41.935 1.00 76.94 327 LEU A C 1
ATOM 2654 O O . LEU A 1 327 ? 23.732 -14.244 -42.149 1.00 76.94 327 LEU A O 1
ATOM 2658 N N . HIS A 1 328 ? 25.431 -15.556 -41.495 1.00 82.06 328 HIS A N 1
ATOM 2659 C CA . HIS A 1 328 ? 24.603 -16.691 -41.096 1.00 82.06 328 HIS A CA 1
ATOM 2660 C C . HIS A 1 328 ? 24.003 -16.445 -39.705 1.00 82.06 328 HIS A C 1
ATOM 2662 O O . HIS A 1 328 ? 24.731 -16.099 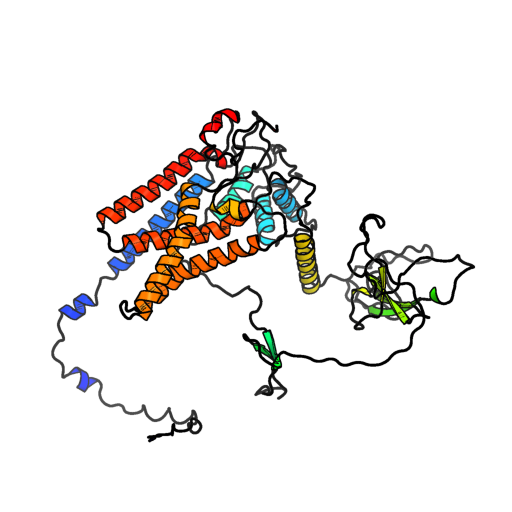-38.773 1.00 82.06 328 HIS A O 1
ATOM 2668 N N . THR A 1 329 ? 22.698 -16.671 -39.556 1.00 77.56 329 THR A N 1
ATOM 2669 C CA . THR A 1 329 ? 21.993 -16.624 -38.269 1.00 77.56 329 THR A CA 1
ATOM 2670 C C . THR A 1 329 ? 22.187 -17.931 -37.510 1.00 77.56 329 THR A C 1
ATOM 2672 O O . THR A 1 329 ? 21.901 -19.002 -38.033 1.00 77.56 329 THR A O 1
ATOM 2675 N N . ASP A 1 330 ? 22.693 -17.862 -36.280 1.00 75.62 330 ASP A N 1
ATOM 2676 C CA . ASP A 1 330 ? 22.813 -19.043 -35.425 1.00 75.62 330 ASP A CA 1
ATOM 2677 C C . ASP A 1 330 ? 21.489 -19.328 -34.700 1.00 75.62 330 ASP A C 1
ATOM 2679 O O . ASP A 1 330 ? 21.173 -18.700 -33.689 1.00 75.62 330 ASP A O 1
ATOM 2683 N N . ASP A 1 331 ? 20.735 -20.308 -35.199 1.00 79.88 331 ASP A N 1
ATOM 2684 C CA . ASP A 1 331 ? 19.459 -20.736 -34.610 1.00 79.88 331 ASP A CA 1
ATOM 2685 C C . ASP A 1 331 ? 19.621 -21.446 -33.248 1.00 79.88 331 ASP A C 1
ATOM 2687 O O . ASP A 1 331 ? 18.635 -21.716 -32.562 1.00 79.88 331 ASP A O 1
ATOM 2691 N N . THR A 1 332 ? 20.853 -21.775 -32.837 1.00 80.88 332 THR A N 1
ATOM 2692 C CA . THR A 1 332 ? 21.139 -22.454 -31.560 1.00 80.88 332 THR A CA 1
ATOM 2693 C C . THR A 1 332 ? 21.469 -21.491 -30.420 1.00 80.88 332 THR A C 1
ATOM 2695 O O . THR A 1 332 ? 21.611 -21.919 -29.267 1.00 80.88 332 THR A O 1
ATOM 2698 N N . PHE A 1 333 ? 21.585 -20.192 -30.711 1.00 81.19 333 PHE A N 1
ATOM 2699 C CA . PHE A 1 333 ? 21.919 -19.185 -29.716 1.00 81.19 333 PHE A CA 1
ATOM 2700 C C . PHE A 1 333 ? 20.773 -18.976 -28.721 1.00 81.19 333 PHE A C 1
ATOM 2702 O O . PHE A 1 333 ? 19.629 -18.701 -29.075 1.00 81.19 333 PHE A O 1
ATOM 2709 N N . THR A 1 334 ? 21.112 -19.039 -27.436 1.00 83.94 334 THR A N 1
ATOM 2710 C CA . THR A 1 334 ? 20.206 -18.696 -26.336 1.00 83.94 334 THR A CA 1
ATOM 2711 C C . THR A 1 334 ? 20.795 -17.538 -25.535 1.00 83.94 334 THR A C 1
ATOM 2713 O O . THR A 1 334 ? 21.977 -17.622 -25.166 1.00 83.94 334 THR A O 1
ATOM 2716 N N . PRO A 1 335 ? 20.007 -16.501 -25.204 1.00 79.94 335 PRO A N 1
ATOM 2717 C CA . PRO A 1 335 ? 20.500 -15.355 -24.454 1.00 79.94 335 PRO A CA 1
ATOM 2718 C C . PRO A 1 335 ? 20.971 -15.752 -23.043 1.00 79.94 335 PRO A C 1
ATOM 2720 O O . PRO A 1 335 ? 20.505 -16.752 -22.484 1.00 79.94 335 PRO A O 1
ATOM 2723 N N . PRO A 1 336 ? 21.903 -14.986 -22.446 1.00 82.94 336 PRO A N 1
ATOM 2724 C CA . PRO A 1 336 ? 22.354 -15.226 -21.081 1.00 82.94 336 PRO A CA 1
ATOM 2725 C C . PRO A 1 336 ? 21.175 -15.189 -20.100 1.00 82.94 336 PRO A C 1
ATOM 2727 O O . PRO A 1 336 ? 20.377 -14.249 -20.154 1.00 82.94 336 PRO A O 1
ATOM 2730 N N . PRO A 1 337 ? 21.078 -16.137 -19.149 1.00 81.44 337 PRO A N 1
ATOM 2731 C CA . PRO A 1 337 ? 20.078 -16.044 -18.101 1.00 81.44 337 PRO A CA 1
ATOM 2732 C C . PRO A 1 337 ? 20.347 -14.809 -17.241 1.00 81.44 337 PRO A C 1
ATOM 2734 O O . PRO A 1 337 ? 21.496 -14.470 -16.923 1.00 81.44 337 PRO A O 1
ATOM 2737 N N . SER A 1 338 ? 19.271 -14.151 -16.827 1.00 84.69 338 SER A N 1
ATOM 2738 C CA . SER A 1 338 ? 19.355 -13.037 -15.899 1.00 84.69 338 SER A CA 1
ATOM 2739 C C . SER A 1 338 ? 19.821 -13.516 -14.514 1.00 84.69 338 SER A C 1
ATOM 2741 O O . SER A 1 338 ? 19.769 -14.701 -14.165 1.00 84.69 338 SER A O 1
ATOM 2743 N N . ARG A 1 339 ? 20.372 -12.597 -13.715 1.00 86.06 339 ARG A N 1
ATOM 2744 C CA . ARG A 1 339 ? 20.884 -12.920 -12.376 1.00 86.06 339 ARG A CA 1
ATOM 2745 C C . ARG A 1 339 ? 19.864 -12.457 -11.354 1.00 86.06 339 ARG A C 1
ATOM 2747 O O . ARG A 1 339 ? 19.690 -11.253 -11.203 1.00 86.06 339 ARG A O 1
ATOM 2754 N N . PHE A 1 340 ? 19.322 -13.385 -10.567 1.00 90.06 340 PHE A N 1
ATOM 2755 C CA . PHE A 1 340 ? 18.281 -13.098 -9.572 1.00 90.06 340 PHE A CA 1
ATOM 2756 C C . PHE A 1 340 ? 18.543 -11.834 -8.739 1.00 90.06 340 PHE A C 1
ATOM 2758 O O . PHE A 1 340 ? 17.692 -10.961 -8.674 1.00 90.06 340 PHE A O 1
ATOM 2765 N N . TRP A 1 341 ? 19.727 -11.687 -8.133 1.00 90.69 341 TRP A N 1
ATOM 2766 C CA . TRP A 1 341 ? 20.025 -10.517 -7.293 1.00 90.69 341 TRP A CA 1
ATOM 2767 C C . TRP A 1 341 ? 20.137 -9.208 -8.076 1.00 90.69 341 TRP A C 1
ATOM 2769 O O . TRP A 1 341 ? 19.832 -8.150 -7.533 1.00 90.69 341 TRP A O 1
ATOM 2779 N N . LYS A 1 342 ? 20.558 -9.269 -9.344 1.00 84.56 342 LYS A N 1
ATOM 2780 C CA . LYS A 1 342 ? 20.566 -8.099 -10.225 1.00 84.56 342 LYS A CA 1
ATOM 2781 C C . LYS A 1 342 ? 19.127 -7.693 -10.524 1.00 84.56 342 LYS A C 1
ATOM 2783 O O . LYS A 1 342 ? 18.783 -6.539 -10.307 1.00 84.56 342 LYS A O 1
ATOM 2788 N N . ASP A 1 343 ? 18.294 -8.646 -10.925 1.00 87.69 343 ASP A N 1
ATOM 2789 C CA . ASP A 1 343 ? 16.892 -8.391 -11.258 1.00 87.69 343 ASP A CA 1
ATOM 2790 C C . ASP A 1 343 ? 16.110 -7.936 -10.026 1.00 87.69 343 ASP A C 1
ATOM 2792 O O . ASP A 1 343 ? 15.337 -6.991 -10.104 1.00 87.69 343 ASP A O 1
ATOM 2796 N N . PHE A 1 344 ? 16.384 -8.525 -8.858 1.00 91.69 344 PHE A N 1
ATOM 2797 C CA . PHE A 1 344 ? 15.811 -8.117 -7.580 1.00 91.69 344 PHE A CA 1
ATOM 2798 C C . PHE A 1 344 ? 16.153 -6.661 -7.242 1.00 91.69 344 PHE A C 1
ATOM 2800 O O . PHE A 1 344 ? 15.282 -5.899 -6.835 1.00 91.69 344 PHE A O 1
ATOM 2807 N N . VAL A 1 345 ? 17.405 -6.232 -7.410 1.00 89.31 345 VAL A N 1
ATOM 2808 C CA . VAL A 1 345 ? 17.772 -4.831 -7.153 1.00 89.31 345 VAL A CA 1
ATOM 2809 C C . VAL A 1 345 ? 17.152 -3.901 -8.197 1.00 89.31 345 VAL A C 1
ATOM 2811 O O . VAL A 1 345 ? 16.601 -2.865 -7.830 1.00 89.31 345 VAL A O 1
ATOM 2814 N N . VAL A 1 346 ? 17.200 -4.277 -9.478 1.00 85.12 346 VAL A N 1
ATOM 2815 C CA . VAL A 1 346 ? 16.651 -3.477 -10.583 1.00 85.12 346 VAL A CA 1
ATOM 2816 C C . VAL A 1 346 ? 15.141 -3.300 -10.436 1.00 85.12 346 VAL A C 1
ATOM 2818 O O . VAL A 1 346 ? 14.664 -2.174 -10.539 1.00 85.12 346 VAL A O 1
ATOM 2821 N N . ILE A 1 347 ? 14.396 -4.362 -10.116 1.00 89.56 347 ILE A N 1
ATOM 2822 C CA . ILE A 1 347 ? 12.943 -4.282 -9.933 1.00 89.56 347 ILE A CA 1
ATOM 2823 C C . ILE A 1 347 ? 12.585 -3.419 -8.718 1.00 89.56 347 ILE A C 1
ATOM 2825 O O . ILE A 1 347 ? 11.687 -2.594 -8.815 1.00 89.56 347 ILE A O 1
ATOM 2829 N N . ASN A 1 348 ? 13.316 -3.516 -7.597 1.00 91.00 348 ASN A N 1
ATOM 2830 C CA . ASN A 1 348 ? 13.065 -2.661 -6.428 1.00 91.00 348 ASN A CA 1
ATOM 2831 C C . ASN A 1 348 ? 13.393 -1.187 -6.714 1.00 91.00 348 ASN A C 1
ATOM 2833 O O . ASN A 1 348 ? 12.690 -0.293 -6.243 1.00 91.00 348 ASN A O 1
ATOM 2837 N N . PHE A 1 349 ? 14.436 -0.916 -7.504 1.00 87.25 349 PHE A N 1
ATOM 2838 C CA . PHE A 1 349 ? 14.735 0.441 -7.956 1.00 87.25 349 PHE A CA 1
ATOM 2839 C C . PHE A 1 349 ? 13.641 0.974 -8.889 1.00 87.25 349 PHE A C 1
ATOM 2841 O O . PHE A 1 349 ? 13.190 2.105 -8.715 1.00 87.25 349 PHE A O 1
ATOM 2848 N N . ALA A 1 350 ? 13.158 0.151 -9.822 1.00 81.44 350 ALA A N 1
ATOM 2849 C CA . ALA A 1 350 ? 12.036 0.494 -10.689 1.00 81.44 350 ALA A CA 1
ATOM 2850 C C . ALA A 1 350 ? 10.747 0.737 -9.880 1.00 81.44 350 ALA A C 1
ATOM 2852 O O . ALA A 1 350 ? 10.051 1.714 -10.137 1.00 81.44 350 ALA A O 1
ATOM 2853 N N . MET A 1 351 ? 10.462 -0.077 -8.854 1.00 87.06 351 MET A N 1
ATOM 2854 C CA . MET A 1 351 ? 9.342 0.132 -7.923 1.00 87.06 351 MET A CA 1
ATOM 2855 C C . MET A 1 351 ? 9.454 1.490 -7.227 1.00 87.06 351 MET A C 1
ATOM 2857 O O . MET A 1 351 ? 8.492 2.254 -7.212 1.00 87.06 351 MET A O 1
ATOM 2861 N N . ALA A 1 352 ? 10.631 1.819 -6.683 1.00 83.69 352 ALA A N 1
ATOM 2862 C CA . ALA A 1 352 ? 10.871 3.097 -6.017 1.00 83.69 352 ALA A CA 1
ATOM 2863 C C . ALA A 1 352 ? 10.743 4.287 -6.983 1.00 83.69 352 ALA A C 1
ATOM 2865 O O . ALA A 1 352 ? 10.133 5.297 -6.638 1.00 83.69 352 ALA A O 1
ATOM 2866 N N . SER A 1 353 ? 11.275 4.159 -8.202 1.00 79.69 353 SER A N 1
ATOM 2867 C CA . SER A 1 353 ? 11.173 5.181 -9.246 1.00 79.69 353 SER A CA 1
ATOM 2868 C C . SER A 1 353 ? 9.720 5.428 -9.656 1.00 79.69 353 SER A C 1
ATOM 2870 O O . SER A 1 353 ? 9.285 6.577 -9.653 1.00 79.69 353 SER A O 1
ATOM 2872 N N . SER A 1 354 ? 8.944 4.373 -9.916 1.00 82.06 354 SER A N 1
ATOM 2873 C CA . SER A 1 354 ? 7.522 4.491 -10.248 1.00 82.06 354 SER A CA 1
ATOM 2874 C C . SER A 1 354 ? 6.695 5.051 -9.087 1.00 82.06 354 SER A C 1
ATOM 2876 O O . SER A 1 354 ? 5.814 5.867 -9.319 1.00 82.06 354 SER A O 1
ATOM 2878 N N . ASN A 1 355 ? 6.998 4.685 -7.837 1.00 84.44 355 ASN A N 1
ATOM 2879 C CA . ASN A 1 355 ? 6.301 5.217 -6.660 1.00 84.44 355 ASN A CA 1
ATOM 2880 C C . ASN A 1 355 ? 6.585 6.718 -6.458 1.00 84.44 355 ASN A C 1
ATOM 2882 O O . ASN A 1 355 ? 5.672 7.492 -6.183 1.00 84.44 355 ASN A O 1
ATOM 2886 N N . ASN A 1 356 ? 7.830 7.151 -6.688 1.00 80.06 356 ASN A N 1
ATOM 2887 C CA . ASN A 1 356 ? 8.207 8.568 -6.661 1.00 80.06 356 ASN A CA 1
ATOM 2888 C C . ASN A 1 356 ? 7.611 9.373 -7.826 1.00 80.06 356 ASN A C 1
ATOM 2890 O O . ASN A 1 356 ? 7.501 10.590 -7.718 1.00 80.06 356 ASN A O 1
ATOM 2894 N N . ALA A 1 357 ? 7.235 8.715 -8.925 1.00 77.38 357 ALA A N 1
ATOM 2895 C CA . ALA A 1 357 ? 6.592 9.349 -10.072 1.00 77.38 357 ALA A CA 1
ATOM 2896 C C . ALA A 1 357 ? 5.075 9.562 -9.886 1.00 77.38 357 ALA A C 1
ATOM 2898 O O . ALA A 1 357 ? 4.474 10.282 -10.677 1.00 77.38 357 ALA A O 1
ATOM 2899 N N . LEU A 1 358 ? 4.450 8.999 -8.840 1.00 81.19 358 LEU A N 1
ATOM 2900 C CA . LEU A 1 358 ? 3.024 9.186 -8.507 1.00 81.19 358 LEU A CA 1
ATOM 2901 C C . LEU A 1 358 ? 2.753 10.528 -7.800 1.00 81.19 358 LEU A C 1
ATOM 2903 O O . LEU A 1 358 ? 2.028 10.595 -6.801 1.00 81.19 358 LEU A O 1
ATOM 2907 N N . VAL A 1 359 ? 3.370 11.597 -8.300 1.00 79.50 359 VAL A N 1
ATOM 2908 C CA . VAL A 1 359 ? 3.164 12.961 -7.808 1.00 79.50 359 VAL A CA 1
ATOM 2909 C C . VAL A 1 359 ? 1.770 13.424 -8.246 1.00 79.50 359 VAL A C 1
ATOM 2911 O O . VAL A 1 359 ? 1.418 13.230 -9.412 1.00 79.50 359 VAL A O 1
ATOM 2914 N N . PRO A 1 360 ? 0.956 14.002 -7.343 1.00 74.69 360 PRO A N 1
ATOM 2915 C CA . PRO A 1 360 ? -0.341 14.545 -7.712 1.00 74.69 360 PRO A CA 1
ATOM 2916 C C . PRO A 1 360 ? -0.167 15.658 -8.746 1.00 74.69 360 PRO A C 1
ATOM 2918 O O . PRO A 1 360 ? 0.658 16.559 -8.584 1.00 74.69 360 PRO A O 1
ATOM 2921 N N . ASP A 1 361 ? -0.961 15.588 -9.804 1.00 76.25 361 ASP A N 1
ATOM 2922 C CA . ASP A 1 361 ? -1.062 16.651 -10.793 1.00 76.25 361 ASP A CA 1
ATOM 2923 C C . ASP A 1 361 ? -1.992 17.741 -10.240 1.00 76.25 361 ASP A C 1
ATOM 2925 O O . ASP A 1 361 ? -3.178 17.498 -10.031 1.00 76.25 361 ASP A O 1
ATOM 2929 N N . LEU A 1 362 ? -1.444 18.929 -9.961 1.00 76.62 362 LEU A N 1
ATOM 2930 C CA . LEU A 1 362 ? -2.186 20.044 -9.359 1.00 76.62 362 LEU A CA 1
ATOM 2931 C C . LEU A 1 362 ? -3.289 20.586 -10.277 1.00 76.62 362 LEU A C 1
ATO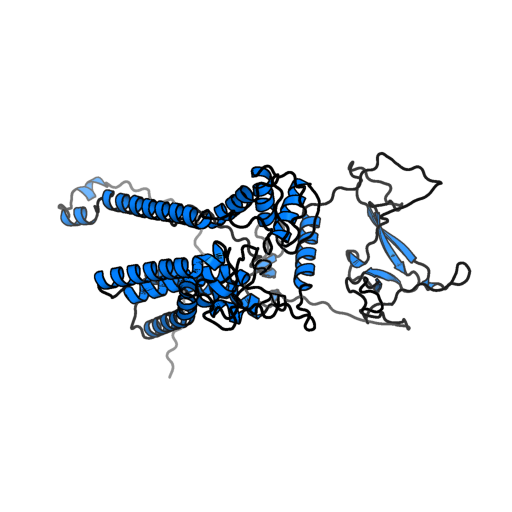M 2933 O O . LEU A 1 362 ? -4.254 21.170 -9.784 1.00 76.62 362 LEU A O 1
ATOM 2937 N N . ASP A 1 363 ? -3.166 20.367 -11.587 1.00 77.56 363 ASP A N 1
ATOM 2938 C CA . ASP A 1 363 ? -4.150 20.803 -12.576 1.00 77.56 363 ASP A CA 1
ATOM 2939 C C . ASP A 1 363 ? -5.258 19.753 -12.782 1.00 77.56 363 ASP A C 1
ATOM 2941 O O . ASP A 1 363 ? -6.315 20.046 -13.351 1.00 77.56 363 ASP A O 1
ATOM 2945 N N . LYS A 1 364 ? -5.057 18.528 -12.275 1.00 78.69 364 LYS A N 1
ATOM 2946 C CA . LYS A 1 364 ? -6.029 17.435 -12.329 1.00 78.69 364 LYS A CA 1
ATOM 2947 C C . LYS A 1 364 ? -6.671 17.219 -10.962 1.00 78.69 364 LYS A C 1
ATOM 2949 O O . LYS A 1 364 ? -6.084 16.644 -10.051 1.00 78.69 364 LYS A O 1
ATOM 2954 N N . TYR A 1 365 ? -7.945 17.581 -10.849 1.00 74.50 365 TYR A N 1
ATOM 2955 C CA . TYR A 1 365 ? -8.727 17.260 -9.658 1.00 74.50 365 TYR A CA 1
ATOM 2956 C C . TYR A 1 365 ? -9.005 15.748 -9.569 1.00 74.50 365 TYR A C 1
ATOM 2958 O O . TYR A 1 365 ? -9.842 15.213 -10.300 1.00 74.50 365 TYR A O 1
ATOM 2966 N N . ASP A 1 366 ? -8.302 15.055 -8.672 1.00 80.94 366 ASP A N 1
ATOM 2967 C CA . ASP A 1 366 ? -8.583 13.663 -8.317 1.00 80.94 366 ASP A CA 1
ATOM 2968 C C . ASP A 1 366 ? -9.574 13.605 -7.150 1.00 80.94 366 ASP A C 1
ATOM 2970 O O . ASP A 1 366 ? -9.221 13.814 -5.992 1.00 80.94 366 ASP A O 1
ATOM 2974 N N . ARG A 1 367 ? -10.837 13.305 -7.462 1.00 79.88 367 ARG A N 1
ATOM 2975 C CA . ARG A 1 367 ? -11.920 13.214 -6.473 1.00 79.88 367 ARG A CA 1
ATOM 2976 C C . ARG A 1 367 ? -11.773 12.029 -5.512 1.00 79.88 367 ARG A C 1
ATOM 2978 O O . ARG A 1 367 ? -12.401 12.033 -4.458 1.00 79.88 367 ARG A O 1
ATOM 2985 N N . LEU A 1 368 ? -11.034 10.985 -5.892 1.00 85.50 368 LEU A N 1
ATOM 2986 C CA . LEU A 1 368 ? -10.879 9.788 -5.061 1.00 85.50 368 LEU A CA 1
ATOM 2987 C C . LEU A 1 368 ? -9.769 9.963 -4.028 1.00 85.50 368 LEU A C 1
ATOM 2989 O O . LEU A 1 368 ? -9.821 9.332 -2.969 1.00 85.50 368 LEU A O 1
ATOM 2993 N N . ALA A 1 369 ? -8.772 10.786 -4.351 1.00 89.62 369 ALA A N 1
ATOM 2994 C CA . ALA A 1 369 ? -7.668 11.097 -3.465 1.00 89.62 369 ALA A CA 1
ATOM 2995 C C . ALA A 1 369 ? -8.160 11.776 -2.180 1.00 89.62 369 ALA A C 1
ATOM 2997 O O . ALA A 1 369 ? -9.132 12.530 -2.174 1.00 89.62 369 ALA A O 1
ATOM 2998 N N . SER A 1 370 ? -7.466 11.497 -1.081 1.00 92.38 370 SER A N 1
ATOM 2999 C CA . SER A 1 370 ? -7.724 12.124 0.212 1.00 92.38 370 SER A CA 1
ATOM 3000 C C . SER A 1 370 ? -6.435 12.444 0.950 1.00 92.38 370 SER A C 1
ATOM 3002 O O . SER A 1 370 ? -5.405 11.774 0.794 1.00 92.38 370 SER A O 1
ATOM 3004 N N . GLU A 1 371 ? -6.512 13.468 1.788 1.00 92.62 371 GLU A N 1
ATOM 3005 C CA . GLU A 1 371 ? -5.404 13.985 2.570 1.00 92.62 371 GLU A CA 1
ATOM 3006 C C . GLU A 1 371 ? -5.307 13.284 3.934 1.00 92.62 371 GLU A C 1
ATOM 3008 O O . GLU A 1 371 ? -6.324 12.939 4.543 1.00 92.62 371 GLU A O 1
ATOM 3013 N N . PRO A 1 372 ? -4.095 13.102 4.491 1.00 94.44 372 PRO A N 1
ATOM 3014 C CA . PRO A 1 372 ? -3.916 12.335 5.721 1.00 94.44 372 PRO A CA 1
ATOM 3015 C C . PRO A 1 372 ? -4.732 12.818 6.928 1.00 94.44 372 PRO A C 1
ATOM 3017 O O . PRO A 1 372 ? -5.197 11.997 7.717 1.00 94.44 372 PRO A O 1
ATOM 3020 N N . TRP A 1 373 ? -4.945 14.130 7.078 1.00 94.12 373 TRP A N 1
ATOM 3021 C CA . TRP A 1 373 ? -5.707 14.693 8.204 1.00 94.12 373 TRP A CA 1
ATOM 3022 C C . TRP A 1 373 ? -7.201 14.335 8.164 1.00 94.12 373 TRP A C 1
ATOM 3024 O O . TRP A 1 373 ? -7.879 14.358 9.199 1.00 94.12 373 TRP A O 1
ATOM 3034 N N . GLU A 1 374 ? -7.712 13.977 6.988 1.00 95.00 374 GLU A N 1
ATOM 3035 C CA . GLU A 1 374 ? -9.109 13.618 6.776 1.00 95.00 374 GLU A CA 1
ATOM 3036 C C . GLU A 1 374 ? -9.429 12.233 7.341 1.00 95.00 374 GLU A C 1
ATOM 3038 O O . GLU A 1 374 ? -10.574 11.952 7.694 1.00 95.00 374 GLU A O 1
ATOM 3043 N N . TRP A 1 375 ? -8.434 11.353 7.467 1.00 95.62 375 TRP A N 1
ATOM 3044 C CA . TRP A 1 375 ? -8.672 9.954 7.823 1.00 95.62 375 TRP A CA 1
ATOM 3045 C C . TRP A 1 375 ? -9.042 9.750 9.302 1.00 95.62 375 TRP A C 1
ATOM 3047 O O . TRP A 1 375 ? -10.036 9.069 9.566 1.00 95.62 375 TRP A O 1
ATOM 3057 N N . PRO A 1 376 ? -8.337 10.349 10.290 1.00 95.81 376 PRO A N 1
ATOM 3058 C CA . PRO A 1 376 ? -8.694 10.201 11.705 1.00 95.81 376 PRO A CA 1
ATOM 3059 C C . PRO A 1 376 ? -10.018 10.880 12.073 1.00 95.81 376 PRO A C 1
ATOM 3061 O O . PRO A 1 376 ? -10.660 10.496 13.054 1.00 95.81 376 PRO A O 1
ATOM 3064 N N . THR A 1 377 ? -10.406 11.904 11.309 1.00 95.06 377 THR A N 1
ATOM 3065 C CA . THR A 1 377 ? -11.651 12.664 11.488 1.00 95.06 377 THR A CA 1
ATOM 3066 C C . THR A 1 377 ? -12.806 12.098 10.667 1.00 95.06 377 THR A C 1
ATOM 3068 O O . THR A 1 377 ? -13.955 12.452 10.928 1.00 95.06 377 THR A O 1
ATOM 3071 N N . LEU A 1 378 ? -12.519 11.183 9.733 1.00 95.38 378 LEU A N 1
ATOM 3072 C CA . LEU A 1 378 ? -13.450 10.708 8.713 1.00 95.38 378 LEU A CA 1
ATOM 3073 C C . LEU A 1 378 ? -14.074 11.877 7.944 1.00 95.38 378 LEU A C 1
ATOM 3075 O O . LEU A 1 378 ? -15.284 11.924 7.791 1.00 95.38 378 LEU A O 1
ATOM 3079 N N . HIS A 1 379 ? -13.286 12.854 7.501 1.00 94.38 379 HIS A N 1
ATOM 3080 C CA . HIS A 1 379 ? -13.828 14.011 6.783 1.00 94.38 379 HIS A CA 1
ATOM 3081 C C . HIS A 1 379 ? -14.432 13.618 5.424 1.00 94.38 379 HIS A C 1
ATOM 3083 O O . HIS A 1 379 ? -15.511 14.082 5.057 1.00 94.38 379 HIS A O 1
ATOM 3089 N N . THR A 1 380 ? -13.764 12.697 4.732 1.00 91.75 380 THR A N 1
ATOM 3090 C CA . THR A 1 380 ? -14.140 12.155 3.423 1.00 91.75 380 THR A CA 1
ATOM 3091 C C . THR A 1 380 ? -14.033 10.627 3.433 1.00 91.75 380 THR A C 1
ATOM 3093 O O . THR A 1 380 ? -13.327 10.035 4.257 1.00 91.75 380 THR A O 1
ATOM 3096 N N . GLY A 1 381 ? -14.782 9.981 2.544 1.00 91.56 381 GLY A N 1
ATOM 3097 C CA . GLY A 1 381 ? -14.670 8.556 2.243 1.00 91.56 381 GLY A CA 1
ATOM 3098 C C . GLY A 1 381 ? -14.312 8.346 0.775 1.00 91.56 381 GLY A C 1
ATOM 3099 O O . GLY A 1 381 ? -13.910 9.274 0.083 1.00 91.56 381 GLY A O 1
ATOM 3100 N N . LEU A 1 382 ? -14.434 7.113 0.291 1.00 91.44 382 LEU A N 1
ATOM 3101 C CA . LEU A 1 382 ? -14.081 6.782 -1.088 1.00 91.44 382 LEU A CA 1
ATOM 3102 C C . LEU A 1 382 ? -15.195 5.988 -1.767 1.00 91.44 382 LEU A C 1
ATOM 3104 O O . LEU A 1 382 ? -15.635 4.941 -1.290 1.00 91.44 382 LEU A O 1
ATOM 3108 N N . ARG A 1 383 ? -15.627 6.474 -2.929 1.00 90.88 383 ARG A N 1
ATOM 3109 C CA . ARG A 1 383 ? -16.576 5.793 -3.813 1.00 90.88 383 ARG A CA 1
ATOM 3110 C C . ARG A 1 383 ? -15.868 4.671 -4.571 1.00 90.88 383 ARG A C 1
ATOM 3112 O O . ARG A 1 383 ? -14.952 4.934 -5.340 1.00 90.88 383 ARG A O 1
ATOM 3119 N N . MET A 1 384 ? -16.302 3.426 -4.378 1.00 90.06 384 MET A N 1
ATOM 3120 C CA . MET A 1 384 ? -15.590 2.259 -4.919 1.00 90.06 384 MET A CA 1
ATOM 3121 C C . MET A 1 384 ? -16.119 1.759 -6.271 1.00 90.06 384 MET A C 1
ATOM 3123 O O . MET A 1 384 ? -15.622 0.777 -6.801 1.00 90.06 384 MET A O 1
ATOM 3127 N N . CYS A 1 385 ? -17.169 2.340 -6.827 1.00 88.31 385 CYS A N 1
ATOM 3128 C CA . CYS A 1 385 ? -17.750 1.888 -8.093 1.00 88.31 385 CYS A CA 1
ATOM 3129 C C . CYS A 1 385 ? -18.636 2.986 -8.675 1.00 88.31 385 CYS A C 1
ATOM 3131 O O . CYS A 1 385 ? -18.775 4.052 -8.075 1.00 88.31 385 CYS A O 1
ATOM 3133 N N . ASN A 1 386 ? -19.222 2.735 -9.844 1.00 86.56 386 ASN A N 1
ATOM 3134 C CA . ASN A 1 386 ? -20.217 3.616 -10.437 1.00 86.56 386 ASN A CA 1
ATOM 3135 C C . ASN A 1 386 ? -21.462 3.766 -9.538 1.00 86.56 386 ASN A C 1
ATOM 3137 O O . ASN A 1 386 ? -21.922 2.811 -8.910 1.00 86.56 386 ASN A O 1
ATOM 3141 N N . TRP A 1 387 ? -22.029 4.973 -9.531 1.00 85.31 387 TRP A N 1
ATOM 3142 C CA . TRP A 1 387 ? -23.124 5.403 -8.657 1.00 85.31 387 TRP A CA 1
ATOM 3143 C C . TRP A 1 387 ? -24.495 5.453 -9.342 1.00 85.31 387 TRP A C 1
ATOM 3145 O O . TRP A 1 387 ? -25.399 6.128 -8.853 1.00 85.31 387 TRP A O 1
ATOM 3155 N N . GLY A 1 388 ? -24.669 4.727 -10.449 1.00 84.75 388 GLY A N 1
ATOM 3156 C CA . GLY A 1 388 ? -25.957 4.620 -11.134 1.00 84.75 388 GLY A CA 1
ATOM 3157 C C . GLY A 1 388 ? -27.018 3.919 -10.280 1.00 84.75 388 GLY A C 1
ATOM 3158 O O . GLY A 1 388 ? -26.716 3.030 -9.488 1.00 84.75 388 GLY A O 1
ATOM 3159 N N . ASP A 1 389 ? -28.288 4.282 -10.445 1.00 84.81 389 ASP A N 1
ATOM 3160 C CA . ASP A 1 389 ? -29.371 3.716 -9.627 1.00 84.81 389 ASP A CA 1
ATOM 3161 C C . ASP A 1 389 ? -29.512 2.197 -9.781 1.00 84.81 389 ASP A C 1
ATOM 3163 O O . ASP A 1 389 ? -29.864 1.520 -8.822 1.00 84.81 389 ASP A O 1
ATOM 3167 N N . SER A 1 390 ? -29.153 1.653 -10.946 1.00 83.69 390 SER A N 1
ATOM 3168 C CA . SER A 1 390 ? -29.199 0.220 -11.242 1.00 83.69 390 SER A CA 1
ATOM 3169 C C . SER A 1 390 ? -27.987 -0.581 -10.751 1.00 83.69 390 SER A C 1
ATOM 3171 O O . SER A 1 390 ? -27.969 -1.797 -10.927 1.00 83.69 390 SER A O 1
ATOM 3173 N N . THR A 1 391 ? -26.947 0.063 -10.208 1.00 87.31 391 THR A N 1
ATOM 3174 C CA . THR A 1 391 ? -25.735 -0.619 -9.726 1.00 87.31 391 THR A CA 1
ATOM 3175 C C . THR A 1 391 ? -25.742 -0.743 -8.208 1.00 87.31 391 THR A C 1
ATOM 3177 O O . THR A 1 391 ? -26.174 0.166 -7.498 1.00 87.31 391 THR A O 1
ATOM 3180 N N . VAL A 1 392 ? -25.232 -1.864 -7.691 1.00 91.31 392 VAL A N 1
ATOM 3181 C CA . VAL A 1 392 ? -24.972 -2.017 -6.254 1.00 91.31 392 VAL A CA 1
ATOM 3182 C C . VAL A 1 392 ? -23.731 -1.203 -5.908 1.00 91.31 392 VAL A C 1
ATOM 3184 O O . VAL A 1 392 ? -22.656 -1.446 -6.459 1.00 91.31 392 VAL A O 1
ATOM 3187 N N . LYS A 1 393 ? -23.887 -0.230 -5.009 1.00 91.19 393 LYS A N 1
ATOM 3188 C CA . LYS A 1 393 ? -22.849 0.759 -4.692 1.00 91.19 393 LYS A CA 1
ATOM 3189 C C . LYS A 1 393 ? -22.097 0.360 -3.426 1.00 91.19 393 LYS A C 1
ATOM 3191 O O . LYS A 1 393 ? -22.696 -0.153 -2.482 1.00 91.19 393 LYS A O 1
ATOM 3196 N N . TYR A 1 394 ? -20.805 0.667 -3.385 1.00 93.38 394 TYR A N 1
ATOM 3197 C CA . TYR A 1 394 ? -19.958 0.516 -2.202 1.00 93.38 394 TYR A CA 1
ATOM 3198 C C . TYR A 1 394 ? -19.239 1.822 -1.894 1.00 93.38 394 TYR A C 1
ATOM 3200 O O . TYR A 1 394 ? -18.767 2.526 -2.797 1.00 93.38 394 TYR A O 1
ATOM 3208 N N . TYR A 1 395 ? -19.139 2.118 -0.603 1.00 93.19 395 TYR A N 1
ATOM 3209 C CA . TYR A 1 395 ? -18.499 3.321 -0.099 1.00 93.19 395 TYR A CA 1
ATOM 3210 C C . TYR A 1 395 ? -17.545 2.961 1.035 1.00 93.19 395 TYR A C 1
ATOM 3212 O O . TYR A 1 395 ? -17.948 2.439 2.075 1.00 93.19 395 TYR A O 1
ATOM 3220 N N . LEU A 1 396 ? -16.263 3.237 0.829 1.00 93.44 396 LEU A N 1
ATOM 3221 C CA . LEU A 1 396 ? -15.227 2.980 1.809 1.00 93.44 396 LEU A CA 1
ATOM 3222 C C . LEU A 1 396 ? -15.191 4.120 2.828 1.00 93.44 396 LEU A C 1
ATOM 3224 O O . LEU A 1 396 ? -14.781 5.240 2.523 1.00 93.44 396 LEU A O 1
ATOM 3228 N N . LEU A 1 397 ? -15.577 3.800 4.059 1.00 93.25 397 LEU A N 1
ATOM 3229 C CA . LEU A 1 397 ? -15.519 4.697 5.204 1.00 93.25 397 LEU A CA 1
ATOM 3230 C C . LEU A 1 397 ? -15.188 3.889 6.464 1.00 93.25 397 LEU A C 1
ATOM 3232 O O . LEU A 1 397 ? -15.686 2.777 6.650 1.00 93.25 397 LEU A O 1
ATOM 3236 N N . GLY A 1 398 ? -14.351 4.441 7.342 1.00 90.75 398 GLY A N 1
ATOM 3237 C CA . GLY A 1 398 ? -14.136 3.860 8.667 1.00 90.75 398 GLY A CA 1
ATOM 3238 C C . GLY A 1 398 ? -15.400 3.946 9.526 1.00 90.75 398 GLY A C 1
ATOM 3239 O O . GLY A 1 398 ? -16.201 4.864 9.376 1.00 90.75 398 GLY A O 1
ATOM 3240 N N . SER A 1 399 ? -15.584 3.007 10.458 1.00 93.38 399 SER A N 1
ATOM 3241 C CA . SER A 1 399 ? -16.689 3.090 11.424 1.00 93.38 399 SER A CA 1
ATOM 3242 C C . SER A 1 399 ? -16.516 4.336 12.305 1.00 93.38 399 SER A C 1
ATOM 3244 O O . SER A 1 399 ? -15.523 4.395 13.039 1.00 93.38 399 SER A O 1
ATOM 3246 N N . PRO A 1 400 ? -17.464 5.297 12.309 1.00 95.00 400 PRO A N 1
ATOM 3247 C CA . PRO A 1 400 ? -17.324 6.535 13.079 1.00 95.00 400 PRO A CA 1
ATOM 3248 C C . PRO A 1 400 ? -17.116 6.297 14.570 1.00 95.00 400 PRO A C 1
ATOM 3250 O O . PRO A 1 400 ? -16.300 6.959 15.201 1.00 95.00 400 PRO A O 1
ATOM 3253 N N . PHE A 1 401 ? -17.781 5.280 15.119 1.00 95.38 401 PHE A N 1
ATOM 3254 C CA . PHE A 1 401 ? -17.620 4.892 16.516 1.00 95.38 401 PHE A CA 1
ATOM 3255 C C . PHE A 1 401 ? -16.186 4.460 16.825 1.00 95.38 401 PHE A C 1
ATOM 3257 O O . PHE A 1 401 ? -15.575 4.964 17.762 1.00 95.38 401 PHE A O 1
ATOM 3264 N N . ASN A 1 402 ? -15.617 3.567 16.014 1.00 93.62 402 ASN A N 1
ATOM 3265 C CA . ASN A 1 402 ? -14.279 3.038 16.268 1.00 93.62 402 ASN A CA 1
ATOM 3266 C C . ASN A 1 402 ? -13.202 4.082 15.966 1.00 93.62 402 ASN A C 1
ATOM 3268 O O . ASN A 1 402 ? -12.284 4.266 16.764 1.00 93.62 402 ASN A O 1
ATOM 3272 N N . THR A 1 403 ? -13.312 4.781 14.836 1.00 95.94 403 THR A N 1
ATOM 3273 C CA . THR A 1 403 ? -12.304 5.747 14.395 1.00 95.94 403 THR A CA 1
ATOM 3274 C C . THR A 1 403 ? -12.300 6.994 15.270 1.00 95.94 403 THR A C 1
ATOM 3276 O O . THR A 1 403 ? -11.237 7.371 15.747 1.00 95.94 403 THR A O 1
ATOM 3279 N N . TRP A 1 404 ? -13.447 7.606 15.583 1.00 96.81 404 TRP A N 1
ATOM 3280 C CA . TRP A 1 404 ? -13.446 8.813 16.418 1.00 96.81 404 TRP A CA 1
ATOM 3281 C C . TRP A 1 404 ? -13.038 8.533 17.861 1.00 96.81 404 TRP A C 1
ATOM 3283 O O . TRP A 1 404 ? -12.244 9.292 18.416 1.00 96.81 404 TRP A O 1
ATOM 3293 N N . LEU A 1 405 ? -13.522 7.439 18.468 1.00 96.19 405 LEU A N 1
ATOM 3294 C CA . LEU A 1 405 ? -13.118 7.083 19.831 1.00 96.19 405 LEU A CA 1
ATOM 3295 C C . LEU A 1 405 ? -11.622 6.773 19.897 1.00 96.19 405 LEU A C 1
ATOM 3297 O O . LEU A 1 405 ? -10.934 7.290 20.776 1.00 96.19 405 LEU A O 1
ATOM 3301 N N . SER A 1 406 ? -11.097 5.989 18.952 1.00 96.44 406 SER A N 1
ATOM 3302 C CA . SER A 1 406 ? -9.666 5.678 18.935 1.00 96.44 406 SER A CA 1
ATOM 3303 C C . SER A 1 406 ? -8.800 6.908 18.675 1.00 96.44 406 SER A C 1
ATOM 3305 O O . SER A 1 406 ? -7.871 7.150 19.447 1.00 96.44 406 SER A O 1
ATOM 3307 N N . THR A 1 407 ? -9.157 7.757 17.709 1.00 96.50 407 THR A N 1
ATOM 3308 C CA . THR A 1 407 ? -8.481 9.040 17.464 1.00 96.50 407 THR A CA 1
ATOM 3309 C C . THR A 1 407 ? -8.490 9.932 18.707 1.00 96.50 407 THR A C 1
ATOM 3311 O O . THR A 1 407 ? -7.444 10.457 19.087 1.00 96.50 407 THR A O 1
ATOM 3314 N N . ALA A 1 408 ? -9.631 10.068 19.392 1.00 96.12 408 ALA A N 1
ATOM 3315 C CA . ALA A 1 408 ? -9.743 10.874 20.608 1.00 96.12 408 ALA A CA 1
ATOM 3316 C C . ALA A 1 408 ? -8.861 10.346 21.752 1.00 96.12 408 ALA A C 1
ATOM 3318 O O . ALA A 1 408 ? -8.369 11.131 22.565 1.00 96.12 408 ALA A O 1
ATOM 3319 N N . THR A 1 409 ? -8.605 9.034 21.813 1.00 95.12 409 THR A N 1
ATOM 3320 C CA . THR A 1 409 ? -7.725 8.465 22.845 1.00 95.12 409 THR A CA 1
ATOM 3321 C C . THR A 1 409 ? -6.241 8.700 22.632 1.00 95.12 409 THR A C 1
ATOM 3323 O O . THR A 1 409 ? -5.499 8.641 23.607 1.00 95.12 409 THR A O 1
ATOM 3326 N N . LEU A 1 410 ? -5.789 9.013 21.418 1.00 96.50 410 LEU A N 1
ATOM 3327 C CA . LEU A 1 410 ? -4.373 9.272 21.146 1.00 96.50 410 LEU A CA 1
ATOM 3328 C C . LEU A 1 410 ? -3.810 10.441 21.982 1.00 96.50 410 LEU A C 1
ATOM 3330 O O . LEU A 1 410 ? -2.837 10.222 22.709 1.00 96.50 410 LEU A O 1
ATOM 3334 N N . PRO A 1 411 ? -4.406 11.654 21.988 1.00 96.12 411 PRO A N 1
ATOM 3335 C CA . PRO A 1 411 ? -3.939 12.736 22.856 1.00 96.12 411 PRO A CA 1
ATOM 3336 C C . PRO A 1 411 ? -4.156 12.431 24.345 1.00 96.12 411 PRO A C 1
ATOM 3338 O O . PRO A 1 411 ? -3.309 12.778 25.168 1.00 96.12 411 PRO A O 1
ATOM 3341 N N . ILE A 1 412 ? -5.245 11.738 24.708 1.00 95.50 412 ILE A N 1
ATOM 3342 C CA . ILE A 1 412 ? -5.503 11.327 26.099 1.00 95.50 412 ILE A CA 1
ATOM 3343 C C . ILE A 1 412 ? -4.382 10.412 26.593 1.00 95.50 412 ILE A C 1
ATOM 3345 O O . ILE A 1 412 ? -3.883 10.598 27.699 1.00 95.50 412 ILE A O 1
ATOM 3349 N N . LEU A 1 413 ? -3.945 9.457 25.773 1.00 95.50 413 LEU A N 1
ATOM 3350 C CA . LEU A 1 413 ? -2.861 8.549 26.110 1.00 95.50 413 LEU A CA 1
ATOM 3351 C C . LEU A 1 413 ? -1.554 9.308 26.348 1.00 95.50 413 LEU A C 1
ATOM 3353 O O . LEU A 1 413 ? -0.883 9.053 27.347 1.00 95.50 413 LEU A O 1
ATOM 3357 N N . VAL A 1 414 ? -1.217 10.275 25.489 1.00 95.56 414 VAL A N 1
ATOM 3358 C CA . VAL A 1 414 ? -0.029 11.126 25.672 1.00 95.56 414 VAL A CA 1
ATOM 3359 C C . VAL A 1 414 ? -0.089 11.858 27.014 1.00 95.56 414 VAL A C 1
ATOM 3361 O O . VAL A 1 414 ? 0.881 11.829 27.773 1.00 95.56 414 VAL A O 1
ATOM 3364 N N . ILE A 1 415 ? -1.241 12.442 27.355 1.00 95.50 415 ILE A N 1
ATOM 3365 C CA . ILE A 1 415 ? -1.451 13.114 28.645 1.00 95.50 415 ILE A CA 1
ATOM 3366 C C . ILE A 1 415 ? -1.320 12.119 29.807 1.00 95.50 415 ILE A C 1
ATOM 3368 O O . ILE A 1 415 ? -0.631 12.407 30.783 1.00 95.50 415 ILE A O 1
ATOM 3372 N N . LEU A 1 416 ? -1.930 10.934 29.714 1.00 92.88 416 LEU A N 1
ATOM 3373 C CA . LEU A 1 416 ? -1.873 9.905 30.757 1.00 92.88 416 LEU A CA 1
ATOM 3374 C C . LEU A 1 416 ? -0.446 9.410 31.007 1.00 92.88 416 LEU A C 1
ATOM 3376 O O . LEU A 1 416 ? -0.051 9.235 32.161 1.00 92.88 416 LEU A O 1
ATOM 3380 N N . ILE A 1 417 ? 0.332 9.176 29.950 1.00 92.69 417 ILE A N 1
ATOM 3381 C CA . ILE A 1 417 ? 1.739 8.781 30.065 1.00 92.69 417 ILE A CA 1
ATOM 3382 C C . ILE A 1 417 ? 2.554 9.929 30.662 1.00 92.69 417 ILE A C 1
ATOM 3384 O O . ILE A 1 417 ? 3.324 9.707 31.594 1.00 92.69 417 ILE A O 1
ATOM 3388 N N . PHE A 1 418 ? 2.333 11.166 30.214 1.00 94.38 418 PHE A N 1
ATOM 3389 C CA . PHE A 1 418 ? 3.023 12.336 30.753 1.00 94.38 418 PHE A CA 1
ATOM 3390 C C . PHE A 1 418 ? 2.744 12.546 32.249 1.00 94.38 418 PHE A C 1
ATOM 3392 O O . PHE A 1 418 ? 3.673 12.738 33.033 1.00 94.38 418 PHE A O 1
ATOM 3399 N N . VAL A 1 419 ? 1.484 12.431 32.683 1.00 92.69 419 VAL A N 1
ATOM 3400 C CA . VAL A 1 419 ? 1.098 12.513 34.103 1.00 92.69 419 VAL A CA 1
ATOM 3401 C C . VAL A 1 419 ? 1.763 11.405 34.919 1.00 92.69 419 VAL A C 1
ATOM 3403 O O . VAL A 1 419 ? 2.241 11.655 36.025 1.00 92.69 419 VAL A O 1
ATOM 3406 N N . GLN A 1 420 ? 1.830 10.183 34.390 1.00 90.12 420 GLN A N 1
ATOM 3407 C CA . GLN A 1 420 ? 2.500 9.066 35.056 1.00 90.12 420 GLN A CA 1
ATOM 3408 C C . GLN A 1 420 ? 4.006 9.294 35.201 1.00 90.12 420 GLN A C 1
ATOM 3410 O O . GLN A 1 420 ? 4.542 9.099 36.292 1.00 90.12 420 GLN A O 1
ATOM 3415 N N . LEU A 1 421 ? 4.671 9.770 34.147 1.00 91.75 421 LEU A N 1
ATOM 3416 C CA . LEU A 1 421 ? 6.087 10.137 34.184 1.00 91.75 421 LEU A CA 1
ATOM 3417 C C . LEU A 1 421 ? 6.343 11.278 35.174 1.00 91.75 421 LEU A C 1
ATOM 3419 O O . LEU A 1 421 ? 7.286 11.212 35.958 1.00 91.75 421 LEU A O 1
ATOM 3423 N N . PHE A 1 422 ? 5.468 12.285 35.217 1.00 94.06 422 PHE A N 1
ATOM 3424 C CA . PHE A 1 422 ? 5.566 13.380 36.180 1.00 94.06 422 PHE A CA 1
ATOM 3425 C C . PHE A 1 422 ? 5.411 12.888 37.627 1.00 94.06 422 PHE A C 1
ATOM 3427 O O . PHE A 1 422 ? 6.199 13.243 38.505 1.00 94.06 422 PHE A O 1
ATOM 3434 N N . ARG A 1 423 ? 4.427 12.020 37.891 1.00 92.56 423 ARG A N 1
ATOM 3435 C CA . ARG A 1 423 ? 4.211 11.407 39.211 1.00 92.56 423 ARG A CA 1
ATOM 3436 C C . ARG A 1 423 ? 5.368 10.511 39.641 1.00 92.56 423 ARG A C 1
ATOM 3438 O O . ARG A 1 423 ? 5.695 10.505 40.831 1.00 92.56 423 ARG A O 1
ATOM 3445 N N . TYR A 1 424 ? 5.966 9.794 38.692 1.00 90.62 424 TYR A N 1
ATOM 3446 C CA . TYR A 1 424 ? 7.168 8.994 38.894 1.00 90.62 424 TYR A CA 1
ATOM 3447 C C . TYR A 1 424 ? 8.369 9.880 39.236 1.00 90.62 424 TYR A C 1
ATOM 3449 O O . TYR A 1 424 ? 9.006 9.665 40.261 1.00 90.62 424 TYR A O 1
ATOM 3457 N N . GLN A 1 425 ? 8.609 10.952 38.472 1.00 92.69 425 GLN A N 1
ATOM 3458 C CA . GLN A 1 425 ? 9.675 11.920 38.752 1.00 92.69 425 GLN A CA 1
ATOM 3459 C C . GLN A 1 425 ? 9.533 12.528 40.157 1.00 92.69 425 GLN A C 1
ATOM 3461 O O . GLN A 1 425 ? 10.517 12.684 40.879 1.00 92.69 425 GLN A O 1
ATOM 3466 N N . ARG A 1 426 ? 8.293 12.815 40.577 1.00 93.44 426 ARG A N 1
ATOM 3467 C CA . ARG A 1 426 ? 7.939 13.315 41.918 1.00 93.44 426 ARG A CA 1
ATOM 3468 C C . ARG A 1 426 ? 7.970 12.250 43.020 1.00 93.44 426 ARG A C 1
ATOM 3470 O O . ARG A 1 426 ? 7.616 12.571 44.150 1.00 93.44 426 ARG A O 1
ATOM 3477 N N . GLN A 1 427 ? 8.344 11.008 42.708 1.00 90.12 427 GLN A N 1
ATOM 3478 C CA . GLN A 1 427 ? 8.404 9.876 43.644 1.00 90.12 427 GLN A CA 1
ATOM 3479 C C . GLN A 1 427 ? 7.056 9.563 44.330 1.00 90.12 427 GLN A C 1
ATOM 3481 O O . GLN A 1 427 ? 7.007 8.922 45.374 1.00 90.12 427 GLN A O 1
ATOM 3486 N N . SER A 1 428 ? 5.943 10.007 43.734 1.00 89.19 428 SER A N 1
ATOM 3487 C CA . SER A 1 428 ? 4.572 9.787 44.233 1.00 89.19 428 SER A CA 1
ATOM 3488 C C . SER A 1 428 ? 3.938 8.497 43.703 1.00 89.19 428 SER A C 1
ATOM 3490 O O . SER A 1 428 ? 2.857 8.093 44.133 1.00 89.19 428 SER A O 1
ATOM 3492 N N . LEU A 1 429 ? 4.587 7.885 42.715 1.00 85.12 429 LEU A N 1
ATOM 3493 C CA . LEU A 1 429 ? 4.188 6.644 42.076 1.00 85.12 429 LEU A CA 1
ATOM 3494 C C . LEU A 1 429 ? 5.437 5.779 41.937 1.00 85.12 429 LEU A C 1
ATOM 3496 O O . LEU A 1 429 ? 6.391 6.182 41.278 1.00 85.12 429 LEU A O 1
ATOM 3500 N N . GLN A 1 430 ? 5.421 4.602 42.554 1.00 82.50 430 GLN A N 1
ATOM 3501 C CA . GLN A 1 430 ? 6.457 3.594 42.363 1.00 82.50 430 GLN A CA 1
ATOM 3502 C C . GLN A 1 430 ? 5.968 2.586 41.327 1.00 82.50 430 GLN A C 1
ATOM 3504 O O . GLN A 1 430 ? 4.904 1.982 41.487 1.00 82.50 430 GLN A O 1
ATOM 3509 N N . PHE A 1 431 ? 6.730 2.427 40.250 1.00 83.06 431 PHE A N 1
ATOM 3510 C CA . PHE A 1 431 ? 6.464 1.402 39.253 1.00 83.06 431 PHE A CA 1
ATOM 3511 C C . PHE A 1 431 ? 7.208 0.116 39.602 1.00 83.06 431 PHE A C 1
ATOM 3513 O O . PHE A 1 431 ? 8.394 0.143 39.916 1.00 83.06 431 PHE A O 1
ATOM 3520 N N . THR A 1 432 ? 6.510 -1.014 39.511 1.00 87.62 432 THR A N 1
ATOM 3521 C CA . THR A 1 432 ? 7.158 -2.323 39.409 1.00 87.62 432 THR A CA 1
ATOM 3522 C C . THR A 1 432 ? 7.593 -2.545 37.964 1.00 87.62 432 THR A C 1
ATOM 3524 O O . THR A 1 432 ? 6.925 -2.071 37.043 1.00 87.62 432 THR A O 1
ATOM 3527 N N . GLU A 1 433 ? 8.682 -3.284 37.755 1.00 85.56 433 GLU A N 1
ATOM 3528 C CA . GLU A 1 433 ? 9.204 -3.607 36.418 1.00 85.56 433 GLU A CA 1
ATOM 3529 C C . GLU A 1 433 ? 8.121 -4.212 35.507 1.00 85.56 433 GLU A C 1
ATOM 3531 O O . GLU A 1 433 ? 7.928 -3.767 34.377 1.00 85.56 433 GLU A O 1
ATOM 3536 N N . GLU A 1 434 ? 7.313 -5.126 36.050 1.00 83.94 434 GLU A N 1
ATOM 3537 C CA . GLU A 1 434 ? 6.179 -5.739 35.350 1.00 83.94 434 GLU A CA 1
ATOM 3538 C C . GLU A 1 434 ? 5.151 -4.705 34.860 1.00 83.94 434 GLU A C 1
ATOM 3540 O O . GLU A 1 434 ? 4.689 -4.766 33.721 1.00 83.94 434 GLU A O 1
ATOM 3545 N N . LYS A 1 435 ? 4.808 -3.706 35.687 1.00 84.19 435 LYS A N 1
ATOM 3546 C CA . LYS A 1 435 ? 3.865 -2.653 35.287 1.00 84.19 435 LYS A CA 1
ATOM 3547 C C . LYS A 1 435 ? 4.450 -1.763 34.198 1.00 84.19 435 LYS A C 1
ATOM 3549 O O . LYS A 1 435 ? 3.717 -1.406 33.283 1.00 84.19 435 LYS A O 1
ATOM 3554 N N . VAL A 1 436 ? 5.741 -1.429 34.266 1.00 87.25 436 VAL A N 1
ATOM 3555 C CA . VAL A 1 436 ? 6.409 -0.662 33.199 1.00 87.25 436 VAL A CA 1
ATOM 3556 C C . VAL A 1 436 ? 6.333 -1.424 31.884 1.00 87.25 436 VAL A C 1
ATOM 3558 O O . VAL A 1 436 ? 5.945 -0.847 30.870 1.00 87.25 436 VAL A O 1
ATOM 3561 N N . TRP A 1 437 ? 6.643 -2.720 31.908 1.00 86.38 437 TRP A N 1
ATOM 3562 C CA . TRP A 1 437 ? 6.608 -3.551 30.712 1.00 86.38 437 TRP A CA 1
ATOM 3563 C C . TRP A 1 437 ? 5.198 -3.669 30.125 1.00 86.38 437 TRP A C 1
ATOM 3565 O O . TRP A 1 437 ? 5.014 -3.481 28.924 1.00 86.38 437 TRP A O 1
ATOM 3575 N N . ASN A 1 438 ? 4.183 -3.867 30.968 1.00 83.25 438 ASN A N 1
ATOM 3576 C CA . ASN A 1 438 ? 2.789 -3.931 30.525 1.00 83.25 438 ASN A CA 1
ATOM 3577 C C . ASN A 1 438 ? 2.321 -2.617 29.881 1.00 83.25 438 ASN A C 1
ATOM 3579 O O . ASN A 1 438 ? 1.665 -2.649 28.838 1.00 83.25 438 ASN A O 1
ATOM 3583 N N . VAL A 1 439 ? 2.684 -1.464 30.457 1.00 88.00 439 VAL A N 1
ATOM 3584 C CA . VAL A 1 439 ? 2.391 -0.139 29.878 1.00 88.00 439 VAL A CA 1
ATOM 3585 C C . VAL A 1 439 ? 3.148 0.059 28.564 1.00 88.00 439 VAL A C 1
ATOM 3587 O O . VAL A 1 439 ? 2.580 0.551 27.588 1.00 88.00 439 VAL A O 1
ATOM 3590 N N . PHE A 1 440 ? 4.417 -0.344 28.512 1.00 87.44 440 PHE A N 1
ATOM 3591 C CA . PHE A 1 440 ? 5.236 -0.221 27.314 1.00 87.44 440 PHE A CA 1
ATOM 3592 C C . PHE A 1 440 ? 4.655 -1.028 26.148 1.00 87.44 440 PHE A C 1
ATOM 3594 O O . PHE A 1 440 ? 4.405 -0.465 25.086 1.00 87.44 440 PHE A O 1
ATOM 3601 N N . VAL A 1 441 ? 4.375 -2.317 26.354 1.00 84.69 441 VAL A N 1
ATOM 3602 C CA . VAL A 1 441 ? 3.856 -3.207 25.306 1.00 84.69 441 VAL A CA 1
ATOM 3603 C C . VAL A 1 441 ? 2.436 -2.821 24.891 1.00 84.69 441 VAL A C 1
ATOM 3605 O O . VAL A 1 441 ? 2.149 -2.752 23.700 1.00 84.69 441 VAL A O 1
ATOM 3608 N N . SER A 1 442 ? 1.550 -2.538 25.848 1.00 81.12 442 SER A N 1
ATOM 3609 C CA . SER A 1 442 ? 0.129 -2.314 25.543 1.00 81.12 442 SER A CA 1
ATOM 3610 C C . SER A 1 442 ? -0.143 -0.918 24.984 1.00 81.12 442 SER A C 1
ATOM 3612 O O . SER A 1 442 ? -1.000 -0.753 24.115 1.00 81.12 442 SER A O 1
ATOM 3614 N N . ALA A 1 443 ? 0.582 0.094 25.468 1.00 89.06 443 ALA A N 1
ATOM 3615 C CA . ALA A 1 443 ? 0.279 1.493 25.190 1.00 89.06 443 ALA A CA 1
ATOM 3616 C C . ALA A 1 443 ? 1.348 2.180 24.340 1.00 89.06 443 ALA A C 1
ATOM 3618 O O . ALA A 1 443 ? 1.026 2.753 23.301 1.00 89.06 443 ALA A O 1
ATOM 3619 N N . VAL A 1 444 ? 2.617 2.124 24.762 1.00 91.44 444 VAL A N 1
ATOM 3620 C CA . VAL A 1 444 ? 3.705 2.859 24.093 1.00 91.44 444 VAL A CA 1
ATOM 3621 C C . VAL A 1 444 ? 4.010 2.254 22.729 1.00 91.44 444 VAL A C 1
ATOM 3623 O O . VAL A 1 444 ? 4.064 2.986 21.747 1.00 91.44 444 VAL A O 1
ATOM 3626 N N . LEU A 1 445 ? 4.160 0.931 22.643 1.00 90.81 445 LEU A N 1
ATOM 3627 C CA . LEU A 1 445 ? 4.429 0.241 21.384 1.00 90.81 445 LEU A CA 1
ATOM 3628 C C . LEU A 1 445 ? 3.270 0.409 20.398 1.00 90.81 445 LEU A C 1
ATOM 3630 O O . LEU A 1 445 ? 3.512 0.692 19.228 1.00 90.81 445 LEU A O 1
ATOM 3634 N N . SER A 1 446 ? 2.024 0.316 20.875 1.00 91.12 446 SER A N 1
ATOM 3635 C CA . SER A 1 446 ? 0.831 0.594 20.068 1.00 91.12 446 SER A CA 1
ATOM 3636 C C . SER A 1 446 ? 0.841 2.030 19.538 1.00 91.12 446 SER A C 1
ATOM 3638 O O . SER A 1 446 ? 0.667 2.248 18.344 1.00 91.12 446 SER A O 1
ATOM 3640 N N . PHE A 1 447 ? 1.134 3.017 20.388 1.00 95.62 447 PHE A N 1
ATOM 3641 C CA . PHE A 1 447 ? 1.186 4.421 19.980 1.00 95.62 447 PHE A CA 1
ATOM 3642 C C . PHE A 1 447 ? 2.320 4.701 18.986 1.00 95.62 447 PHE A C 1
ATOM 3644 O O . PHE A 1 447 ? 2.114 5.381 17.985 1.00 95.62 447 PHE A O 1
ATOM 3651 N N . VAL A 1 448 ? 3.509 4.138 19.213 1.00 95.75 448 VAL A N 1
ATOM 3652 C CA . VAL A 1 448 ? 4.631 4.218 18.265 1.00 95.75 448 VAL A CA 1
ATOM 3653 C C . VAL A 1 448 ? 4.265 3.539 16.945 1.00 95.75 448 VAL A C 1
ATOM 3655 O O . VAL A 1 448 ? 4.558 4.082 15.885 1.00 95.75 448 VAL A O 1
ATOM 3658 N N . GLY A 1 449 ? 3.569 2.401 16.991 1.00 93.56 449 GLY A N 1
ATOM 3659 C CA . GLY A 1 449 ? 3.020 1.738 15.811 1.00 93.56 449 GLY A CA 1
ATOM 3660 C C . GLY A 1 449 ? 2.093 2.657 15.017 1.00 93.56 449 GLY A C 1
ATOM 3661 O O . GLY A 1 449 ? 2.270 2.789 13.808 1.00 93.56 449 GLY A O 1
ATOM 3662 N N . TRP A 1 450 ? 1.182 3.366 15.691 1.00 96.00 450 TRP A N 1
ATOM 3663 C CA . TRP A 1 450 ? 0.323 4.373 15.060 1.00 96.00 450 TRP A CA 1
ATOM 3664 C C . TRP A 1 450 ? 1.142 5.496 14.410 1.00 96.00 450 TRP A C 1
ATOM 3666 O O . TRP A 1 450 ? 0.947 5.795 13.234 1.00 96.00 450 TRP A O 1
ATOM 3676 N N . VAL A 1 451 ? 2.112 6.066 15.135 1.00 96.31 451 VAL A N 1
ATOM 3677 C CA . VAL A 1 451 ? 2.998 7.130 14.631 1.00 96.31 451 VAL A CA 1
ATOM 3678 C C . VAL A 1 451 ? 3.737 6.683 13.369 1.00 96.31 451 VAL A C 1
ATOM 3680 O O . VAL A 1 451 ? 3.717 7.392 12.366 1.00 96.31 451 VAL A O 1
ATOM 3683 N N . LEU A 1 452 ? 4.355 5.500 13.387 1.00 95.81 452 LEU A N 1
ATOM 3684 C CA . LEU A 1 452 ? 5.146 4.991 12.264 1.00 95.81 452 LEU A CA 1
ATOM 3685 C C . LEU A 1 452 ? 4.300 4.645 11.032 1.00 95.81 452 LEU A C 1
ATOM 3687 O O . LEU A 1 452 ? 4.823 4.696 9.925 1.00 95.81 452 LEU A O 1
ATOM 3691 N N . HIS A 1 453 ? 3.016 4.321 11.202 1.00 95.06 453 HIS A N 1
ATOM 3692 C CA . HIS A 1 453 ? 2.112 4.024 10.085 1.00 95.06 453 HIS A CA 1
ATOM 3693 C C . HIS A 1 453 ? 1.310 5.240 9.607 1.00 95.06 453 HIS A C 1
ATOM 3695 O O . HIS A 1 453 ? 0.708 5.167 8.543 1.00 95.06 453 HIS A O 1
ATOM 3701 N N . TYR A 1 454 ? 1.285 6.345 10.358 1.00 95.88 454 TYR A N 1
ATOM 3702 C CA . TYR A 1 454 ? 0.522 7.546 10.004 1.00 95.88 454 TYR A CA 1
ATOM 3703 C C . TYR A 1 454 ? 1.407 8.729 9.598 1.00 95.88 454 TYR A C 1
ATOM 3705 O O . TYR A 1 454 ? 1.192 9.323 8.546 1.00 95.88 454 TYR A O 1
ATOM 3713 N N . ILE A 1 455 ? 2.434 9.058 10.392 1.00 94.44 455 ILE A N 1
ATOM 3714 C CA . ILE A 1 455 ? 3.270 10.248 10.163 1.00 94.44 455 ILE A CA 1
ATOM 3715 C C . ILE A 1 455 ? 3.975 10.247 8.801 1.00 94.44 455 ILE A C 1
ATOM 3717 O O . ILE A 1 455 ? 4.024 11.318 8.197 1.00 94.44 455 ILE A O 1
ATOM 3721 N N . PRO A 1 456 ? 4.481 9.120 8.255 1.00 94.00 456 PRO A N 1
ATOM 3722 C CA . PRO A 1 456 ? 5.080 9.143 6.924 1.00 94.00 456 PRO A CA 1
ATOM 3723 C C . PRO A 1 456 ? 4.140 9.696 5.850 1.00 94.00 456 PRO A C 1
ATOM 3725 O O . PRO A 1 456 ? 4.599 10.435 4.989 1.00 94.00 456 PRO A O 1
ATOM 3728 N N . PHE A 1 457 ? 2.831 9.439 5.938 1.00 92.69 457 PHE A N 1
ATOM 3729 C CA . PHE A 1 457 ? 1.864 9.965 4.975 1.00 92.69 457 PHE A CA 1
ATOM 3730 C C . PHE A 1 457 ? 1.697 11.486 5.046 1.00 92.69 457 PHE A C 1
ATOM 3732 O O . PHE A 1 457 ? 1.417 12.094 4.024 1.00 92.69 457 PHE A O 1
ATOM 3739 N N . LEU A 1 458 ? 1.943 12.118 6.201 1.00 90.56 458 LEU A N 1
ATOM 3740 C CA . LEU A 1 458 ? 1.973 13.585 6.315 1.00 90.56 458 LEU A CA 1
ATOM 3741 C C . LEU A 1 458 ? 3.185 14.212 5.609 1.00 90.56 458 LEU A C 1
ATOM 3743 O O . LEU A 1 458 ? 3.177 15.406 5.330 1.00 90.56 458 LEU A O 1
ATOM 3747 N N . LEU A 1 459 ? 4.239 13.427 5.370 1.00 89.06 459 LEU A N 1
ATOM 3748 C CA . LEU A 1 459 ? 5.485 13.876 4.742 1.00 89.06 459 LEU A CA 1
ATOM 3749 C C . LEU A 1 459 ? 5.592 13.454 3.268 1.00 89.06 459 LEU A C 1
ATOM 3751 O O . LEU A 1 459 ? 6.466 13.938 2.552 1.00 89.06 459 LEU A O 1
ATOM 3755 N N . MET A 1 460 ? 4.750 12.521 2.820 1.00 84.44 460 MET A N 1
ATOM 3756 C CA . MET A 1 460 ? 4.770 11.986 1.461 1.00 84.44 460 MET A CA 1
ATOM 3757 C C . MET A 1 460 ? 4.058 12.931 0.487 1.00 84.44 460 MET A C 1
ATOM 3759 O O . MET A 1 460 ? 2.887 13.239 0.661 1.00 84.44 460 MET A O 1
ATOM 3763 N N . GLY A 1 461 ? 4.750 13.331 -0.582 1.00 80.56 461 GLY A N 1
ATOM 3764 C CA . GLY A 1 461 ? 4.207 14.173 -1.658 1.00 80.56 461 GLY A CA 1
ATOM 3765 C C . GLY A 1 461 ? 3.600 13.391 -2.830 1.00 80.56 461 GLY A C 1
ATOM 3766 O O . GLY A 1 461 ? 3.803 13.782 -3.975 1.00 80.56 461 GLY A O 1
ATOM 3767 N N . ARG A 1 462 ? 2.929 12.262 -2.568 1.00 85.00 462 ARG A N 1
ATOM 3768 C CA . ARG A 1 462 ? 2.285 11.415 -3.594 1.00 85.00 462 ARG A CA 1
ATOM 3769 C C . ARG A 1 462 ? 0.781 11.321 -3.368 1.00 85.00 462 ARG A C 1
ATOM 3771 O O . ARG A 1 462 ? 0.310 11.617 -2.275 1.00 85.00 462 ARG A O 1
ATOM 3778 N N . VAL A 1 463 ? 0.047 10.849 -4.374 1.00 88.38 463 VAL A N 1
ATOM 3779 C CA . VAL A 1 463 ? -1.396 10.584 -4.249 1.00 88.38 463 VAL A CA 1
ATOM 3780 C C . VAL A 1 463 ? -1.660 9.531 -3.163 1.00 88.38 463 VAL A C 1
ATOM 3782 O O . VAL A 1 463 ? -1.035 8.461 -3.148 1.00 88.38 463 VAL A O 1
ATOM 3785 N N . THR A 1 464 ? -2.597 9.837 -2.263 1.00 91.75 464 THR A N 1
ATOM 3786 C CA . THR A 1 464 ? -3.016 8.990 -1.140 1.00 91.75 464 THR A CA 1
ATOM 3787 C C . THR A 1 464 ? -4.533 8.855 -1.066 1.00 91.75 464 THR A C 1
ATOM 3789 O O . THR A 1 464 ? -5.280 9.648 -1.625 1.00 91.75 464 THR A O 1
ATOM 3792 N N . TYR A 1 465 ? -4.983 7.822 -0.357 1.00 92.56 465 TYR A N 1
ATOM 3793 C CA . TYR A 1 465 ? -6.389 7.420 -0.255 1.00 92.56 465 TYR A CA 1
ATOM 3794 C C . TYR A 1 465 ? -6.712 6.952 1.165 1.00 92.56 465 TYR A C 1
ATOM 3796 O O . TYR A 1 465 ? -5.821 6.483 1.875 1.00 92.56 465 TYR A O 1
ATOM 3804 N N . VAL A 1 466 ? -7.998 6.939 1.528 1.00 92.38 466 VAL A N 1
ATOM 3805 C CA . VAL A 1 466 ? -8.492 6.609 2.882 1.00 92.38 466 VAL A CA 1
ATOM 3806 C C . VAL A 1 466 ? -8.006 5.244 3.395 1.00 92.38 466 VAL A C 1
ATOM 3808 O O . VAL A 1 466 ? -7.726 5.090 4.585 1.00 92.38 466 VAL A O 1
ATOM 3811 N N . HIS A 1 467 ? -7.848 4.244 2.518 1.00 92.31 467 HIS A N 1
ATOM 3812 C CA . HIS A 1 467 ? -7.411 2.902 2.925 1.00 92.31 467 HIS A CA 1
ATOM 3813 C C . HIS A 1 467 ? -5.981 2.870 3.501 1.00 92.31 467 HIS A C 1
ATOM 3815 O O . HIS A 1 467 ? -5.659 1.966 4.273 1.00 92.31 467 HIS A O 1
ATOM 3821 N N . HIS A 1 468 ? -5.133 3.859 3.190 1.00 93.62 468 HIS A N 1
ATOM 3822 C CA . HIS A 1 468 ? -3.776 3.953 3.739 1.00 93.62 468 HIS A CA 1
ATOM 3823 C C . HIS A 1 468 ? -3.773 4.131 5.263 1.00 93.62 468 HIS A C 1
ATOM 3825 O O . HIS A 1 468 ? -2.805 3.760 5.923 1.00 93.62 468 HIS A O 1
ATOM 3831 N N . TYR A 1 469 ? -4.867 4.640 5.841 1.00 95.56 469 TYR A N 1
ATOM 3832 C CA . TYR A 1 469 ? -5.000 4.801 7.285 1.00 95.56 469 TYR A CA 1
ATOM 3833 C C . TYR A 1 469 ? -5.318 3.499 8.028 1.00 95.56 469 TYR A C 1
ATOM 3835 O O . TYR A 1 469 ? -5.119 3.428 9.238 1.00 95.56 469 TYR A O 1
ATOM 3843 N N . VAL A 1 470 ? -5.799 2.452 7.347 1.00 92.00 470 VAL A N 1
ATOM 3844 C CA . VAL A 1 470 ? -6.286 1.218 7.996 1.00 92.00 470 VAL A CA 1
ATOM 3845 C C . VAL A 1 470 ? -5.229 0.558 8.905 1.00 92.00 470 VAL A C 1
ATOM 3847 O O . VAL A 1 470 ? -5.579 0.211 10.038 1.00 92.00 470 VAL A O 1
ATOM 3850 N N . PRO A 1 471 ? -3.942 0.434 8.511 1.00 92.31 471 PRO A N 1
ATOM 3851 C CA . PRO A 1 471 ? -2.901 -0.077 9.406 1.00 92.31 471 PRO A CA 1
ATOM 3852 C C . PRO A 1 471 ? -2.677 0.807 10.638 1.00 92.31 471 PRO A C 1
ATOM 3854 O O . PRO A 1 471 ? -2.508 0.291 11.738 1.00 92.31 471 PRO A O 1
ATOM 3857 N N . ALA A 1 472 ? -2.712 2.134 10.491 1.00 95.06 472 ALA A N 1
ATOM 3858 C CA . ALA A 1 472 ? -2.590 3.044 11.627 1.00 95.06 472 ALA A CA 1
ATOM 3859 C C . ALA A 1 472 ? -3.810 2.933 12.557 1.00 95.06 472 ALA A C 1
ATOM 3861 O O . ALA A 1 472 ? -3.651 2.816 13.771 1.00 95.06 472 ALA A O 1
ATOM 3862 N N . LEU A 1 473 ? -5.025 2.881 12.006 1.00 94.12 473 LEU A N 1
ATOM 3863 C CA . LEU A 1 473 ? -6.267 2.712 12.763 1.00 94.12 473 LEU A CA 1
ATOM 3864 C C . LEU A 1 473 ? -6.236 1.465 13.661 1.00 94.12 473 LEU A C 1
ATOM 3866 O O . LEU A 1 473 ? -6.706 1.521 14.795 1.00 94.12 473 LEU A O 1
ATOM 3870 N N . PHE A 1 474 ? -5.634 0.363 13.204 1.00 91.50 474 PHE A N 1
ATOM 3871 C CA . PHE A 1 474 ? -5.434 -0.835 14.025 1.00 91.50 474 PHE A CA 1
ATOM 3872 C C . PHE A 1 474 ? -4.674 -0.531 15.327 1.00 91.50 474 PHE A C 1
ATOM 3874 O O . PHE A 1 474 ? -5.126 -0.881 16.420 1.00 91.50 474 PHE A O 1
ATOM 3881 N N . PHE A 1 475 ? -3.557 0.190 15.228 1.00 94.12 475 PHE A N 1
ATOM 3882 C CA . PHE A 1 475 ? -2.786 0.628 16.390 1.00 94.12 475 PHE A CA 1
ATOM 3883 C C . PHE A 1 475 ? -3.551 1.631 17.263 1.00 94.12 475 PHE A C 1
ATOM 3885 O O . PHE A 1 475 ? -3.481 1.547 18.490 1.00 94.12 475 PHE A O 1
ATOM 3892 N N . ALA A 1 476 ? -4.340 2.524 16.659 1.00 95.12 476 ALA A N 1
ATOM 3893 C CA . ALA A 1 476 ? -5.197 3.446 17.403 1.00 95.12 476 ALA A CA 1
ATOM 3894 C C . ALA A 1 476 ? -6.258 2.702 18.236 1.00 95.12 476 ALA A C 1
ATOM 3896 O O . ALA A 1 476 ? -6.493 3.058 19.390 1.00 95.12 476 ALA A O 1
ATOM 3897 N N . ILE A 1 477 ? -6.864 1.638 17.697 1.00 92.81 477 ILE A N 1
ATOM 3898 C CA . ILE A 1 477 ? -7.831 0.796 18.424 1.00 92.81 477 ILE A CA 1
ATOM 3899 C C . ILE A 1 477 ? -7.156 0.067 19.597 1.00 92.81 477 ILE A C 1
ATOM 3901 O O . ILE A 1 477 ? -7.754 -0.057 20.667 1.00 92.81 477 ILE A O 1
ATOM 3905 N N . MET A 1 478 ? -5.900 -0.367 19.451 1.00 90.75 478 MET A N 1
ATOM 3906 C CA . MET A 1 478 ? -5.142 -0.940 20.572 1.00 90.75 478 MET A CA 1
ATOM 3907 C C . MET A 1 478 ? -4.861 0.098 21.669 1.00 90.75 478 MET A C 1
ATOM 3909 O O . MET A 1 478 ? -5.043 -0.195 22.852 1.00 90.75 478 MET A O 1
ATOM 3913 N N . CYS A 1 479 ? -4.501 1.333 21.299 1.00 93.88 479 CYS A N 1
ATOM 3914 C CA . CYS A 1 479 ? -4.383 2.440 22.254 1.00 93.88 479 CYS A CA 1
ATOM 3915 C C . CYS A 1 479 ? -5.712 2.723 22.970 1.00 93.88 479 CYS A C 1
ATOM 3917 O O . CYS A 1 479 ? -5.721 2.899 24.190 1.00 93.88 479 CYS A O 1
ATOM 3919 N N . PHE A 1 480 ? -6.829 2.716 22.239 1.00 95.19 480 PHE A N 1
ATOM 3920 C CA . PHE A 1 480 ? -8.171 2.872 22.801 1.00 95.19 480 PHE A CA 1
ATOM 3921 C C . PHE A 1 480 ? -8.475 1.800 23.849 1.00 95.19 480 PHE A C 1
ATOM 3923 O O . PHE A 1 480 ? -8.861 2.135 24.969 1.00 95.19 480 PHE A O 1
ATOM 3930 N N . ALA A 1 481 ? -8.235 0.526 23.523 1.00 91.75 481 ALA A N 1
ATOM 3931 C CA . ALA A 1 481 ? -8.449 -0.586 24.444 1.00 91.75 481 ALA A CA 1
ATOM 3932 C C . ALA A 1 481 ? -7.638 -0.420 25.741 1.00 91.75 481 ALA A C 1
ATOM 3934 O O . ALA A 1 481 ? -8.184 -0.584 26.833 1.00 91.75 481 ALA A O 1
ATOM 3935 N N . TYR A 1 482 ? -6.367 -0.013 25.633 1.00 92.75 482 TYR A N 1
ATOM 3936 C CA . TYR A 1 482 ? -5.528 0.264 26.799 1.00 92.75 482 TYR A CA 1
ATOM 3937 C C . TYR A 1 482 ? -6.061 1.429 27.647 1.00 92.75 482 TYR A C 1
ATOM 3939 O O . TYR A 1 482 ? -6.118 1.321 28.871 1.00 92.75 482 TYR A O 1
ATOM 3947 N N . VAL A 1 483 ? -6.464 2.546 27.031 1.00 94.19 483 VAL A N 1
ATOM 3948 C CA . VAL A 1 483 ? -6.989 3.710 27.768 1.00 94.19 483 VAL A CA 1
ATOM 3949 C C . VAL A 1 483 ? -8.288 3.356 28.495 1.00 94.19 483 VAL A C 1
ATOM 3951 O O . VAL A 1 483 ? -8.465 3.739 29.655 1.00 94.19 483 VAL A O 1
ATOM 3954 N N . VAL A 1 484 ? -9.180 2.590 27.862 1.00 93.62 484 VAL A N 1
ATOM 3955 C CA . VAL A 1 484 ? -10.413 2.106 28.500 1.00 93.62 484 VAL A CA 1
ATOM 3956 C C . VAL A 1 484 ? -10.092 1.190 29.685 1.00 93.62 484 VAL A C 1
ATOM 3958 O O . VAL A 1 484 ? -10.614 1.413 30.776 1.00 93.62 484 VAL A O 1
ATOM 3961 N N . ASP A 1 485 ? -9.202 0.210 29.526 1.00 91.19 485 ASP A N 1
ATOM 3962 C CA . ASP A 1 485 ? -8.848 -0.698 30.625 1.00 91.19 485 ASP A CA 1
ATOM 3963 C C . ASP A 1 485 ? -8.147 0.040 31.782 1.00 91.19 485 ASP A C 1
ATOM 3965 O O . ASP A 1 485 ? -8.503 -0.125 32.954 1.00 91.19 485 ASP A O 1
ATOM 3969 N N . TYR A 1 486 ? -7.222 0.953 31.464 1.00 90.94 486 TYR A N 1
ATOM 3970 C CA . TYR A 1 486 ? -6.524 1.776 32.451 1.00 90.94 486 TYR A CA 1
ATOM 3971 C C . TYR A 1 486 ? -7.489 2.662 33.245 1.00 90.94 486 TYR A C 1
ATOM 3973 O O . TYR A 1 486 ? -7.415 2.713 34.476 1.00 90.94 486 TYR A O 1
ATOM 3981 N N . THR A 1 487 ? -8.418 3.345 32.570 1.00 90.94 487 THR A N 1
ATOM 3982 C CA . THR A 1 487 ? -9.401 4.220 33.231 1.00 90.94 487 THR A CA 1
ATOM 3983 C C . THR A 1 487 ? -10.376 3.424 34.093 1.00 90.94 487 THR A C 1
ATOM 3985 O O . THR A 1 487 ? -10.654 3.821 35.224 1.00 90.94 487 THR A O 1
ATOM 3988 N N . LEU A 1 488 ? -10.823 2.258 33.624 1.00 92.31 488 LEU A N 1
ATOM 3989 C CA . LEU A 1 488 ? -11.722 1.376 34.365 1.00 92.31 488 LEU A CA 1
ATOM 3990 C C . LEU A 1 488 ? -11.018 0.557 35.453 1.00 92.31 488 LEU A C 1
ATOM 3992 O O . LEU A 1 488 ? -11.702 -0.060 36.268 1.00 92.31 488 LEU A O 1
ATOM 3996 N N . SER A 1 489 ? -9.684 0.533 35.521 1.00 87.81 489 SER A N 1
ATOM 3997 C CA . SER A 1 489 ? -8.918 -0.294 36.469 1.00 87.81 489 SER A CA 1
ATOM 3998 C C . SER A 1 489 ? -9.381 -0.141 37.929 1.00 87.81 489 SER A C 1
ATOM 4000 O O . SER A 1 489 ? -9.571 -1.151 38.611 1.00 87.81 489 SER A O 1
ATOM 4002 N N . ASN A 1 490 ? -9.696 1.087 38.354 1.00 86.44 490 ASN A N 1
ATOM 4003 C CA . ASN A 1 490 ? -10.125 1.422 39.718 1.00 86.44 490 ASN A CA 1
ATOM 4004 C C . ASN A 1 490 ? -11.653 1.411 39.932 1.00 86.44 490 ASN A C 1
ATOM 4006 O O . ASN A 1 490 ? -12.119 1.671 41.040 1.00 86.44 490 ASN A O 1
ATOM 4010 N N . PHE A 1 491 ? -12.448 1.129 38.896 1.00 91.06 491 PHE A N 1
ATOM 4011 C CA . PHE A 1 491 ? -13.912 1.128 38.981 1.00 91.06 491 PHE A CA 1
ATOM 4012 C C . PHE A 1 491 ? -14.457 -0.201 39.524 1.00 91.06 491 PHE A C 1
ATOM 4014 O O . PHE A 1 491 ? -13.830 -1.257 39.407 1.00 91.06 491 PHE A O 1
ATOM 4021 N N . ASN A 1 492 ? -15.672 -0.165 40.084 1.00 92.44 492 ASN A N 1
ATOM 4022 C CA . ASN A 1 492 ? -16.377 -1.369 40.531 1.00 92.44 492 ASN A CA 1
ATOM 4023 C C . ASN A 1 492 ? -16.626 -2.328 39.348 1.00 92.44 492 ASN A C 1
ATOM 4025 O O . ASN A 1 492 ? -16.941 -1.883 38.245 1.00 92.44 492 ASN A O 1
ATOM 4029 N N . ARG A 1 493 ? -16.546 -3.646 39.583 1.00 91.75 493 ARG A N 1
ATOM 4030 C CA . ARG A 1 493 ? -16.742 -4.700 38.570 1.00 91.75 493 ARG A CA 1
ATOM 4031 C C . ARG A 1 493 ? -18.026 -4.506 37.762 1.00 91.75 493 ARG A C 1
ATOM 4033 O O . ARG A 1 493 ? -17.988 -4.665 36.548 1.00 91.75 493 ARG A O 1
ATOM 4040 N N . TYR A 1 494 ? -19.129 -4.136 38.412 1.00 92.25 494 TYR A N 1
ATOM 4041 C CA . TYR A 1 494 ? -20.403 -3.890 37.729 1.00 92.25 494 TYR A CA 1
ATOM 4042 C C . TYR A 1 494 ? -20.303 -2.748 36.714 1.00 92.25 494 TYR A C 1
ATOM 4044 O O . TYR A 1 494 ? -20.740 -2.909 35.580 1.00 92.25 494 TYR A O 1
ATOM 4052 N N . LEU A 1 495 ? -19.658 -1.636 37.084 1.00 92.50 495 LEU A N 1
ATOM 4053 C CA . LEU A 1 495 ? -19.439 -0.511 36.174 1.00 92.50 495 LEU A CA 1
ATOM 4054 C C . LEU A 1 495 ? -18.546 -0.914 35.000 1.00 92.50 495 LEU A C 1
ATOM 4056 O O . LEU A 1 495 ? -18.854 -0.553 33.873 1.00 92.50 495 LEU A O 1
ATOM 4060 N N . LYS A 1 496 ? -17.499 -1.723 35.226 1.00 92.19 496 LYS A N 1
ATOM 4061 C CA . LYS A 1 496 ? -16.659 -2.228 34.125 1.00 92.19 496 LYS A CA 1
ATOM 4062 C C . LYS A 1 496 ? -17.469 -3.050 33.125 1.00 92.19 496 LYS A C 1
ATOM 4064 O O . LYS A 1 496 ? -17.381 -2.815 31.927 1.00 92.19 496 LYS A O 1
ATOM 4069 N N . VAL A 1 497 ? -18.271 -3.994 33.625 1.00 92.75 497 VAL A N 1
ATOM 4070 C CA . VAL A 1 497 ? -19.106 -4.866 32.786 1.00 92.75 497 VAL A CA 1
ATOM 4071 C C . VAL A 1 497 ? -20.121 -4.044 31.997 1.00 92.75 497 VAL A C 1
ATOM 4073 O O . VAL A 1 497 ? -20.243 -4.242 30.793 1.00 92.75 497 VAL A O 1
ATOM 4076 N N . VAL A 1 498 ? -20.798 -3.089 32.641 1.00 95.25 498 VAL A N 1
ATOM 4077 C CA . VAL A 1 498 ? -21.749 -2.195 31.965 1.00 95.25 498 VAL A CA 1
ATOM 4078 C C . VAL A 1 498 ? -21.050 -1.377 30.880 1.00 95.25 498 VAL A C 1
ATOM 4080 O O . VAL A 1 498 ? -21.524 -1.361 29.748 1.00 95.25 498 VAL A O 1
ATOM 4083 N N . THR A 1 499 ? -19.904 -0.759 31.177 1.00 93.75 499 THR A N 1
ATOM 4084 C CA . THR A 1 499 ? -19.151 0.018 30.183 1.00 93.75 499 THR A CA 1
ATOM 4085 C C . THR A 1 499 ? -18.716 -0.849 29.003 1.00 93.75 499 THR A C 1
ATOM 4087 O O . THR A 1 499 ? -18.910 -0.446 27.861 1.00 93.75 499 THR A O 1
ATOM 4090 N N . TYR A 1 500 ? -18.195 -2.058 29.239 1.00 92.94 500 TYR A N 1
ATOM 4091 C CA . TYR A 1 500 ? -17.821 -2.965 28.151 1.00 92.94 500 TYR A CA 1
ATOM 4092 C C . TYR A 1 500 ? -19.024 -3.390 27.307 1.00 92.94 500 TYR A C 1
ATOM 4094 O O . TYR A 1 500 ? -18.938 -3.345 26.083 1.00 92.94 500 TYR A O 1
ATOM 4102 N N . ILE A 1 501 ? -20.161 -3.727 27.926 1.00 94.69 501 ILE A N 1
ATOM 4103 C CA . ILE A 1 501 ? -21.397 -4.051 27.198 1.00 94.69 501 ILE A CA 1
ATOM 4104 C C . ILE A 1 501 ? -21.835 -2.872 26.326 1.00 94.69 501 ILE A C 1
ATOM 4106 O O . ILE A 1 501 ? -22.165 -3.079 25.162 1.00 94.69 501 ILE A O 1
ATOM 4110 N N . LEU A 1 502 ? -21.798 -1.644 26.850 1.00 95.56 502 LEU A N 1
ATOM 4111 C CA . LEU A 1 502 ? -22.156 -0.446 26.089 1.00 95.56 502 LEU A CA 1
ATOM 4112 C C . LEU A 1 502 ? -21.198 -0.192 24.919 1.00 95.56 502 LEU A C 1
ATOM 4114 O O . LEU A 1 502 ? -21.654 0.151 23.832 1.00 95.56 502 LEU A O 1
ATOM 4118 N N . LEU A 1 503 ? -19.891 -0.399 25.106 1.00 95.00 503 LEU A N 1
ATOM 4119 C CA . LEU A 1 503 ? -18.902 -0.258 24.033 1.00 95.00 503 LEU A CA 1
ATOM 4120 C C . LEU A 1 503 ? -19.104 -1.302 22.927 1.00 95.00 503 LEU A C 1
ATOM 4122 O O . LEU A 1 503 ? -19.100 -0.951 21.746 1.00 95.00 503 LEU A O 1
ATOM 4126 N N . TYR A 1 504 ? -19.337 -2.567 23.291 1.00 92.06 504 TYR A N 1
ATOM 4127 C CA . TYR A 1 504 ? -19.645 -3.618 22.318 1.00 92.06 504 TYR A CA 1
ATOM 4128 C C . TYR A 1 504 ? -20.974 -3.358 21.604 1.00 92.06 504 TYR A C 1
ATOM 4130 O O . TYR A 1 504 ? -21.033 -3.461 20.380 1.00 92.06 504 TYR A O 1
ATOM 4138 N N . ALA A 1 505 ? -22.019 -2.968 22.338 1.00 95.12 505 ALA A N 1
ATOM 4139 C CA . ALA A 1 505 ? -23.317 -2.624 21.766 1.00 95.12 505 ALA A CA 1
ATOM 4140 C C . ALA A 1 505 ? -23.215 -1.433 20.804 1.00 95.12 505 ALA A C 1
ATOM 4142 O O . ALA A 1 505 ? -23.798 -1.479 19.726 1.00 95.12 505 ALA A O 1
ATOM 4143 N N . GLY A 1 506 ? -22.429 -0.407 21.147 1.00 95.75 506 GLY A N 1
ATOM 4144 C CA . GLY A 1 506 ? -22.154 0.733 20.273 1.00 95.75 506 GLY A CA 1
ATOM 4145 C C . GLY A 1 506 ? -21.460 0.318 18.976 1.00 95.75 506 GLY A C 1
ATOM 4146 O O . GLY A 1 506 ? -21.907 0.699 17.897 1.00 95.75 506 GLY A O 1
ATOM 4147 N N . CYS A 1 507 ? -20.433 -0.531 19.061 1.00 93.38 507 CYS A N 1
ATOM 4148 C CA . CYS A 1 507 ? -19.737 -1.059 17.885 1.00 93.38 507 CYS A CA 1
ATOM 4149 C C . CYS A 1 507 ? -20.679 -1.859 16.966 1.00 93.38 507 CYS A C 1
ATOM 4151 O O . CYS A 1 507 ? -20.711 -1.624 15.757 1.00 93.38 507 CYS A O 1
ATOM 4153 N N . VAL A 1 508 ? -21.495 -2.752 17.540 1.00 93.12 508 VAL A N 1
ATOM 4154 C CA . VAL A 1 508 ? -22.477 -3.556 16.791 1.00 93.12 508 VAL A CA 1
ATOM 4155 C C . VAL A 1 508 ? -23.564 -2.678 16.172 1.00 93.12 508 VAL A C 1
ATOM 4157 O O . VAL A 1 508 ? -23.900 -2.862 15.006 1.00 93.12 508 VAL A O 1
ATOM 4160 N N . TYR A 1 509 ? -24.090 -1.705 16.918 1.00 96.00 509 TYR A N 1
ATOM 4161 C CA . TYR A 1 509 ? -25.122 -0.790 16.433 1.00 96.00 509 TYR A CA 1
ATOM 4162 C C . TYR A 1 509 ? -24.621 0.068 15.270 1.00 96.00 509 TYR A C 1
ATOM 4164 O O . TYR A 1 509 ? -25.293 0.165 14.247 1.00 96.00 509 TYR A O 1
ATOM 4172 N N . VAL A 1 510 ? -23.426 0.655 15.394 1.00 95.69 510 VAL A N 1
ATOM 4173 C CA . VAL A 1 510 ? -22.841 1.475 14.325 1.00 95.69 510 VAL A CA 1
ATOM 4174 C C . VAL A 1 510 ? -22.531 0.621 13.099 1.00 95.69 510 VAL A C 1
ATOM 4176 O O . VAL A 1 510 ? -22.819 1.053 11.987 1.00 95.69 510 VAL A O 1
ATOM 4179 N N . TYR A 1 511 ? -22.023 -0.604 13.274 1.00 93.62 511 TYR A N 1
ATOM 4180 C CA . TYR A 1 511 ? -21.885 -1.535 12.153 1.00 93.62 511 TYR A CA 1
ATOM 4181 C C . TYR A 1 511 ? -23.230 -1.805 11.480 1.00 93.62 511 TYR A C 1
ATOM 4183 O O . TYR A 1 511 ? -23.319 -1.690 10.268 1.00 93.62 511 TYR A O 1
ATOM 4191 N N . TRP A 1 512 ? -24.275 -2.126 12.245 1.00 94.62 512 TRP A N 1
ATOM 4192 C CA . TRP A 1 512 ? -25.600 -2.413 11.699 1.00 94.62 512 TRP A CA 1
ATOM 4193 C C . TRP A 1 512 ? -26.194 -1.213 10.947 1.00 94.62 512 TRP A C 1
ATOM 4195 O O . TRP A 1 512 ? -26.701 -1.379 9.842 1.00 94.62 512 TRP A O 1
ATOM 4205 N N . TYR A 1 513 ? -26.068 -0.004 11.500 1.00 95.88 513 TYR A N 1
ATOM 4206 C CA . TYR A 1 513 ? -26.555 1.228 10.875 1.00 95.88 513 TYR A CA 1
ATOM 4207 C C . TYR A 1 513 ? -25.833 1.533 9.553 1.00 95.88 513 TYR A C 1
ATOM 4209 O O . TYR A 1 513 ? -26.477 1.867 8.563 1.00 95.88 513 TYR A O 1
ATOM 4217 N N . PHE A 1 514 ? -24.504 1.377 9.520 1.00 95.44 514 PHE A N 1
ATOM 4218 C CA . PHE A 1 514 ? -23.666 1.643 8.342 1.00 95.44 514 PHE A CA 1
ATOM 4219 C C . PHE A 1 514 ? -23.401 0.413 7.461 1.00 95.44 514 PHE A C 1
ATOM 4221 O O . PHE A 1 514 ? -22.663 0.517 6.480 1.00 95.44 514 PHE A O 1
ATOM 4228 N N . ALA A 1 515 ? -24.014 -0.735 7.763 1.00 93.50 515 ALA A N 1
ATOM 4229 C CA . ALA A 1 515 ? -23.828 -1.987 7.032 1.00 93.50 515 ALA A CA 1
ATOM 4230 C C . ALA A 1 515 ? -24.026 -1.850 5.511 1.00 93.50 515 ALA A C 1
ATOM 4232 O O . ALA A 1 515 ? -23.229 -2.443 4.782 1.00 93.50 515 ALA A O 1
ATOM 4233 N N . PRO A 1 516 ? -24.984 -1.045 4.995 1.00 93.81 516 PRO A N 1
ATOM 4234 C CA . PRO A 1 516 ? -25.140 -0.873 3.551 1.00 93.81 516 PRO A CA 1
ATOM 4235 C C . PRO A 1 516 ? -23.874 -0.372 2.841 1.00 93.81 516 PRO A C 1
ATOM 4237 O O . PRO A 1 516 ? -23.609 -0.797 1.721 1.00 93.81 516 PRO A O 1
ATOM 4240 N N . LEU A 1 517 ? -23.041 0.459 3.485 1.00 92.56 517 LEU A N 1
ATOM 4241 C CA . LEU A 1 517 ? -21.832 1.013 2.853 1.00 92.56 517 LEU A CA 1
ATOM 4242 C C . LEU A 1 517 ? -20.830 -0.076 2.433 1.00 92.56 517 LEU A C 1
ATOM 4244 O O . LEU A 1 517 ? -20.164 0.068 1.406 1.00 92.56 517 LEU A O 1
ATOM 4248 N N . CYS A 1 518 ? -20.734 -1.159 3.214 1.00 90.62 518 CYS A N 1
ATOM 4249 C CA . CYS A 1 518 ? -19.784 -2.251 2.991 1.00 90.62 518 CYS A CA 1
ATOM 4250 C C . CYS A 1 518 ? -20.429 -3.547 2.475 1.00 90.62 518 CYS A C 1
ATOM 4252 O O . CYS A 1 518 ? -19.771 -4.290 1.754 1.00 90.62 518 CYS A O 1
ATOM 4254 N N . GLN A 1 519 ? -21.695 -3.819 2.805 1.00 91.69 519 GLN A N 1
ATOM 4255 C CA . GLN A 1 519 ? -22.436 -4.992 2.316 1.00 91.69 519 GLN A CA 1
ATOM 4256 C C . GLN A 1 519 ? -23.104 -4.750 0.955 1.00 91.69 519 GLN A C 1
ATOM 4258 O O . GLN A 1 519 ? -23.501 -5.705 0.292 1.00 91.69 519 GLN A O 1
ATOM 4263 N N . GLY A 1 520 ? -23.195 -3.490 0.526 1.00 91.50 520 GLY A N 1
ATOM 4264 C CA . GLY A 1 520 ? -23.749 -3.083 -0.758 1.00 91.50 520 GLY A CA 1
ATOM 4265 C C . GLY A 1 520 ? -25.048 -2.294 -0.609 1.00 91.50 520 GLY A C 1
ATOM 4266 O O . GLY A 1 520 ? -25.917 -2.619 0.202 1.00 91.50 520 GLY A O 1
ATOM 4267 N N . MET A 1 521 ? -25.176 -1.259 -1.436 1.00 93.00 521 MET A N 1
ATOM 4268 C CA . MET A 1 521 ? -26.350 -0.396 -1.556 1.00 93.00 521 MET A CA 1
ATOM 4269 C C . MET A 1 521 ? -27.057 -0.675 -2.893 1.00 93.00 521 MET A C 1
ATOM 4271 O O . MET A 1 521 ? -26.680 -0.072 -3.904 1.00 93.00 521 MET A O 1
ATOM 4275 N N . PRO A 1 522 ? -28.020 -1.617 -2.942 1.00 91.12 522 PRO A N 1
ATOM 4276 C CA . PRO A 1 522 ? -28.717 -1.977 -4.178 1.00 91.12 522 PRO A CA 1
ATOM 4277 C C . PRO A 1 522 ? -29.764 -0.947 -4.622 1.00 91.12 522 PRO A C 1
ATOM 4279 O O . PRO A 1 522 ? -30.147 -0.942 -5.787 1.00 91.12 522 PRO A O 1
ATOM 4282 N N . GLU A 1 523 ? -30.248 -0.095 -3.718 1.00 90.56 523 GLU A N 1
ATOM 4283 C CA . GLU A 1 523 ? -31.294 0.880 -4.032 1.00 90.56 523 GLU A CA 1
ATOM 4284 C C . GLU A 1 523 ? -30.724 2.181 -4.633 1.00 90.56 523 GLU A C 1
ATOM 4286 O O . GLU A 1 523 ? -29.505 2.368 -4.772 1.00 90.56 523 GLU A O 1
ATOM 4291 N N . ALA A 1 524 ? -31.623 3.102 -4.990 1.00 88.88 524 ALA A N 1
ATOM 4292 C CA . ALA A 1 524 ? -31.261 4.443 -5.434 1.00 88.88 524 ALA A CA 1
ATOM 4293 C C . ALA A 1 524 ? -30.465 5.185 -4.347 1.00 88.88 524 ALA A C 1
ATOM 4295 O O . ALA A 1 524 ? -30.727 5.052 -3.150 1.00 88.88 524 ALA A O 1
ATOM 4296 N N . ASN A 1 525 ? -29.499 5.998 -4.769 1.00 84.69 525 ASN A N 1
ATOM 4297 C CA . ASN A 1 525 ? -28.585 6.721 -3.875 1.00 84.69 525 ASN A CA 1
ATOM 4298 C C . ASN A 1 525 ? -29.302 7.609 -2.832 1.00 84.69 525 ASN A C 1
ATOM 4300 O O . ASN A 1 525 ? -28.850 7.708 -1.692 1.00 84.69 525 ASN A O 1
ATOM 4304 N N . LEU A 1 526 ? -30.443 8.205 -3.190 1.00 86.50 526 LEU A N 1
ATOM 4305 C CA . LEU A 1 526 ? -31.239 9.066 -2.310 1.00 86.50 526 LEU A CA 1
ATOM 4306 C C . LEU A 1 526 ? -31.792 8.332 -1.081 1.00 86.50 526 LEU A C 1
ATOM 4308 O O . LEU A 1 526 ? -31.936 8.950 -0.025 1.00 86.50 526 LEU A O 1
ATOM 4312 N N . ASN A 1 527 ? -32.037 7.020 -1.172 1.00 89.81 527 ASN A N 1
ATOM 4313 C CA . ASN A 1 527 ? -32.523 6.230 -0.035 1.00 89.81 527 ASN A CA 1
ATOM 4314 C C . ASN A 1 527 ? -31.480 6.130 1.084 1.00 89.81 527 ASN A C 1
ATOM 4316 O O . ASN A 1 527 ? -31.836 5.899 2.236 1.00 89.81 527 ASN A O 1
ATOM 4320 N N . TYR A 1 528 ? -30.204 6.360 0.769 1.00 91.94 528 TYR A N 1
ATOM 4321 C CA . TYR A 1 528 ? -29.086 6.278 1.705 1.00 91.94 528 TYR A CA 1
ATOM 4322 C C . TYR A 1 528 ? -28.643 7.642 2.252 1.00 91.94 528 TYR A C 1
ATOM 4324 O O . TYR A 1 528 ? -27.617 7.730 2.926 1.00 91.94 528 TYR A O 1
ATOM 4332 N N . LEU A 1 529 ? -29.425 8.711 2.036 1.00 89.25 529 LEU A N 1
ATOM 4333 C CA . LEU A 1 529 ? -29.133 10.055 2.558 1.00 89.25 529 LEU A CA 1
ATOM 4334 C C . LEU A 1 529 ? -28.953 10.072 4.087 1.00 89.25 529 LEU A C 1
ATOM 4336 O O . LEU A 1 529 ? -28.139 10.829 4.607 1.00 89.25 529 LEU A O 1
ATOM 4340 N N . TYR A 1 530 ? -29.650 9.195 4.814 1.00 92.06 530 TYR A N 1
ATOM 4341 C CA . TYR A 1 530 ? -29.537 9.073 6.273 1.00 92.06 530 TYR A CA 1
ATOM 4342 C C . TYR A 1 530 ? -28.147 8.609 6.757 1.00 92.06 530 TYR A C 1
ATOM 4344 O O . TYR A 1 530 ? -27.809 8.781 7.931 1.00 92.06 530 TYR A O 1
ATOM 4352 N N . LEU A 1 531 ? -27.333 8.020 5.874 1.00 92.38 531 LEU A N 1
ATOM 4353 C CA . LEU A 1 531 ? -25.957 7.618 6.173 1.00 92.38 531 LEU A CA 1
ATOM 4354 C C . LEU A 1 531 ? -24.980 8.798 6.089 1.00 92.38 531 LEU A C 1
ATOM 4356 O O . LEU A 1 531 ? -23.864 8.702 6.593 1.00 92.38 531 LEU A O 1
ATOM 4360 N N . GLN A 1 532 ? -25.374 9.920 5.486 1.00 91.06 532 GLN A N 1
ATOM 4361 C CA . GLN A 1 532 ? -24.527 11.096 5.324 1.00 91.06 532 GLN A CA 1
ATOM 4362 C C . GLN A 1 532 ? -24.541 11.963 6.592 1.00 91.06 532 GLN A C 1
ATOM 4364 O O . GLN A 1 532 ? -25.336 12.891 6.724 1.00 91.06 532 GLN A O 1
ATOM 4369 N N . LEU A 1 533 ? -23.643 11.667 7.538 1.00 91.81 533 LEU A N 1
ATOM 4370 C CA . LEU A 1 533 ? -23.503 12.464 8.767 1.00 91.81 533 LEU A CA 1
ATOM 4371 C C . LEU A 1 533 ? -22.660 13.729 8.575 1.00 91.81 533 LEU A C 1
ATOM 4373 O O . LEU A 1 533 ? -22.874 14.722 9.268 1.00 91.81 533 LEU A O 1
ATOM 4377 N N . LEU A 1 534 ? -21.685 13.688 7.663 1.00 91.44 534 LEU A N 1
ATOM 4378 C CA . LEU A 1 534 ? -20.798 14.806 7.353 1.00 91.44 534 LEU A CA 1
ATOM 4379 C C . LEU A 1 534 ? -20.988 15.252 5.897 1.00 91.44 534 LEU A C 1
ATOM 4381 O O . LEU A 1 534 ? -21.259 14.418 5.032 1.00 91.44 534 LEU A O 1
ATOM 4385 N N . PRO A 1 535 ? -20.811 16.550 5.591 1.00 88.12 535 PRO A N 1
ATOM 4386 C CA . PRO A 1 535 ? -20.979 17.062 4.232 1.00 88.12 535 PRO A CA 1
ATOM 4387 C C . PRO A 1 535 ? -19.979 16.454 3.239 1.00 88.12 535 PRO A C 1
ATOM 4389 O O . PRO A 1 535 ? -20.333 16.260 2.081 1.00 88.12 535 PRO A O 1
ATOM 4392 N N . GLY A 1 536 ? -18.772 16.100 3.697 1.00 87.06 536 GLY A N 1
ATOM 4393 C CA . GLY A 1 536 ? -17.756 15.429 2.881 1.00 87.06 536 GLY A CA 1
ATOM 4394 C C . GLY A 1 536 ? -18.059 13.959 2.575 1.00 87.06 536 GLY A C 1
ATOM 4395 O O . GLY A 1 536 ? -17.358 13.348 1.776 1.00 87.06 536 GLY A O 1
ATOM 4396 N N . TRP A 1 537 ? -19.101 13.368 3.174 1.00 91.31 537 TRP A N 1
ATOM 4397 C CA . TRP A 1 537 ? -19.522 12.007 2.847 1.00 91.31 537 TRP A CA 1
ATOM 4398 C C . TRP A 1 537 ? -20.454 12.046 1.652 1.00 91.31 537 TRP A C 1
ATOM 4400 O O . TRP A 1 537 ? -21.665 12.202 1.797 1.00 91.31 537 TRP A O 1
ATOM 4410 N N . ASP A 1 538 ? -19.907 11.893 0.455 1.00 86.50 538 ASP A N 1
ATOM 4411 C CA . ASP A 1 538 ? -20.678 11.969 -0.778 1.00 86.50 538 ASP A CA 1
ATOM 4412 C C . ASP A 1 538 ? -21.477 10.676 -1.053 1.00 86.50 538 ASP A C 1
ATOM 4414 O O . ASP A 1 538 ? -21.508 10.165 -2.165 1.00 86.50 538 ASP A O 1
ATOM 4418 N N . VAL A 1 539 ? -22.195 10.165 -0.052 1.00 84.44 539 VAL A N 1
ATOM 4419 C CA . VAL A 1 539 ? -22.962 8.906 -0.107 1.00 84.44 539 VAL A CA 1
ATOM 4420 C C . VAL A 1 539 ? -24.268 9.041 -0.896 1.00 84.44 539 VAL A C 1
ATOM 4422 O O . VAL A 1 539 ? -24.820 8.049 -1.337 1.00 84.44 539 VAL A O 1
ATOM 4425 N N . SER A 1 540 ? -24.801 10.245 -1.089 1.00 75.81 540 SER A N 1
ATOM 4426 C CA . SER A 1 540 ? -26.085 10.432 -1.792 1.00 75.81 540 SER A CA 1
ATOM 4427 C C . SER A 1 540 ? -26.031 11.480 -2.901 1.00 75.81 540 SER A C 1
ATOM 4429 O O . SER A 1 540 ? -26.971 11.610 -3.684 1.00 75.81 540 SER A O 1
ATOM 4431 N N . ASN A 1 541 ? -24.934 12.241 -2.981 1.00 66.88 541 ASN A N 1
ATOM 4432 C CA . ASN A 1 541 ? -24.897 13.427 -3.819 1.00 66.88 541 ASN A CA 1
ATOM 4433 C C . ASN A 1 541 ? -24.804 13.035 -5.306 1.00 66.88 541 ASN A C 1
ATOM 4435 O O . ASN A 1 541 ? -23.756 12.582 -5.785 1.00 66.88 541 ASN A O 1
ATOM 4439 N N . ALA A 1 542 ? -25.929 13.195 -6.007 1.00 51.91 542 ALA A N 1
ATOM 4440 C CA . ALA A 1 542 ? -26.105 12.944 -7.435 1.00 51.91 542 ALA A CA 1
ATOM 4441 C C . ALA A 1 542 ? -25.624 14.109 -8.318 1.00 51.91 542 ALA A C 1
ATOM 4443 O O . ALA A 1 542 ? -25.635 13.987 -9.534 1.00 51.91 542 ALA A O 1
ATOM 4444 N N . GLN A 1 543 ? -25.178 15.232 -7.735 1.00 43.59 543 GLN A N 1
ATOM 4445 C CA . GLN A 1 543 ? -24.816 16.454 -8.476 1.00 43.59 543 GLN A CA 1
ATOM 4446 C C . GLN A 1 543 ? -23.661 16.309 -9.485 1.00 43.59 543 GLN A C 1
ATOM 4448 O O . GLN A 1 543 ? -23.345 17.268 -10.182 1.00 43.59 543 GLN A O 1
ATOM 4453 N N . PHE A 1 544 ? -23.042 15.134 -9.581 1.00 43.88 544 PHE A N 1
ATOM 4454 C CA . PHE A 1 544 ? -21.909 14.868 -10.465 1.00 43.88 544 PHE A CA 1
ATOM 4455 C C . PHE A 1 544 ? -21.987 13.476 -11.115 1.00 43.88 544 PHE A C 1
ATOM 4457 O O . PHE A 1 544 ? -20.941 12.871 -11.350 1.00 43.88 544 PHE A O 1
ATOM 4464 N N . SER A 1 545 ? -23.198 12.926 -11.293 1.00 35.78 545 SER A N 1
ATOM 4465 C CA . SER A 1 545 ? -23.417 11.713 -12.099 1.00 35.78 545 SER A CA 1
ATOM 4466 C C . SER A 1 545 ? -23.130 11.964 -13.571 1.00 35.78 545 SER A C 1
ATOM 4468 O O . SER A 1 545 ? -23.673 12.978 -14.073 1.00 35.78 545 SER A O 1
#

Secondary structure (DSSP, 8-state):
--------PPPS----TTSSSSS------HHHHTTS-----HHHHHHH---HHHHHHHHHHHHHHHHHHHHHHHHHHHTTTTS--BPPTTHHHHHHHHHHHHHT-----SS-SHHHHHHHHHHHHTT--S-----TTPBPPTT--HHHHHHHHHHHHH----TT--------S----EEEEEEEEPSSSS-PEEEEEESS--GGG--------------PBPSS-TTSEE-----BTTB--GGG-EEEEEEEEPPPTTSPPP-TTS--TTTEEEEEEETTT--EEEEEEEEP-GGGTTPEEEEEE--SSTT-GGG-B-------TTS---TT--PPPPPHHHHHHHHHHHHHHHHHT----TTS--SS---TTHHHHT---EE-S---TTSPB-EE---HHHHHHHHHHHHHHHHHHHHHHHHHHTTSSPPPHHHHHHHIIIIIHHHHHHHHHHHHHHH--S---GGGGHHHHHHHHHHHHHHHHHHHTTS-HHHHHHHHHHHHHHHHHHHHHHHHHHH-B-S-GGGGGGG--STT--SS--TT-

pLDDT: mean 75.99, std 21.06, range [23.34, 96.81]

Sequence (545 aa):
MVSKSSGFLPKSSDLRLRDRKDQFNGTENIEDFLRTNEPLDDKLTKQLKKPQSFLHRDHWFHTFVCLALTVASFLLRFYKIDESNIVVWDEAHFGKFGSYYLKHEFYHDVHPPLGKMLIGLGEYLAGFDGDFDFSSNSNYPKSVNFKAMRQFNAIFSALYVAYGSQISMRSHGLSPGLLHSHPQTYPDGSNQRQVTGYGHRDGNNDWIVKFSRSSGKANIPSHVSKGNYEVSGYGSDTMGDFKDDWIIEIVEQLPTGNKTMENKQLIHPLTTNFRLKNKELGCYLAATGLSYPGWGYNQAEIVCKYPWNYHDKSTWWNIEDHVNSNLHTDDTFTPPPSRFWKDFVVINFAMASSNNALVPDLDKYDRLASEPWEWPTLHTGLRMCNWGDSTVKYYLLGSPFNTWLSTATLPILVILIFVQLFRYQRQSLQFTEEKVWNVFVSAVLSFVGWVLHYIPFLLMGRVTYVHHYVPALFFAIMCFAYVVDYTLSNFNRYLKVVTYILLYAGCVYVYWYFAPLCQGMPEANLNYLYLQLLPGWDVSNAQFS

Organism: NCBI:txid1427455